Protein AF-A0A956D0N5-F1 (afdb_monomer)

Sequence (584 aa):
RGCWGKCNYCSIVAFYRDGRDHGGGRLFRMRTPENVAAEIALLQHRAGTPCIFCFHDDNFTLPNPTRTLERMRDIRAALDEYGVGKVAFVGKARPDTITPELAHGLAELGVIRLYVGVENGSQSGGDNLRRGTQQDHVRTALRACREAGIFNCYNLLIFEPKATLEDVMANVEFIRDHADHPVNFCRAEPYHGTPLHLEMSRAQDLGGSYLGWNYRIEDDQAELLFRISAAAFRERNFAPRGVANRYMGIGYAANVLRRFYGGKRADELSERARRLTRAISLDSAEFLDRAIDIAQGAASDRERIERRTARLALEVAAADRVWHEELDALYDDMNAYANEPHELVATTPTRKLLKLAQHVAIGGAIAAIGAGCECGMVVDPVPDSGGMDAGMVVDPAPIDAGVDSGMVVDPPPPDAGMMDAGTDAGMVVDPAPIDAGMDAGFDAGRDAGMVVDPPPSPPDASAALMLEEAEDDAAFTEDGALKRRLRLADQWRDSAPQNTLRTDDLPLTDPPSPRLVARREEERVLVRIDGVRDAFSTRWESDGAVEGDGPEVAWTPASDVDHIRVAVRTRGGVAVVTLRASAV

Solvent-accessible surface area (backbone atoms only — not comparable to full-atom values): 34236 Å² total; per-residue (Å²): 76,48,48,92,68,68,42,28,50,38,48,67,46,32,50,38,46,52,40,31,76,74,76,43,69,73,46,58,50,81,79,57,42,57,62,52,24,50,51,53,35,54,52,36,64,70,66,68,49,81,43,75,48,77,48,84,32,69,38,66,57,43,94,47,42,68,61,33,49,53,46,51,51,46,25,47,54,41,23,54,62,29,34,48,69,74,48,35,32,33,33,24,30,56,21,69,38,42,41,55,70,46,27,40,54,39,32,73,70,23,35,36,35,38,41,40,68,54,41,37,64,24,69,67,54,26,56,76,41,41,47,67,72,33,64,82,24,37,69,54,21,55,49,19,24,53,77,40,64,26,35,49,39,36,48,27,40,52,48,31,60,80,27,37,53,66,42,39,52,39,30,41,52,42,39,57,79,45,13,75,31,32,59,48,74,45,62,57,58,49,39,71,81,9,60,40,26,58,52,41,62,73,74,45,88,63,42,76,45,88,90,40,59,39,80,75,37,69,32,68,50,28,36,47,29,48,55,39,44,55,66,32,38,40,53,42,62,66,35,91,81,11,57,42,50,50,50,54,42,42,46,48,54,27,36,50,37,41,70,77,73,32,64,71,66,24,53,53,49,34,52,49,35,40,52,52,28,28,50,52,30,40,53,51,35,53,54,47,52,54,41,47,51,50,40,69,68,50,62,98,50,61,69,62,48,54,55,51,35,54,50,49,22,54,51,45,54,57,52,47,54,56,50,48,55,56,49,48,56,48,50,53,52,52,50,53,61,69,70,46,95,72,92,76,84,79,64,60,76,26,74,62,40,54,52,49,51,50,51,54,48,47,68,40,28,84,74,53,80,79,88,77,95,74,92,76,90,85,86,89,82,90,85,82,89,85,89,85,89,86,89,83,91,85,86,88,88,79,90,85,73,88,77,89,82,73,86,74,85,76,82,80,75,89,84,76,79,92,69,100,66,82,96,75,68,81,83,87,69,84,76,70,78,92,75,75,82,90,83,78,88,82,81,91,86,73,92,79,71,90,82,76,78,78,80,83,75,79,79,75,84,77,76,70,83,90,72,88,77,79,92,72,99,64,72,51,48,100,84,69,47,72,62,89,46,74,42,80,78,56,82,55,78,77,85,83,80,90,88,71,94,77,69,97,86,66,84,76,71,49,48,53,64,64,41,82,50,74,45,82,55,93,84,33,33,40,40,31,64,38,75,61,88,66,78,65,51,61,48,77,50,58,50,49,52,74,50,80,64,71,62,42,34,40,34,30,62,78,49,57,74,24,38,40,36,35,41,40,35,43,96,34,32,67,29,53,40,43,44,39,45,26,70,104

pLDDT: mean 74.51, std 27.2, range [19.81, 98.75]

Radius of gyration: 29.06 Å; Cα contacts (8 Å, |Δi|>4): 817; chains: 1; bounding box: 81×68×86 Å

Mean predicted aligned error: 17.35 Å

Foldseek 3Di:
DADPAQFQLDPRPLVLVVCVVVVHDDRDDDDALLVVLLVVLVVCVVVQFAEEDEDPPPALADLALVVRLVSLVSNQVNNVQQQNDFYAYEEEHQLNNAALVSLLSNVVSHHQEYEYEQQFQDPVSCVVRVVPCSNVRNVRRLVSNVVNNHAYAYEYQCAEQAHELVRNLSRLVVLLVNLLHQYAYDHRFRAPSGSSVVVDVVVHVWADDNQFTDDARPYPLSSQLNVLCCLQCVQQRFPPLHLSNLLNQQLVLLSVCCRFFNDPLSVVLNVLSSVLSSVVSNVVSVLSVQSSCLSVVDDVDPVSSVVSSVVSSVVSVVVRVVSSVSSVVSVVSSVVSVPPDGDGDGTDTDPVSVVVVVVVVVVCVVVPPDDDDDDDDDDDDDDDDDDDDDDDDDDDDDDPDDDPPDDDPDDDDPDPDDDDDDPDGRDDDPDDRPPPDDPDDDDDDDDDPDDDDDDDDDDDPPPPDDDDDDDDPDQADPVRDGPWDKDFDDKDWDDDDPDDPDDPPDQLDDAFDWDWDWDDDPQKIKTFTDRGPADKAKDKDWQADWDDGDGIIIGHHPDQFIKMKMWIDDSSGIIIIMIGIHTD

Structure (mmCIF, N/CA/C/O backbone):
data_AF-A0A956D0N5-F1
#
_entry.id   AF-A0A956D0N5-F1
#
loop_
_atom_site.group_PDB
_atom_site.id
_atom_site.type_symbol
_atom_site.label_atom_id
_atom_site.label_alt_id
_atom_site.label_comp_id
_atom_site.label_asym_id
_atom_site.label_entity_id
_atom_site.label_seq_id
_atom_site.pdbx_PDB_ins_code
_atom_site.Cartn_x
_atom_site.Cartn_y
_atom_site.Cartn_z
_atom_site.occupancy
_atom_site.B_iso_or_equiv
_atom_site.auth_seq_id
_atom_site.auth_comp_id
_atom_site.auth_asym_id
_atom_site.auth_atom_id
_atom_site.pdbx_PDB_model_num
ATOM 1 N N . ARG A 1 1 ? -17.799 0.619 -0.492 1.00 86.50 1 ARG A N 1
ATOM 2 C CA . ARG A 1 1 ? -17.590 -0.271 -1.667 1.00 86.50 1 ARG A CA 1
ATOM 3 C C . ARG A 1 1 ? -17.560 0.553 -2.944 1.00 86.50 1 ARG A C 1
ATOM 5 O O . ARG A 1 1 ? -18.490 1.331 -3.175 1.00 86.50 1 ARG A O 1
ATOM 12 N N . GLY A 1 2 ? -16.549 0.343 -3.779 1.00 88.06 2 GLY A N 1
ATOM 13 C CA . GLY A 1 2 ? -16.330 1.088 -5.007 1.00 88.06 2 GLY A CA 1
ATOM 14 C C . GLY A 1 2 ? -15.353 2.247 -4.846 1.00 88.06 2 GLY A C 1
ATOM 15 O O . GLY A 1 2 ? -15.012 2.651 -3.734 1.00 88.06 2 GLY A O 1
ATOM 16 N N . CYS A 1 3 ? -14.954 2.833 -5.973 1.00 88.12 3 CYS A N 1
ATOM 17 C CA . CYS A 1 3 ? -14.045 3.974 -6.037 1.00 88.12 3 CYS A CA 1
ATOM 18 C C . CYS A 1 3 ? -14.560 5.001 -7.057 1.00 88.12 3 CYS A C 1
ATOM 20 O O . CYS A 1 3 ? -15.038 4.641 -8.131 1.00 88.12 3 CYS A O 1
ATOM 22 N N . TRP A 1 4 ? -14.448 6.293 -6.735 1.00 88.94 4 TRP A N 1
ATOM 23 C CA . TRP A 1 4 ? -14.776 7.398 -7.655 1.00 88.94 4 TRP A CA 1
ATOM 24 C C . TRP A 1 4 ? -13.587 7.832 -8.529 1.00 88.94 4 TRP A C 1
ATOM 26 O O . TRP A 1 4 ? -13.701 8.764 -9.328 1.00 88.94 4 TRP A O 1
ATOM 36 N N . GLY A 1 5 ? -12.433 7.188 -8.344 1.00 87.94 5 GLY A N 1
ATOM 37 C CA . GLY A 1 5 ? -11.205 7.457 -9.077 1.00 87.94 5 GLY A CA 1
ATOM 38 C C . GLY A 1 5 ? -11.274 7.047 -10.549 1.00 87.94 5 GLY A C 1
ATOM 39 O O . GLY A 1 5 ? -12.245 6.463 -11.031 1.00 87.94 5 GLY A O 1
ATOM 40 N N . LYS A 1 6 ? -10.210 7.383 -11.281 1.00 90.19 6 LYS A N 1
ATOM 41 C CA . LYS A 1 6 ? -10.082 7.124 -12.725 1.00 90.19 6 LYS A CA 1
ATOM 42 C C . LYS A 1 6 ? -8.692 6.613 -13.124 1.00 90.19 6 LYS A C 1
ATOM 44 O O . LYS A 1 6 ? -8.345 6.705 -14.300 1.00 90.19 6 LYS A O 1
ATOM 49 N N . CYS A 1 7 ? -7.922 6.096 -12.161 1.00 91.25 7 CYS A N 1
ATOM 50 C CA . CYS A 1 7 ? -6.597 5.524 -12.399 1.00 91.25 7 CYS A CA 1
ATOM 51 C C . CYS A 1 7 ? -6.678 4.482 -13.526 1.00 91.25 7 CYS A C 1
ATOM 53 O O . CYS A 1 7 ? -7.571 3.632 -13.512 1.00 91.25 7 CYS A O 1
ATOM 55 N N . ASN A 1 8 ? -5.788 4.566 -14.515 1.00 93.56 8 ASN A N 1
ATOM 56 C CA . ASN A 1 8 ? -5.869 3.732 -15.722 1.00 93.56 8 ASN A CA 1
ATOM 57 C C . ASN A 1 8 ? -5.437 2.278 -15.505 1.00 93.56 8 ASN A C 1
ATOM 59 O O . ASN A 1 8 ? -5.832 1.437 -16.300 1.00 93.56 8 ASN A O 1
ATOM 63 N N . TYR A 1 9 ? -4.671 1.994 -14.455 1.00 90.94 9 TYR A N 1
ATOM 64 C CA . TYR A 1 9 ? -4.179 0.659 -14.097 1.00 90.94 9 TYR A CA 1
ATOM 65 C C . TYR A 1 9 ? -5.109 -0.093 -13.128 1.00 90.94 9 TYR A C 1
ATOM 67 O O . TYR A 1 9 ? -4.931 -1.274 -12.860 1.00 90.94 9 TYR A O 1
ATOM 75 N N . CYS A 1 10 ? -6.102 0.591 -12.552 1.00 91.06 10 CYS A N 1
ATOM 76 C CA . CYS A 1 10 ? -6.849 0.077 -11.409 1.00 91.06 10 CYS A CA 1
ATOM 77 C C . CYS A 1 10 ? -7.986 -0.868 -11.835 1.00 91.06 10 CYS A C 1
ATOM 79 O O . CYS A 1 10 ? -9.009 -0.423 -12.368 1.00 91.06 10 CYS A O 1
ATOM 81 N N . SER A 1 11 ? -7.836 -2.160 -11.531 1.00 90.31 11 SER A N 1
ATOM 82 C CA . SER A 1 11 ? -8.839 -3.203 -11.799 1.00 90.31 11 SER A CA 1
ATOM 83 C C . SER A 1 11 ? -10.168 -2.950 -11.082 1.00 90.31 11 SER A C 1
ATOM 85 O O . SER A 1 11 ? -11.224 -3.196 -11.653 1.00 90.31 11 SER A O 1
ATOM 87 N N . ILE A 1 12 ? -10.145 -2.359 -9.884 1.00 89.38 12 ILE A N 1
ATOM 88 C CA . ILE A 1 12 ? -11.347 -1.969 -9.127 1.00 89.38 12 ILE A CA 1
ATOM 89 C C . ILE A 1 12 ? -12.222 -1.018 -9.951 1.00 89.38 12 ILE A C 1
ATOM 91 O O . ILE A 1 12 ? -13.421 -1.239 -10.124 1.00 89.38 12 ILE A O 1
ATOM 95 N N . VAL A 1 13 ? -11.633 0.063 -10.472 1.00 86.62 13 VAL A N 1
ATOM 96 C CA . VAL A 1 13 ? -12.380 1.063 -11.251 1.00 86.62 13 VAL A CA 1
ATOM 97 C C . VAL A 1 13 ? -12.887 0.453 -12.554 1.00 86.62 13 VAL A C 1
ATOM 99 O O . VAL A 1 13 ? -14.003 0.771 -12.967 1.00 86.62 13 VAL A O 1
ATOM 102 N N . ALA A 1 14 ? -12.092 -0.415 -13.187 1.00 89.69 14 ALA A N 1
ATOM 103 C CA . ALA A 1 14 ? -12.502 -1.141 -14.384 1.00 89.69 14 ALA A CA 1
ATOM 104 C C . ALA A 1 14 ? -13.702 -2.055 -14.097 1.00 89.69 14 ALA A C 1
ATOM 106 O O . ALA A 1 14 ? -14.716 -1.930 -14.772 1.00 89.69 14 ALA A O 1
ATOM 107 N N . PHE A 1 15 ? -13.641 -2.863 -13.037 1.00 89.69 15 PHE A N 1
ATOM 108 C CA . PHE A 1 15 ? -14.709 -3.771 -12.622 1.00 89.69 15 PHE A CA 1
ATOM 109 C C . PHE A 1 15 ? -16.026 -3.042 -12.342 1.00 89.69 15 PHE A C 1
ATOM 111 O O . PHE A 1 15 ? -17.068 -3.391 -12.891 1.00 89.69 15 PHE A O 1
ATOM 118 N N . TYR A 1 16 ? -16.004 -1.987 -11.520 1.00 88.56 16 TYR A N 1
ATOM 119 C CA . TYR A 1 16 ? -17.233 -1.251 -11.212 1.00 88.56 16 TYR A CA 1
ATOM 120 C C . TYR A 1 16 ? -17.788 -0.501 -12.427 1.00 88.56 16 TYR A C 1
ATOM 122 O O . TYR A 1 16 ? -19.005 -0.348 -12.543 1.00 88.56 16 TYR A O 1
ATOM 130 N N . ARG A 1 17 ? -16.917 -0.023 -13.326 1.00 86.62 17 ARG A N 1
ATOM 131 C CA . ARG A 1 17 ? -17.337 0.605 -14.583 1.00 86.62 17 ARG A CA 1
ATOM 132 C C . ARG A 1 17 ? -18.003 -0.408 -15.502 1.00 86.62 17 ARG A C 1
ATOM 134 O O . ARG A 1 17 ? -19.111 -0.138 -15.941 1.00 86.62 17 ARG A O 1
ATOM 141 N N . ASP A 1 18 ? -17.360 -1.546 -15.722 1.00 88.44 18 ASP A N 1
ATOM 142 C CA . ASP A 1 18 ? -17.887 -2.632 -16.541 1.00 88.44 18 ASP A CA 1
ATOM 143 C C . ASP A 1 18 ? -19.240 -3.119 -16.011 1.00 88.44 18 ASP A C 1
ATOM 145 O O . ASP A 1 18 ? -20.225 -3.155 -16.747 1.00 88.44 18 ASP A O 1
ATOM 149 N N . GLY A 1 19 ? -19.333 -3.345 -14.697 1.00 88.12 19 GLY A N 1
ATOM 150 C CA . GLY A 1 19 ? -20.587 -3.703 -14.047 1.00 88.12 19 GLY A CA 1
ATOM 151 C C . GLY A 1 19 ? -21.687 -2.670 -14.294 1.00 88.12 19 GLY A C 1
ATOM 152 O O . GLY A 1 19 ? -22.793 -3.042 -14.666 1.00 88.12 19 GLY A O 1
ATOM 153 N N . ARG A 1 20 ? -21.401 -1.370 -14.138 1.00 86.81 20 ARG A N 1
ATOM 154 C CA . ARG A 1 20 ? -22.370 -0.294 -14.421 1.00 86.81 20 ARG A CA 1
ATOM 155 C C . ARG A 1 20 ? -22.792 -0.274 -15.891 1.00 86.81 20 ARG A C 1
ATOM 157 O O . ARG A 1 20 ? -23.972 -0.083 -16.179 1.00 86.81 20 ARG A O 1
ATOM 164 N N . ASP A 1 21 ? -21.843 -0.440 -16.803 1.00 88.19 21 ASP A N 1
ATOM 165 C CA . ASP A 1 21 ? -22.098 -0.390 -18.241 1.00 88.19 21 ASP A CA 1
ATOM 166 C C . ASP A 1 21 ? -22.964 -1.592 -18.700 1.00 88.19 21 ASP A C 1
ATOM 168 O O . ASP A 1 21 ? -23.695 -1.478 -19.681 1.00 88.19 21 ASP A O 1
ATOM 172 N N . HIS A 1 22 ? -23.011 -2.674 -17.909 1.00 89.81 22 HIS A N 1
ATOM 173 C CA . HIS A 1 22 ? -23.903 -3.833 -18.072 1.00 89.81 22 HIS A CA 1
ATOM 174 C C . HIS A 1 22 ? -25.124 -3.830 -17.126 1.00 89.81 22 HIS A C 1
ATOM 176 O O . HIS A 1 22 ? -25.651 -4.880 -16.759 1.00 89.81 22 HIS A O 1
ATOM 182 N N . GLY A 1 23 ? -25.602 -2.650 -16.718 1.00 87.50 23 GLY A N 1
ATOM 183 C CA . GLY A 1 23 ? -26.831 -2.502 -15.922 1.00 87.50 23 GLY A CA 1
ATOM 184 C C . GLY A 1 23 ? -26.643 -2.615 -14.405 1.00 87.50 23 GLY A C 1
ATOM 185 O O . GLY A 1 23 ? -27.618 -2.602 -13.653 1.00 87.50 23 GLY A O 1
ATOM 186 N N . GLY A 1 24 ? -25.401 -2.692 -13.934 1.00 82.56 24 GLY A N 1
ATOM 187 C CA . GLY A 1 24 ? -25.047 -2.620 -12.522 1.00 82.56 24 GLY A CA 1
ATOM 188 C C . GLY A 1 24 ? -25.285 -1.238 -11.901 1.00 82.56 24 GLY A C 1
ATOM 189 O O . GLY A 1 24 ? -25.517 -0.231 -12.570 1.00 82.56 24 GLY A O 1
ATOM 190 N N . GLY A 1 25 ? -25.237 -1.193 -10.568 1.00 83.19 25 GLY A N 1
ATOM 191 C CA . GLY A 1 25 ? -25.537 0.008 -9.787 1.00 83.19 25 GLY A CA 1
ATOM 192 C C . GLY A 1 25 ? -24.450 1.095 -9.801 1.00 83.19 25 GLY A C 1
ATOM 193 O O . GLY A 1 25 ? -23.571 1.170 -10.656 1.00 83.19 25 GLY A O 1
ATOM 194 N N . ARG A 1 26 ? -24.505 1.981 -8.797 1.00 82.88 26 ARG A N 1
ATOM 195 C CA . ARG A 1 26 ? -23.539 3.083 -8.636 1.00 82.88 26 ARG A CA 1
ATOM 196 C C . ARG A 1 26 ? -22.108 2.560 -8.452 1.00 82.88 26 ARG A C 1
ATOM 198 O O . ARG A 1 26 ? -21.891 1.627 -7.683 1.00 82.88 26 ARG A O 1
ATOM 205 N N . LEU A 1 27 ? -21.140 3.276 -9.035 1.00 84.25 27 LEU A N 1
ATOM 206 C CA . LEU A 1 27 ? -19.696 3.017 -8.881 1.00 84.25 27 LEU A CA 1
ATOM 207 C C . LEU A 1 27 ? -19.198 3.123 -7.438 1.00 84.25 27 LEU A C 1
ATOM 209 O O . LEU A 1 27 ? -18.144 2.595 -7.117 1.00 84.25 27 LEU A O 1
ATOM 213 N N . PHE A 1 28 ? -19.924 3.849 -6.589 1.00 86.38 28 PHE A N 1
ATOM 214 C CA . PHE A 1 28 ? -19.593 4.048 -5.188 1.00 86.38 28 PHE A CA 1
ATOM 215 C C . PHE A 1 28 ? -20.858 3.921 -4.342 1.00 86.38 28 PHE A C 1
ATOM 217 O O . PHE A 1 28 ? -21.867 4.587 -4.604 1.00 86.38 28 PHE A O 1
ATOM 224 N N . ARG A 1 29 ? -20.814 3.039 -3.342 1.00 87.06 29 ARG A N 1
ATOM 225 C CA . ARG A 1 29 ? -21.943 2.694 -2.472 1.00 87.06 29 ARG A CA 1
ATOM 226 C C . ARG A 1 29 ? -21.499 2.704 -1.018 1.00 87.06 29 ARG A C 1
ATOM 228 O O . ARG A 1 29 ? -20.459 2.139 -0.667 1.00 87.06 29 ARG A O 1
ATOM 235 N N . MET A 1 30 ? -22.326 3.320 -0.181 1.00 89.12 30 MET A N 1
ATOM 236 C CA . MET A 1 30 ? -22.069 3.502 1.242 1.00 89.12 30 MET A CA 1
ATOM 237 C C . MET A 1 30 ? -23.202 2.908 2.068 1.00 89.12 30 MET A C 1
ATOM 239 O O . MET A 1 30 ? -24.373 3.066 1.730 1.00 89.12 30 MET A O 1
ATOM 243 N N . ARG A 1 31 ? -22.835 2.287 3.186 1.00 92.19 31 ARG A N 1
ATOM 244 C CA . ARG A 1 31 ? -23.756 1.940 4.275 1.00 92.19 31 ARG A CA 1
ATOM 245 C C . ARG A 1 31 ? -23.915 3.137 5.211 1.00 92.19 31 ARG A C 1
ATOM 247 O O . ARG A 1 31 ? -23.037 4.004 5.242 1.00 92.19 31 ARG A O 1
ATOM 254 N N . THR A 1 32 ? -24.992 3.213 5.984 1.00 94.31 32 THR A N 1
ATOM 255 C CA . THR A 1 32 ? -25.133 4.298 6.972 1.00 94.31 32 THR A CA 1
ATO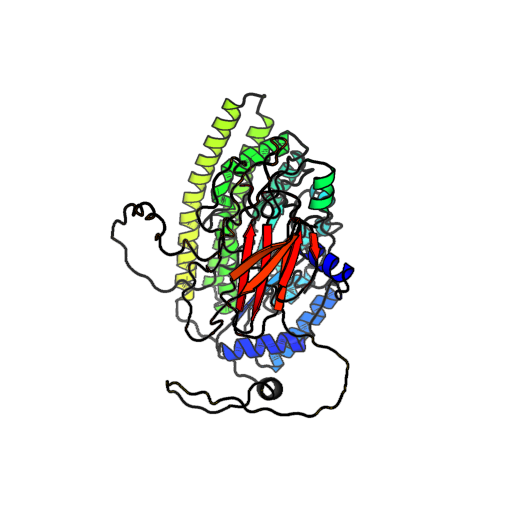M 256 C C . THR A 1 32 ? -24.125 4.124 8.122 1.00 94.31 32 THR A C 1
ATOM 258 O O . THR A 1 32 ? -23.688 2.993 8.366 1.00 94.31 32 THR A O 1
ATOM 261 N N . PRO A 1 33 ? -23.708 5.208 8.805 1.00 95.62 33 PRO A N 1
ATOM 262 C CA . PRO A 1 33 ? -22.839 5.132 9.984 1.00 95.62 33 PRO A CA 1
ATOM 263 C C . PRO A 1 33 ? -23.344 4.144 11.042 1.00 95.62 33 PRO A C 1
ATOM 265 O O . PRO A 1 33 ? -22.586 3.305 11.523 1.00 95.62 33 PRO A O 1
ATOM 268 N N . GLU A 1 34 ? -24.644 4.175 11.335 1.00 93.94 34 GLU A N 1
ATOM 269 C CA . GLU A 1 34 ? -25.285 3.353 12.365 1.00 93.94 34 GLU A CA 1
ATOM 270 C C . GLU A 1 34 ? -25.239 1.873 12.001 1.00 93.94 34 GLU A C 1
ATOM 272 O O . GLU A 1 34 ? -25.046 1.025 12.870 1.00 93.94 34 GLU A O 1
ATOM 277 N N . ASN A 1 35 ? -25.403 1.558 10.713 1.00 94.75 35 ASN A N 1
ATOM 278 C CA . ASN A 1 35 ? -25.364 0.188 10.227 1.00 94.75 35 ASN A CA 1
ATOM 279 C C . ASN A 1 35 ? -23.945 -0.400 10.274 1.00 94.75 35 ASN A C 1
ATOM 281 O O . ASN A 1 35 ? -23.798 -1.577 10.588 1.00 94.75 35 ASN A O 1
ATOM 285 N N . VAL A 1 36 ? -22.911 0.410 10.016 1.00 95.19 36 VAL A N 1
ATOM 286 C CA . VAL A 1 36 ? -21.504 -0.001 10.181 1.00 95.19 36 VAL A CA 1
ATOM 287 C C . VAL A 1 36 ? -21.155 -0.160 11.664 1.00 95.19 36 VAL A C 1
ATOM 289 O O . VAL A 1 36 ? -20.602 -1.183 12.059 1.00 95.19 36 VAL A O 1
ATOM 292 N N . ALA A 1 37 ? -21.526 0.811 12.503 1.00 96.00 37 ALA A N 1
ATOM 293 C CA . ALA A 1 37 ? -21.273 0.767 13.942 1.00 96.00 37 ALA A CA 1
ATOM 294 C C . ALA A 1 37 ? -21.977 -0.414 14.630 1.00 96.00 37 ALA A C 1
ATOM 296 O O . ALA A 1 37 ? -21.406 -1.032 15.524 1.00 96.00 37 ALA A O 1
ATOM 297 N N . ALA A 1 38 ? -23.193 -0.756 14.196 1.00 93.69 38 ALA A N 1
ATOM 298 C CA . ALA A 1 38 ? -23.922 -1.917 14.694 1.00 93.69 38 ALA A CA 1
ATOM 299 C C . ALA A 1 38 ? -23.179 -3.230 14.423 1.00 93.69 38 ALA A C 1
ATOM 301 O O . ALA A 1 38 ? -23.069 -4.062 15.318 1.00 93.69 38 ALA A O 1
ATOM 302 N N . GLU A 1 39 ? -22.652 -3.415 13.212 1.00 94.56 39 GLU A N 1
ATOM 303 C CA . GLU A 1 39 ? -21.891 -4.616 12.861 1.00 94.56 39 GLU A CA 1
ATOM 304 C C . GLU A 1 39 ? -20.593 -4.717 13.662 1.00 94.56 39 GLU A C 1
ATOM 306 O O . GLU A 1 39 ? -20.330 -5.754 14.266 1.00 94.56 39 GLU A O 1
ATOM 311 N N . ILE A 1 40 ? -19.839 -3.617 13.755 1.00 94.12 40 ILE A N 1
ATOM 312 C CA . ILE A 1 40 ? -18.638 -3.530 14.597 1.00 94.12 40 ILE A CA 1
ATOM 313 C C . ILE A 1 40 ? -18.969 -3.914 16.042 1.00 94.12 40 ILE A C 1
ATOM 315 O O . ILE A 1 40 ? -18.253 -4.705 16.651 1.00 94.12 40 ILE A O 1
ATOM 319 N N . ALA A 1 41 ? -20.062 -3.379 16.590 1.00 93.44 41 ALA A N 1
ATOM 320 C CA . ALA A 1 41 ? -20.469 -3.656 17.958 1.00 93.44 41 ALA A CA 1
ATOM 321 C C . ALA A 1 41 ? -20.842 -5.126 18.169 1.00 93.44 41 ALA A C 1
ATOM 323 O O . ALA A 1 41 ? -20.389 -5.736 19.135 1.00 93.44 41 ALA A O 1
ATOM 324 N N . LEU A 1 42 ? -21.634 -5.711 17.268 1.00 91.00 42 LEU A N 1
ATOM 325 C CA . LEU A 1 42 ? -22.000 -7.126 17.342 1.00 91.00 42 LEU A CA 1
ATOM 326 C C . LEU A 1 42 ? -20.761 -8.026 17.300 1.00 91.00 42 LEU A C 1
ATOM 328 O O . LEU A 1 42 ? -20.663 -8.955 18.098 1.00 91.00 42 LEU A O 1
ATOM 332 N N . LEU A 1 43 ? -19.809 -7.731 16.413 1.00 90.81 43 LEU A N 1
ATOM 333 C CA . LEU A 1 43 ? -18.566 -8.489 16.283 1.00 90.81 43 LEU A CA 1
ATOM 334 C C . LEU A 1 43 ? -17.674 -8.343 17.521 1.00 90.81 43 LEU A C 1
ATOM 336 O O . LEU A 1 43 ? -17.220 -9.347 18.062 1.00 90.81 43 LEU A O 1
ATOM 340 N N . GLN A 1 44 ? -17.475 -7.118 18.013 1.00 89.75 44 GLN A N 1
ATOM 341 C CA . GLN A 1 44 ? -16.613 -6.865 19.168 1.00 89.75 44 GLN A CA 1
ATOM 342 C C . GLN A 1 44 ? -17.174 -7.483 20.455 1.00 89.75 44 GLN A C 1
ATOM 344 O O . GLN A 1 44 ? -16.437 -8.136 21.192 1.00 89.75 44 GLN A O 1
ATOM 349 N N . HIS A 1 45 ? -18.479 -7.346 20.712 1.00 88.38 45 HIS A N 1
ATOM 350 C CA . HIS A 1 45 ? -19.101 -7.954 21.895 1.00 88.38 45 HIS A CA 1
ATOM 351 C C . HIS A 1 45 ? -19.188 -9.479 21.791 1.00 88.38 45 HIS A C 1
ATOM 353 O O . HIS A 1 45 ? -19.117 -10.151 22.815 1.00 88.38 45 HIS A O 1
ATOM 359 N N . ARG A 1 46 ? -19.300 -10.039 20.576 1.00 87.38 46 ARG A N 1
ATOM 360 C CA . ARG A 1 46 ? -19.218 -11.492 20.356 1.00 87.38 46 ARG A CA 1
ATOM 361 C C . ARG A 1 46 ? -17.811 -12.031 20.610 1.00 87.38 46 ARG A C 1
ATOM 363 O O . ARG A 1 46 ? -17.688 -13.112 21.173 1.00 87.38 46 ARG A O 1
ATOM 370 N N . ALA A 1 47 ? -16.777 -11.300 20.197 1.00 86.19 47 ALA A N 1
ATOM 371 C CA . ALA A 1 47 ? -15.389 -11.676 20.450 1.00 86.19 47 ALA A CA 1
ATOM 372 C C . ALA A 1 47 ? -15.025 -11.568 21.940 1.00 86.19 47 ALA A C 1
ATOM 374 O O . ALA A 1 47 ? -14.201 -12.332 22.432 1.00 86.19 47 ALA A O 1
ATOM 375 N N . GLY A 1 48 ? -15.630 -10.619 22.664 1.00 83.19 48 GLY A N 1
ATOM 376 C CA . GLY A 1 48 ? -15.369 -10.396 24.090 1.00 83.19 48 GLY A CA 1
ATOM 377 C C . GLY A 1 48 ? -13.987 -9.799 24.387 1.00 83.19 48 GLY A C 1
ATOM 378 O O . GLY A 1 48 ? -13.627 -9.627 25.549 1.00 83.19 48 GLY A O 1
ATOM 379 N N . THR A 1 49 ? -13.222 -9.457 23.351 1.00 83.19 49 THR A N 1
ATOM 380 C CA . THR A 1 49 ? -11.851 -8.944 23.425 1.00 83.19 49 THR A CA 1
ATOM 381 C C . THR A 1 49 ? -11.694 -7.694 22.548 1.00 83.19 49 THR A C 1
ATOM 383 O O . THR A 1 49 ? -12.563 -7.390 21.717 1.00 83.19 49 THR A O 1
ATOM 386 N N . PRO A 1 50 ? -10.624 -6.898 22.732 1.00 83.62 50 PRO A N 1
ATOM 387 C CA . PRO A 1 50 ? -10.322 -5.808 21.814 1.00 83.62 50 PRO A CA 1
ATOM 388 C C . PRO A 1 50 ? -10.147 -6.327 20.384 1.00 83.62 50 PRO A C 1
ATOM 390 O O . PRO A 1 50 ? -9.525 -7.360 20.164 1.00 83.62 50 PRO A O 1
ATOM 393 N N . CYS A 1 51 ? -10.696 -5.598 19.415 1.00 90.62 51 CYS A N 1
ATOM 394 C CA . CYS A 1 51 ? -10.740 -6.027 18.019 1.00 90.62 51 CYS A CA 1
ATOM 395 C C . CYS A 1 51 ? -10.091 -4.999 17.091 1.00 90.62 51 CYS A C 1
ATOM 397 O O . CYS A 1 51 ? -10.206 -3.782 17.292 1.00 90.62 51 CYS A O 1
ATOM 399 N N . ILE A 1 52 ? -9.467 -5.511 16.034 1.00 93.75 52 ILE A N 1
ATOM 400 C CA . ILE A 1 52 ? -9.003 -4.740 14.884 1.00 93.75 52 ILE A CA 1
ATOM 401 C C . ILE A 1 52 ? -9.975 -5.008 13.737 1.00 93.75 52 ILE A C 1
ATOM 403 O O . ILE A 1 52 ? -10.258 -6.158 13.416 1.00 93.75 52 ILE A O 1
ATOM 407 N N . PHE A 1 53 ? -10.485 -3.949 13.119 1.00 94.69 53 PHE A N 1
ATOM 408 C CA . PHE A 1 53 ? -11.363 -4.037 11.958 1.00 94.69 53 PHE A CA 1
ATOM 409 C C . PHE A 1 53 ? -10.609 -3.586 10.707 1.00 94.69 53 PHE A C 1
ATOM 411 O O . PHE A 1 53 ? -10.269 -2.407 10.554 1.00 94.69 53 PHE A O 1
ATOM 418 N N . CYS A 1 54 ? -10.359 -4.537 9.808 1.00 93.25 54 CYS A N 1
ATOM 419 C CA . CYS A 1 54 ? -9.712 -4.308 8.521 1.00 93.25 54 CYS A CA 1
ATOM 420 C C . CYS A 1 54 ? -10.761 -3.962 7.460 1.00 93.25 54 CYS A C 1
ATOM 422 O O . CYS A 1 54 ? -11.509 -4.819 6.993 1.00 93.25 54 CYS A O 1
ATOM 424 N N . PHE A 1 55 ? -10.827 -2.690 7.074 1.00 90.50 55 PHE A N 1
ATOM 425 C CA . PHE A 1 55 ? -11.718 -2.225 6.020 1.00 90.50 55 PHE A CA 1
ATOM 426 C C . PHE A 1 55 ? -11.097 -2.485 4.649 1.00 90.50 55 PHE A C 1
ATOM 428 O O . PHE A 1 55 ? -10.093 -1.878 4.275 1.00 90.50 55 PHE A O 1
ATOM 435 N N . HIS A 1 56 ? -11.757 -3.346 3.877 1.00 88.00 56 HIS A N 1
ATOM 436 C CA . HIS A 1 56 ? -11.419 -3.636 2.482 1.00 88.00 56 HIS A CA 1
ATOM 437 C C . HIS A 1 56 ? -12.079 -2.668 1.490 1.00 88.00 56 HIS A C 1
ATOM 439 O O . HIS A 1 56 ? -12.091 -2.919 0.287 1.00 88.00 56 HIS A O 1
ATOM 445 N N . ASP A 1 57 ? -12.658 -1.564 1.968 1.00 90.38 57 ASP A N 1
ATOM 446 C CA . ASP A 1 57 ? -13.142 -0.510 1.087 1.00 90.38 57 ASP A CA 1
ATOM 447 C C . ASP A 1 57 ? -11.995 0.044 0.234 1.00 90.38 57 ASP A C 1
ATOM 449 O O . ASP A 1 57 ? -10.923 0.374 0.742 1.00 90.38 57 ASP A O 1
ATOM 453 N N . ASP A 1 58 ? -12.261 0.220 -1.063 1.00 89.69 58 ASP A N 1
ATOM 454 C CA . ASP A 1 58 ? -11.301 0.802 -2.011 1.00 89.69 58 ASP A CA 1
ATOM 455 C C . ASP A 1 58 ? -10.842 2.200 -1.563 1.00 89.69 58 ASP A C 1
ATOM 457 O O . ASP A 1 58 ? -9.741 2.641 -1.882 1.00 89.69 58 ASP A O 1
ATOM 461 N N . ASN A 1 59 ? -11.711 2.895 -0.820 1.00 89.38 59 ASN A N 1
ATOM 462 C CA . ASN A 1 59 ? -11.404 4.094 -0.054 1.00 89.38 59 ASN A CA 1
ATOM 463 C C . ASN A 1 59 ? -12.186 4.083 1.261 1.00 89.38 59 ASN A C 1
ATOM 465 O O . ASN A 1 59 ? -13.417 4.079 1.257 1.00 89.38 59 ASN A O 1
ATOM 469 N N . PHE A 1 60 ? -11.464 4.140 2.374 1.00 91.75 60 PHE A N 1
ATOM 470 C CA . PHE A 1 60 ? -12.008 4.347 3.713 1.00 91.75 60 PHE A CA 1
ATOM 471 C C . PHE A 1 60 ? -12.580 5.763 3.881 1.00 91.75 60 PHE A C 1
ATOM 473 O O . PHE A 1 60 ? -13.555 5.982 4.601 1.00 91.75 60 PHE A O 1
ATOM 480 N N . THR A 1 61 ? -11.974 6.734 3.199 1.00 93.56 61 THR A N 1
ATOM 481 C CA . THR A 1 61 ? -12.395 8.135 3.173 1.00 93.56 61 THR A CA 1
ATOM 482 C C . THR A 1 61 ? -13.407 8.397 2.055 1.00 93.56 61 THR A C 1
ATOM 484 O O . THR A 1 61 ? -13.582 7.601 1.133 1.00 93.56 61 THR A O 1
ATOM 487 N N . LEU A 1 62 ? -14.103 9.530 2.136 1.00 93.19 62 LEU A N 1
ATOM 488 C CA . LEU A 1 62 ? -15.023 10.017 1.108 1.00 93.19 62 LEU A CA 1
ATOM 489 C C . LEU A 1 62 ? -14.344 11.087 0.238 1.00 93.19 62 LEU A C 1
ATOM 491 O O . LEU A 1 62 ? -13.391 11.718 0.698 1.00 93.19 62 LEU A O 1
ATOM 495 N N . PRO A 1 63 ? -14.872 11.387 -0.970 1.00 90.50 63 PRO A N 1
ATOM 496 C CA . PRO A 1 63 ? -14.313 12.438 -1.828 1.00 90.50 63 PRO A CA 1
ATOM 497 C C . PRO A 1 63 ? -14.219 13.806 -1.144 1.00 90.50 63 PRO A C 1
ATOM 499 O O . PRO A 1 63 ? -13.376 14.622 -1.492 1.00 90.50 63 PRO A O 1
ATOM 502 N N . ASN A 1 64 ? -15.117 14.069 -0.192 1.00 93.06 64 ASN A N 1
ATOM 503 C CA . ASN A 1 64 ? -15.119 15.282 0.608 1.00 93.06 64 ASN A CA 1
ATOM 504 C C . ASN A 1 64 ? -14.587 14.959 2.024 1.00 93.06 64 ASN A C 1
ATOM 506 O O . ASN A 1 64 ? -15.250 14.216 2.762 1.00 93.06 64 ASN A O 1
ATOM 510 N N . PRO A 1 65 ? -13.434 15.523 2.434 1.00 93.44 65 PRO A N 1
ATOM 511 C CA . PRO A 1 65 ? -12.851 15.284 3.757 1.00 93.44 65 PRO A CA 1
ATOM 512 C C . PRO A 1 65 ? -13.781 15.664 4.918 1.00 93.44 65 PRO A C 1
ATOM 514 O O . PRO A 1 65 ? -13.892 14.913 5.883 1.00 93.44 65 PRO A O 1
ATOM 517 N N . THR A 1 66 ? -14.532 16.765 4.806 1.00 94.19 66 THR A N 1
ATOM 518 C CA . THR A 1 66 ? -15.508 17.198 5.822 1.00 94.19 66 THR A CA 1
ATOM 519 C C . THR A 1 66 ? -16.628 16.175 5.999 1.00 94.19 66 THR A C 1
ATOM 521 O O . THR A 1 66 ? -16.988 15.834 7.121 1.00 94.19 66 THR A O 1
ATOM 524 N N . ARG A 1 67 ? -17.140 15.610 4.898 1.00 95.12 67 ARG A N 1
ATOM 525 C CA . ARG A 1 67 ? -18.135 14.523 4.955 1.00 95.12 67 ARG A CA 1
ATOM 526 C C . ARG A 1 67 ? -17.563 13.254 5.585 1.00 95.12 67 ARG A C 1
ATOM 528 O O . ARG A 1 67 ? -18.301 12.515 6.229 1.00 95.12 67 ARG A O 1
ATOM 535 N N . THR A 1 68 ? -16.265 13.000 5.409 1.00 95.25 68 THR A N 1
ATOM 536 C CA . THR A 1 68 ? -15.583 11.900 6.103 1.00 95.25 68 THR A CA 1
ATOM 537 C C . THR A 1 68 ? -15.557 12.158 7.606 1.00 95.25 68 THR A C 1
ATOM 539 O O . THR A 1 68 ? -15.975 11.290 8.361 1.00 95.25 68 THR A O 1
ATOM 542 N N . LEU A 1 69 ? -15.149 13.353 8.045 1.00 94.00 69 LEU A N 1
ATOM 543 C CA . LEU A 1 69 ? -15.131 13.726 9.464 1.00 94.00 69 LEU A CA 1
ATOM 544 C C . LEU A 1 69 ? -16.503 13.577 10.128 1.00 94.00 69 LEU A C 1
ATOM 546 O O . LEU A 1 69 ? -16.601 12.970 11.191 1.00 94.00 69 LEU A O 1
ATOM 550 N N . GLU A 1 70 ? -17.563 14.083 9.496 1.00 95.38 70 GLU A N 1
ATOM 551 C CA . GLU A 1 70 ? -18.935 13.927 9.994 1.00 95.38 70 GLU A CA 1
ATOM 552 C C . GLU A 1 70 ? -19.313 12.451 10.142 1.00 95.38 70 GLU A C 1
ATOM 554 O O . GLU A 1 70 ? -19.710 12.016 11.218 1.00 95.38 70 GLU A O 1
ATOM 559 N N . ARG A 1 71 ? -19.069 11.651 9.098 1.00 94.75 71 ARG A N 1
ATOM 560 C CA . ARG A 1 71 ? -19.326 10.210 9.125 1.00 94.75 71 ARG A CA 1
ATOM 561 C C . ARG A 1 71 ? -18.569 9.505 10.253 1.00 94.75 71 ARG A C 1
ATOM 563 O O . ARG A 1 71 ? -19.128 8.615 10.885 1.00 94.75 71 ARG A O 1
ATOM 570 N N . MET A 1 72 ? -17.311 9.865 10.495 1.00 93.31 72 MET A N 1
ATOM 571 C CA . MET A 1 72 ? -16.508 9.249 11.556 1.00 93.31 72 MET A CA 1
ATOM 572 C C . MET A 1 72 ? -17.006 9.640 12.949 1.00 93.31 72 MET A C 1
ATOM 574 O O . MET A 1 72 ? -17.028 8.790 13.840 1.00 93.31 72 MET A O 1
ATOM 578 N N . ARG A 1 73 ? -17.479 10.880 13.128 1.00 94.38 73 ARG A N 1
ATOM 579 C CA . ARG A 1 73 ? -18.149 11.312 14.364 1.00 94.38 73 ARG A CA 1
ATOM 580 C C . ARG A 1 73 ? -19.432 10.522 14.610 1.00 94.38 73 ARG A C 1
ATOM 582 O O . ARG A 1 73 ? -19.624 10.041 15.723 1.00 94.38 73 ARG A O 1
ATOM 589 N N . ASP A 1 74 ? -20.247 10.319 13.579 1.00 96.38 74 ASP A N 1
ATOM 590 C CA . ASP A 1 74 ? -21.487 9.539 13.683 1.00 96.38 74 ASP A CA 1
ATOM 591 C C . ASP A 1 74 ? -21.205 8.065 14.015 1.00 96.38 74 ASP A C 1
ATOM 593 O O . ASP A 1 74 ? -21.868 7.479 14.872 1.00 96.38 74 ASP A O 1
ATOM 597 N N . ILE A 1 75 ? -20.176 7.466 13.396 1.00 95.94 75 ILE A N 1
ATOM 598 C CA . ILE A 1 75 ? -19.731 6.102 13.725 1.00 95.94 75 ILE A CA 1
ATOM 599 C C . ILE A 1 75 ? -19.285 6.031 15.188 1.00 95.94 75 ILE A C 1
ATOM 601 O O . ILE A 1 75 ? -19.739 5.144 15.907 1.00 95.94 75 ILE A O 1
ATOM 605 N N . ARG A 1 76 ? -18.433 6.954 15.656 1.00 94.81 76 ARG A N 1
ATOM 606 C CA . ARG A 1 76 ? -17.970 6.965 17.053 1.00 94.81 76 ARG A CA 1
ATOM 607 C C . ARG A 1 76 ? -19.136 7.101 18.029 1.00 94.81 76 ARG A C 1
ATOM 609 O O . ARG A 1 76 ? -19.236 6.291 18.946 1.00 94.81 76 ARG A O 1
ATOM 616 N N . ALA A 1 77 ? -20.041 8.049 17.794 1.00 95.62 77 ALA A N 1
ATOM 617 C CA . ALA A 1 77 ? -21.214 8.246 18.639 1.00 95.62 77 ALA A CA 1
ATOM 618 C C . ALA A 1 77 ? -22.081 6.977 18.714 1.00 95.62 77 ALA A C 1
ATOM 620 O O . ALA A 1 77 ? -22.458 6.546 19.802 1.00 95.62 77 ALA A O 1
ATOM 621 N N . ALA A 1 78 ? -22.336 6.316 17.581 1.00 95.94 78 ALA A N 1
ATOM 622 C CA . ALA A 1 78 ? -23.086 5.062 17.561 1.00 95.94 78 ALA A CA 1
ATOM 623 C C . ALA A 1 78 ? -22.348 3.920 18.289 1.00 95.94 78 ALA A C 1
ATOM 625 O O . ALA A 1 78 ? -22.971 3.149 19.018 1.00 95.94 78 ALA A O 1
ATOM 626 N N . LEU A 1 79 ? -21.023 3.817 18.145 1.00 95.31 79 LEU A N 1
ATOM 627 C CA . LEU A 1 79 ? -20.206 2.843 18.879 1.00 95.31 79 LEU A CA 1
ATOM 628 C C . LEU A 1 79 ? -20.270 3.068 20.398 1.00 95.31 79 LEU A C 1
ATOM 630 O O . LEU A 1 79 ? -20.394 2.097 21.148 1.00 95.31 79 LEU A O 1
ATOM 634 N N . ASP A 1 80 ? -20.249 4.326 20.851 1.00 93.56 80 ASP A N 1
ATOM 635 C CA . ASP A 1 80 ? -20.419 4.685 22.267 1.00 93.56 80 ASP A CA 1
ATOM 636 C C . ASP A 1 80 ? -21.784 4.234 22.795 1.00 93.56 80 ASP A C 1
ATOM 638 O O . ASP A 1 80 ? -21.877 3.600 23.848 1.00 93.56 80 ASP A O 1
ATOM 642 N N . GLU A 1 81 ? -22.851 4.468 22.031 1.00 95.38 81 GLU A N 1
ATOM 643 C CA . GLU A 1 81 ? -24.202 4.027 22.388 1.00 95.38 81 GLU A CA 1
ATOM 644 C C . GLU A 1 81 ? -24.356 2.502 22.451 1.00 95.38 81 GLU A C 1
ATOM 646 O O . GLU A 1 81 ? -25.230 1.999 23.166 1.00 95.38 81 GLU A O 1
ATOM 651 N N . TYR A 1 82 ? -23.532 1.751 21.718 1.00 94.38 82 TYR A N 1
ATOM 652 C CA . TYR A 1 82 ? -23.485 0.288 21.769 1.00 94.38 82 TYR A CA 1
ATOM 653 C C . TYR A 1 82 ? -22.527 -0.256 22.838 1.00 94.38 82 TYR A C 1
ATOM 655 O O . TYR A 1 82 ? -22.465 -1.471 23.038 1.00 94.38 82 TYR A O 1
ATOM 663 N N . GLY A 1 83 ? -21.825 0.616 23.569 1.00 91.81 83 GLY A N 1
ATOM 664 C CA . GLY A 1 83 ? -20.879 0.219 24.611 1.00 91.81 83 GLY A CA 1
ATOM 665 C C . GLY A 1 83 ? -19.609 -0.408 24.046 1.00 91.81 83 GLY A C 1
ATOM 666 O O . GLY A 1 83 ? -19.006 -1.257 24.699 1.00 91.81 83 GLY A O 1
ATOM 667 N N . VAL A 1 84 ? -19.228 -0.043 22.819 1.00 91.25 84 VAL A N 1
ATOM 668 C CA . VAL A 1 84 ? -17.986 -0.509 22.200 1.00 91.25 84 VAL A CA 1
ATOM 669 C C . VAL A 1 84 ? -16.825 0.302 22.751 1.00 91.25 84 VAL A C 1
ATOM 671 O O . VAL A 1 84 ? -16.752 1.522 22.575 1.00 91.25 84 VAL A O 1
ATOM 674 N N . GLY A 1 85 ? -15.904 -0.398 23.405 1.00 85.69 85 GLY A N 1
ATOM 675 C CA . GLY A 1 85 ? -14.694 0.186 23.966 1.00 85.69 85 GLY A CA 1
ATOM 676 C C . GLY A 1 85 ? -13.607 0.414 22.919 1.00 85.69 85 GLY A C 1
ATOM 677 O O . GLY A 1 85 ? -13.827 0.975 21.841 1.00 85.69 85 GLY A O 1
ATOM 678 N N . LYS A 1 86 ? -12.387 0.009 23.269 1.00 87.00 86 LYS A N 1
ATOM 679 C CA . LYS A 1 86 ? -11.201 0.247 22.451 1.00 87.00 86 LYS A CA 1
ATOM 680 C C . LYS A 1 86 ? -11.172 -0.719 21.266 1.00 87.00 86 LYS A C 1
ATOM 682 O O . LYS A 1 86 ? -11.001 -1.920 21.439 1.00 87.00 86 LYS A O 1
ATOM 687 N N . VAL A 1 87 ? -11.304 -0.164 20.068 1.00 92.62 87 VAL A N 1
ATOM 688 C CA . VAL A 1 87 ? -11.129 -0.863 18.788 1.00 92.62 87 VAL A CA 1
ATOM 689 C C . VAL A 1 87 ? -10.068 -0.154 17.954 1.00 92.62 87 VAL A C 1
ATOM 691 O O . VAL A 1 87 ? -9.730 1.008 18.228 1.00 92.62 87 VAL A O 1
ATOM 694 N N . ALA A 1 88 ? -9.533 -0.850 16.958 1.00 95.38 88 ALA A N 1
ATOM 695 C CA . ALA A 1 88 ? -8.639 -0.270 15.968 1.00 95.38 88 ALA A CA 1
ATOM 696 C C . ALA A 1 88 ? -9.184 -0.455 14.555 1.00 95.38 88 ALA A C 1
ATOM 698 O O . ALA A 1 88 ? -9.897 -1.418 14.276 1.00 95.38 88 ALA A O 1
ATOM 699 N N . PHE A 1 89 ? -8.810 0.459 13.667 1.00 96.25 89 PHE A N 1
ATOM 700 C CA . PHE A 1 89 ? -9.214 0.439 12.270 1.00 96.25 89 PHE A CA 1
ATOM 701 C C . PHE A 1 89 ? -7.997 0.470 11.352 1.00 96.25 89 PHE A C 1
ATOM 703 O O . PHE A 1 89 ? -7.030 1.200 11.591 1.00 96.25 89 PHE A O 1
ATOM 710 N N . VAL A 1 90 ? -8.075 -0.315 10.283 1.00 95.19 90 VAL A N 1
ATOM 711 C CA . VAL A 1 90 ? -7.116 -0.318 9.177 1.00 95.19 90 VAL A CA 1
ATOM 712 C C . VAL A 1 90 ? -7.894 -0.095 7.891 1.00 95.19 90 VAL A C 1
ATOM 714 O O . VAL A 1 90 ? -8.964 -0.673 7.721 1.00 95.19 90 VAL A O 1
ATOM 717 N N . GLY A 1 91 ? -7.379 0.731 6.984 1.00 92.44 91 GLY A N 1
ATOM 718 C CA . GLY A 1 91 ? -8.051 0.987 5.712 1.00 92.44 91 GLY A CA 1
ATOM 719 C C . GLY A 1 91 ? -7.123 1.508 4.625 1.00 92.44 91 GLY A C 1
ATOM 720 O O . GLY A 1 91 ? -5.919 1.657 4.826 1.00 92.44 91 GLY A O 1
ATOM 721 N N . LYS A 1 92 ? -7.698 1.793 3.457 1.00 92.69 92 LYS A N 1
ATOM 722 C CA . LYS A 1 92 ? -7.010 2.406 2.314 1.00 92.69 92 LYS A CA 1
ATOM 723 C C . LYS A 1 92 ? -7.540 3.820 2.098 1.00 92.69 92 LYS A C 1
ATOM 725 O O . LYS A 1 92 ? -8.719 4.071 2.333 1.00 92.69 92 LYS A O 1
ATOM 730 N N . ALA A 1 93 ? -6.708 4.756 1.663 1.00 92.06 93 ALA A N 1
ATOM 731 C CA . ALA A 1 93 ? -7.148 6.122 1.401 1.00 92.06 93 ALA A CA 1
ATOM 732 C C . ALA A 1 93 ? -6.390 6.741 0.230 1.00 92.06 93 ALA A C 1
ATOM 734 O O . ALA A 1 93 ? -5.190 6.526 0.041 1.00 92.06 93 ALA A O 1
ATOM 735 N N . ARG A 1 94 ? -7.087 7.576 -0.539 1.00 92.62 94 ARG A N 1
ATOM 736 C CA . ARG A 1 94 ? -6.424 8.431 -1.520 1.00 92.62 94 ARG A CA 1
ATOM 737 C C . ARG A 1 94 ? -5.788 9.646 -0.845 1.00 92.62 94 ARG A C 1
ATOM 739 O O . ARG A 1 94 ? -6.400 10.232 0.056 1.00 92.62 94 ARG A O 1
ATOM 746 N N . PRO A 1 95 ? -4.609 10.082 -1.315 1.00 93.88 95 PRO A N 1
ATOM 747 C CA . PRO A 1 95 ? -3.887 11.199 -0.713 1.00 93.88 95 PRO A CA 1
ATOM 748 C C . PRO A 1 95 ? -4.651 12.527 -0.810 1.00 93.88 95 PRO A C 1
ATOM 750 O O . PRO A 1 95 ? -4.595 13.321 0.121 1.00 93.88 95 PRO A O 1
ATOM 753 N N . ASP A 1 96 ? -5.429 12.744 -1.877 1.00 93.12 96 ASP A N 1
ATOM 754 C CA . ASP A 1 96 ? -6.245 13.955 -2.081 1.00 93.12 96 ASP A CA 1
ATOM 755 C C . ASP A 1 96 ? -7.371 14.130 -1.049 1.00 93.12 96 ASP A C 1
ATOM 757 O O . ASP A 1 96 ? -7.913 15.223 -0.901 1.00 93.12 96 ASP A O 1
ATOM 761 N N . THR A 1 97 ? -7.706 13.078 -0.301 1.00 94.38 97 THR A N 1
ATOM 762 C CA . THR A 1 97 ? -8.721 13.145 0.758 1.00 94.38 97 THR A CA 1
ATOM 763 C C . THR A 1 97 ? -8.145 13.420 2.145 1.00 94.38 97 THR A C 1
ATOM 765 O O . THR A 1 97 ? -8.898 13.785 3.045 1.00 94.38 97 THR A O 1
ATOM 768 N N . ILE A 1 98 ? -6.836 13.252 2.348 1.00 96.38 98 ILE A N 1
ATOM 769 C CA . ILE A 1 98 ? -6.224 13.283 3.681 1.00 96.38 98 ILE A CA 1
ATOM 770 C C . ILE A 1 98 ? -5.715 14.692 3.995 1.00 96.38 98 ILE A C 1
ATOM 772 O O . ILE A 1 98 ? -4.664 15.122 3.520 1.00 96.38 98 ILE A O 1
ATOM 776 N N . THR A 1 99 ? -6.446 15.400 4.853 1.00 96.38 99 THR A N 1
ATOM 777 C CA . THR A 1 99 ? -6.013 16.670 5.456 1.00 96.38 99 THR A CA 1
ATOM 778 C C . THR A 1 99 ? -5.462 16.441 6.871 1.00 96.38 99 THR A C 1
ATOM 780 O O . THR A 1 99 ? -5.786 15.421 7.481 1.00 96.38 99 THR A O 1
ATOM 783 N N . PRO A 1 100 ? -4.676 17.378 7.443 1.00 97.25 100 PRO A N 1
ATOM 784 C CA . PRO A 1 100 ? -4.244 17.293 8.843 1.00 97.25 100 PRO A CA 1
ATOM 785 C C . PRO A 1 100 ? -5.406 17.126 9.834 1.00 97.25 100 PRO A C 1
ATOM 787 O O . PRO A 1 100 ? -5.342 16.284 10.725 1.00 97.25 100 PRO A O 1
ATOM 790 N N . GLU A 1 101 ? -6.500 17.869 9.636 1.00 96.81 101 GLU A N 1
ATOM 791 C CA . GLU A 1 101 ? -7.707 17.752 10.464 1.00 96.81 101 GLU A CA 1
ATOM 792 C C . GLU A 1 101 ? -8.354 16.366 10.334 1.00 96.81 101 GLU A C 1
ATOM 794 O O . GLU A 1 101 ? -8.710 15.752 11.341 1.00 96.81 101 GLU A O 1
ATOM 799 N N . LEU A 1 102 ? -8.464 15.837 9.107 1.00 97.12 102 LEU A N 1
ATOM 800 C CA . LEU A 1 102 ? -9.013 14.502 8.894 1.00 97.12 102 LEU A CA 1
ATOM 801 C C . LEU A 1 102 ? -8.126 13.422 9.520 1.00 97.12 102 LEU A C 1
ATOM 803 O O . LEU A 1 102 ? -8.650 12.530 10.179 1.00 97.12 102 LEU A O 1
ATOM 807 N N . ALA A 1 103 ? -6.805 13.501 9.350 1.00 98.00 103 ALA A N 1
ATOM 808 C CA . ALA A 1 103 ? -5.875 12.542 9.940 1.00 98.00 103 ALA A CA 1
ATOM 809 C C . ALA A 1 103 ? -6.003 12.501 11.471 1.00 98.00 103 ALA A C 1
ATOM 811 O O . ALA A 1 103 ? -6.045 11.418 12.051 1.00 98.00 103 ALA A O 1
ATOM 812 N N . HIS A 1 104 ? -6.156 13.659 12.119 1.00 96.81 104 HIS A N 1
ATOM 813 C CA . HIS A 1 104 ? -6.400 13.718 13.558 1.00 96.81 104 HIS A CA 1
ATOM 814 C C . HIS A 1 104 ? -7.720 13.036 13.952 1.00 96.81 104 HIS A C 1
ATOM 816 O O . HIS A 1 104 ? -7.718 12.154 14.808 1.00 96.81 104 HIS A O 1
ATOM 822 N N . GLY A 1 105 ? -8.829 13.358 13.275 1.00 95.88 105 GLY A N 1
ATOM 823 C CA . GLY A 1 105 ? -10.125 12.726 13.554 1.00 95.88 105 GLY A CA 1
ATOM 824 C C . GLY A 1 105 ? -10.143 11.211 13.290 1.00 95.88 105 GLY A C 1
ATOM 825 O O . GLY A 1 105 ? -10.810 10.457 13.997 1.00 95.88 105 GLY A O 1
ATOM 826 N N . LEU A 1 106 ? -9.376 10.738 12.302 1.00 96.75 106 LEU A N 1
ATOM 827 C CA . LEU A 1 106 ? -9.183 9.308 12.042 1.00 96.75 106 LEU A CA 1
ATOM 828 C C . LEU A 1 106 ? -8.420 8.626 13.188 1.00 96.75 106 LEU A C 1
ATOM 830 O O . LEU A 1 106 ? -8.819 7.546 13.630 1.00 96.75 106 LEU A O 1
ATOM 834 N N . ALA A 1 107 ? -7.368 9.260 13.708 1.00 95.81 107 ALA A N 1
ATOM 835 C CA . ALA A 1 107 ? -6.626 8.747 14.856 1.00 95.81 107 ALA A CA 1
ATOM 836 C C . ALA A 1 107 ? -7.504 8.681 16.121 1.00 95.81 107 ALA A C 1
ATOM 838 O O . ALA A 1 107 ? -7.480 7.672 16.827 1.00 95.81 107 ALA A O 1
ATOM 839 N N . GLU A 1 108 ? -8.342 9.696 16.370 1.00 93.56 108 GLU A N 1
ATOM 840 C CA . GLU A 1 108 ? -9.307 9.706 17.483 1.00 93.56 108 GLU A CA 1
ATOM 841 C C . GLU A 1 108 ? -10.320 8.555 17.398 1.00 93.56 108 GLU A C 1
ATOM 843 O O . GLU A 1 108 ? -10.628 7.916 18.409 1.00 93.56 108 GLU A O 1
ATOM 848 N N . LEU A 1 109 ? -10.799 8.232 16.190 1.00 94.06 109 LEU A N 1
ATOM 849 C CA . LEU A 1 109 ? -11.672 7.077 15.964 1.00 94.06 109 LEU A CA 1
ATOM 850 C C . LEU A 1 109 ? -10.966 5.745 16.286 1.00 94.06 109 LEU A C 1
ATOM 852 O O . LEU A 1 109 ? -11.619 4.771 16.660 1.00 94.06 109 LEU A O 1
ATOM 856 N N . GLY A 1 110 ? -9.636 5.704 16.190 1.00 94.69 110 GLY A N 1
ATOM 857 C CA . GLY A 1 110 ? -8.816 4.513 16.403 1.00 94.69 110 GLY A CA 1
ATOM 858 C C . GLY A 1 110 ? -8.222 3.940 15.120 1.00 94.69 110 GLY A C 1
ATOM 859 O O . GLY A 1 110 ? -7.855 2.768 15.101 1.00 94.69 110 GLY A O 1
ATOM 860 N N . VAL A 1 111 ? -8.135 4.721 14.041 1.00 96.62 111 VAL A N 1
ATOM 861 C CA . VAL A 1 111 ? -7.406 4.307 12.836 1.00 96.62 111 VAL A CA 1
ATOM 862 C C . VAL A 1 111 ? -5.921 4.264 13.167 1.00 96.62 111 VAL A C 1
ATOM 864 O O . VAL A 1 111 ? -5.332 5.275 13.533 1.00 96.62 111 VAL A O 1
ATOM 867 N N . ILE A 1 112 ? -5.324 3.080 13.052 1.00 95.62 112 ILE A N 1
ATOM 868 C CA . ILE A 1 112 ? -3.907 2.858 13.371 1.00 95.62 112 ILE A CA 1
ATOM 869 C C . ILE A 1 112 ? -3.040 2.732 12.119 1.00 95.62 112 ILE A C 1
ATOM 871 O O . ILE A 1 112 ? -1.828 2.931 12.192 1.00 95.62 112 ILE A O 1
ATOM 875 N N . ARG A 1 113 ? -3.651 2.406 10.972 1.00 94.56 113 ARG A N 1
ATOM 876 C CA . ARG A 1 113 ? -2.955 2.235 9.695 1.00 94.56 113 ARG A CA 1
ATOM 877 C C . ARG A 1 113 ? -3.808 2.681 8.517 1.00 94.56 113 ARG A C 1
ATOM 879 O O . ARG A 1 113 ? -4.981 2.311 8.426 1.00 94.56 113 ARG A O 1
ATOM 886 N N . LEU A 1 114 ? -3.178 3.384 7.578 1.00 93.56 114 LEU A N 1
ATOM 887 C CA . LEU A 1 114 ? -3.727 3.658 6.256 1.00 93.56 114 LEU A CA 1
ATOM 888 C C . LEU A 1 114 ? -2.746 3.247 5.156 1.00 93.56 114 LEU A C 1
ATOM 890 O O . LEU A 1 114 ? -1.580 3.634 5.160 1.00 93.56 114 LEU A O 1
ATOM 894 N N . TYR A 1 115 ? -3.242 2.507 4.168 1.00 91.00 115 TYR A N 1
ATOM 895 C CA . TYR A 1 115 ? -2.561 2.371 2.883 1.00 91.00 115 TYR A CA 1
ATOM 896 C C . TYR A 1 115 ? -2.874 3.610 2.051 1.00 91.00 115 TYR A C 1
ATOM 898 O O . TYR A 1 115 ? -4.008 3.791 1.597 1.00 91.00 115 TYR A O 1
ATOM 906 N N . VAL A 1 116 ? -1.886 4.487 1.887 1.00 91.31 116 VAL A N 1
ATOM 907 C CA . VAL A 1 116 ? -2.036 5.693 1.072 1.00 91.31 116 VAL A CA 1
ATOM 908 C C . VAL A 1 116 ? -1.596 5.364 -0.345 1.00 91.31 116 VAL A C 1
ATOM 910 O O . VAL A 1 116 ? -0.454 4.964 -0.556 1.00 91.31 116 VAL A O 1
ATOM 913 N N . GLY A 1 117 ? -2.484 5.545 -1.323 1.00 91.00 117 GLY A N 1
ATOM 914 C CA . GLY A 1 117 ? -2.120 5.370 -2.730 1.00 91.00 117 GLY A CA 1
ATOM 915 C C . GLY A 1 117 ? -1.112 6.442 -3.145 1.00 91.00 117 GLY A C 1
ATOM 916 O O . GLY A 1 117 ? -1.519 7.558 -3.461 1.00 91.00 117 GLY A O 1
ATOM 917 N N . VAL A 1 118 ? 0.189 6.149 -3.102 1.00 93.50 118 VAL A N 1
ATOM 918 C CA . VAL A 1 118 ? 1.258 7.063 -3.549 1.00 93.50 118 VAL A CA 1
ATOM 919 C C . VAL A 1 118 ? 1.623 6.782 -4.994 1.00 93.50 118 VAL A C 1
ATOM 921 O O . VAL A 1 118 ? 1.549 7.693 -5.807 1.00 93.50 118 VAL A O 1
ATOM 924 N N . GLU A 1 119 ? 1.917 5.524 -5.325 1.00 92.69 119 GLU A N 1
ATOM 925 C CA . GLU A 1 119 ? 2.051 4.962 -6.676 1.00 92.69 119 GLU A CA 1
ATOM 926 C C . GLU A 1 119 ? 3.191 5.516 -7.530 1.00 92.69 119 GLU A C 1
ATOM 928 O O . GLU A 1 119 ? 3.750 4.784 -8.330 1.00 92.69 119 GLU A O 1
ATOM 933 N N . ASN A 1 120 ? 3.547 6.790 -7.414 1.00 94.19 120 ASN A N 1
ATOM 934 C CA . ASN A 1 120 ? 4.657 7.387 -8.136 1.00 94.19 120 ASN A CA 1
ATOM 935 C C . ASN A 1 120 ? 5.040 8.721 -7.479 1.00 94.19 120 ASN A C 1
ATOM 937 O O . ASN A 1 120 ? 4.159 9.524 -7.186 1.00 94.19 120 ASN A O 1
ATOM 941 N N . GLY A 1 121 ? 6.331 8.953 -7.264 1.00 93.38 121 GLY A N 1
ATOM 942 C CA . GLY A 1 121 ? 6.903 10.197 -6.748 1.00 93.38 121 GLY A CA 1
ATOM 943 C C . GLY A 1 121 ? 7.243 11.235 -7.826 1.00 93.38 121 GLY A C 1
ATOM 944 O O . GLY A 1 121 ? 7.568 12.368 -7.476 1.00 93.38 121 GLY A O 1
ATOM 945 N N . SER A 1 122 ? 7.155 10.875 -9.113 1.00 94.38 122 SER A N 1
ATOM 946 C CA . SER A 1 122 ? 7.329 11.786 -10.254 1.00 94.38 122 SER A CA 1
ATOM 947 C C . SER A 1 122 ? 5.984 12.328 -10.759 1.00 94.38 122 SER A C 1
ATOM 949 O O . SER A 1 122 ? 4.954 11.644 -10.703 1.00 94.38 122 SER A O 1
ATOM 951 N N . GLN A 1 123 ? 5.987 13.562 -11.272 1.00 92.00 123 GLN A N 1
ATOM 952 C CA . GLN A 1 123 ? 4.785 14.198 -11.824 1.00 92.00 123 GLN A CA 1
ATOM 953 C C . GLN A 1 123 ? 4.302 13.479 -13.094 1.00 92.00 123 GLN A C 1
ATOM 955 O O . GLN A 1 123 ? 3.147 13.066 -13.172 1.00 92.00 123 GLN A O 1
ATOM 960 N N . SER A 1 124 ? 5.216 13.269 -14.040 1.00 95.06 124 SER A N 1
ATOM 961 C CA . SER A 1 124 ? 5.060 12.496 -15.283 1.00 95.06 124 SER A CA 1
ATOM 962 C C . SER A 1 124 ? 4.460 11.115 -15.033 1.00 95.06 124 SER A C 1
ATOM 964 O O . SER A 1 124 ? 3.432 10.784 -15.621 1.00 95.06 124 SER A O 1
ATOM 966 N N . GLY A 1 125 ? 5.022 10.332 -14.108 1.00 93.88 125 GLY A N 1
ATOM 967 C CA . GLY A 1 125 ? 4.475 9.020 -13.761 1.00 93.88 125 GLY A CA 1
ATOM 968 C C . GLY A 1 125 ? 3.062 9.105 -13.169 1.00 93.88 125 GLY A C 1
ATOM 969 O O . GLY A 1 125 ? 2.189 8.297 -13.484 1.00 93.88 125 GLY A O 1
ATOM 970 N N . GLY A 1 126 ? 2.779 10.127 -12.355 1.00 93.25 126 GLY A N 1
ATOM 971 C CA . GLY A 1 126 ? 1.423 10.408 -11.878 1.00 93.25 126 GLY A CA 1
ATOM 972 C C . GLY A 1 126 ? 0.421 10.722 -12.992 1.00 93.25 126 GLY A C 1
ATOM 973 O O . GLY A 1 126 ? -0.718 10.240 -12.946 1.00 93.25 126 GLY A O 1
ATOM 974 N N . ASP A 1 127 ? 0.845 11.487 -13.994 1.00 94.62 127 ASP A N 1
ATOM 975 C CA . ASP A 1 127 ? 0.042 11.833 -15.166 1.00 94.62 127 ASP A CA 1
ATOM 976 C C . ASP A 1 127 ? -0.196 10.602 -16.056 1.00 94.62 127 ASP A C 1
ATOM 978 O O . ASP A 1 127 ? -1.343 10.321 -16.427 1.00 94.62 127 ASP A O 1
ATOM 982 N N . ASN A 1 128 ? 0.847 9.800 -16.300 1.00 94.62 128 ASN A N 1
ATOM 983 C CA . ASN A 1 128 ? 0.786 8.541 -17.050 1.00 94.62 128 ASN A CA 1
ATOM 984 C C . ASN A 1 128 ? -0.177 7.536 -16.400 1.00 94.62 128 ASN A C 1
ATOM 986 O O . ASN A 1 128 ? -0.973 6.897 -17.091 1.00 94.62 128 ASN A O 1
ATOM 990 N N . LEU A 1 129 ? -0.192 7.465 -15.066 1.00 93.81 129 LEU A N 1
ATOM 991 C CA . LEU A 1 129 ? -1.103 6.619 -14.285 1.00 93.81 129 LEU A CA 1
ATOM 992 C C . LEU A 1 129 ? -2.509 7.235 -14.084 1.00 93.81 129 LEU A C 1
ATOM 994 O O . LEU A 1 129 ? -3.367 6.664 -13.396 1.00 93.81 129 LEU A O 1
ATOM 998 N N . ARG A 1 130 ? -2.775 8.408 -14.680 1.00 93.88 130 ARG A N 1
ATOM 999 C CA . ARG A 1 130 ? -4.029 9.182 -14.578 1.00 93.88 130 ARG A CA 1
ATOM 1000 C C . ARG A 1 130 ? -4.459 9.457 -13.141 1.00 93.88 130 ARG A C 1
ATOM 1002 O O . ARG A 1 130 ? -5.639 9.344 -12.786 1.00 93.88 130 ARG A O 1
ATOM 1009 N N . ARG A 1 131 ? -3.501 9.835 -12.296 1.00 88.44 131 ARG A N 1
ATOM 1010 C CA . ARG A 1 131 ? -3.756 10.108 -10.877 1.00 88.44 131 ARG A CA 1
ATOM 1011 C C . ARG A 1 131 ? -4.322 11.505 -10.623 1.00 88.44 131 ARG A C 1
ATOM 1013 O O . ARG A 1 131 ? -4.887 11.724 -9.550 1.00 88.44 131 ARG A O 1
ATOM 1020 N N . GLY A 1 132 ? -4.291 12.399 -11.612 1.00 84.12 132 GLY A N 1
ATOM 1021 C CA . GLY A 1 132 ? -4.821 13.758 -11.487 1.00 84.12 132 GLY A CA 1
ATOM 1022 C C . GLY A 1 132 ? -4.123 14.519 -10.358 1.00 84.12 132 GLY A C 1
ATOM 1023 O O . GLY A 1 132 ? -2.944 14.302 -10.105 1.00 84.12 132 GLY A O 1
ATOM 1024 N N . THR A 1 133 ? -4.868 15.333 -9.610 1.00 82.69 133 THR A N 1
ATOM 1025 C CA . THR A 1 133 ? -4.317 16.161 -8.519 1.00 82.69 133 THR A CA 1
ATOM 1026 C C . THR A 1 133 ? -3.847 15.364 -7.298 1.00 82.69 133 THR A C 1
ATOM 1028 O O . THR A 1 133 ? -3.323 15.945 -6.357 1.00 82.69 133 THR A O 1
ATOM 1031 N N . GLN A 1 134 ? -4.011 14.032 -7.265 1.00 86.38 134 GLN A N 1
ATOM 1032 C CA . GLN A 1 134 ? -3.559 13.209 -6.133 1.00 86.38 134 GLN A CA 1
ATOM 1033 C C . GLN A 1 134 ? -2.080 13.416 -5.806 1.00 86.38 134 GLN A C 1
ATOM 1035 O O . GLN A 1 134 ? -1.727 13.386 -4.627 1.00 86.38 134 GLN A O 1
ATOM 1040 N N . GLN A 1 135 ? -1.239 13.623 -6.823 1.00 85.75 135 GLN A N 1
ATOM 1041 C CA . GLN A 1 135 ? 0.199 13.784 -6.620 1.00 85.75 135 GLN A CA 1
ATOM 1042 C C . GLN A 1 135 ? 0.551 15.036 -5.822 1.00 85.75 135 GLN A C 1
ATOM 1044 O O . GLN A 1 135 ? 1.401 14.974 -4.933 1.00 85.75 135 GLN A O 1
ATOM 1049 N N . ASP A 1 136 ? -0.198 16.121 -6.017 1.00 89.19 136 ASP A N 1
ATOM 1050 C CA . ASP A 1 136 ? -0.018 17.376 -5.282 1.00 89.19 136 ASP A CA 1
ATOM 1051 C C . ASP A 1 136 ? -0.240 17.203 -3.768 1.00 89.19 136 ASP A C 1
ATOM 1053 O O . ASP A 1 136 ? 0.269 17.970 -2.945 1.00 89.19 136 ASP A O 1
ATOM 1057 N N . HIS A 1 137 ? -0.996 16.172 -3.375 1.00 94.00 137 HIS A N 1
ATOM 1058 C CA . HIS A 1 137 ? -1.414 15.946 -1.994 1.00 94.00 137 HIS A CA 1
ATOM 1059 C C . HIS A 1 137 ? -0.603 14.881 -1.257 1.00 94.00 137 HIS A C 1
ATOM 1061 O O . HIS A 1 137 ? -0.648 14.855 -0.026 1.00 94.00 137 HIS A O 1
ATOM 1067 N N . VAL A 1 138 ? 0.170 14.041 -1.956 1.00 94.31 138 VAL A N 1
ATOM 1068 C CA . VAL A 1 138 ? 0.905 12.907 -1.361 1.00 94.31 138 VAL A CA 1
ATOM 1069 C C . VAL A 1 138 ? 1.743 13.335 -0.155 1.00 94.31 138 VAL A C 1
ATOM 1071 O O . VAL A 1 138 ? 1.596 12.777 0.933 1.00 94.31 138 VAL A O 1
ATOM 1074 N N . ARG A 1 139 ? 2.580 14.370 -0.311 1.00 94.38 139 ARG A N 1
ATOM 1075 C CA . ARG A 1 139 ? 3.484 14.833 0.758 1.00 94.38 139 ARG A CA 1
ATOM 1076 C C . ARG A 1 139 ? 2.713 15.325 1.986 1.00 94.38 139 ARG A C 1
ATOM 1078 O O . ARG A 1 139 ? 3.110 15.059 3.118 1.00 94.38 139 ARG A O 1
ATOM 1085 N N . THR A 1 140 ? 1.598 16.022 1.768 1.00 95.25 140 THR A N 1
ATOM 1086 C CA . THR A 1 140 ? 0.734 16.505 2.854 1.00 95.25 140 THR A CA 1
ATOM 1087 C C . THR A 1 140 ? 0.014 15.352 3.545 1.00 95.25 140 THR A C 1
ATOM 1089 O O . THR A 1 140 ? -0.035 15.337 4.771 1.00 95.25 140 THR A O 1
ATOM 1092 N N . ALA A 1 141 ? -0.484 14.371 2.790 1.00 96.12 141 ALA A N 1
ATOM 1093 C CA . ALA A 1 141 ? -1.177 13.202 3.320 1.00 96.12 141 ALA A CA 1
ATOM 1094 C C . ALA A 1 141 ? -0.263 12.336 4.202 1.00 96.12 141 ALA A C 1
ATOM 1096 O O . ALA A 1 141 ? -0.642 11.982 5.320 1.00 96.12 141 ALA A O 1
ATOM 1097 N N . LEU A 1 142 ? 0.955 12.038 3.729 1.00 95.69 142 LEU A N 1
ATOM 1098 C CA . LEU A 1 142 ? 1.943 11.265 4.488 1.00 95.69 142 LEU A CA 1
ATOM 1099 C C . LEU A 1 142 ? 2.339 11.983 5.784 1.00 95.69 142 LEU A C 1
ATOM 1101 O O . LEU A 1 142 ? 2.277 11.384 6.860 1.00 95.69 142 LEU A O 1
ATOM 1105 N N . ARG A 1 143 ? 2.637 13.290 5.706 1.00 95.62 143 ARG A N 1
ATOM 1106 C CA . ARG A 1 143 ? 2.946 14.111 6.887 1.00 95.62 143 ARG A CA 1
ATOM 1107 C C . ARG A 1 143 ? 1.784 14.151 7.881 1.00 95.62 143 ARG A C 1
ATOM 1109 O O . ARG A 1 143 ? 2.008 13.933 9.066 1.00 95.62 143 ARG A O 1
ATOM 1116 N N . ALA A 1 144 ? 0.561 14.389 7.410 1.00 97.19 144 ALA A N 1
ATOM 1117 C CA . ALA A 1 144 ? -0.630 14.465 8.255 1.00 97.19 144 ALA A CA 1
ATOM 1118 C C . ALA A 1 144 ? -0.865 13.162 9.035 1.00 97.19 144 ALA A C 1
ATOM 1120 O O . ALA A 1 144 ? -1.109 13.195 10.238 1.00 97.19 144 ALA A O 1
ATOM 1121 N N . CYS A 1 145 ? -0.741 12.011 8.371 1.00 96.25 145 CYS A N 1
ATOM 1122 C CA . CYS A 1 145 ? -0.862 10.714 9.035 1.00 96.25 145 CYS A CA 1
ATOM 1123 C C . CYS A 1 145 ? 0.253 10.500 10.062 1.00 96.25 145 CYS A C 1
ATOM 1125 O O . CYS A 1 145 ? -0.029 10.111 11.193 1.00 96.25 145 CYS A O 1
ATOM 1127 N N . ARG A 1 146 ? 1.505 10.814 9.699 1.00 93.06 146 ARG A N 1
ATOM 1128 C CA . ARG A 1 146 ? 2.662 10.715 10.599 1.00 93.06 146 ARG A CA 1
ATOM 1129 C C . ARG A 1 146 ? 2.460 11.540 11.869 1.00 93.06 146 ARG A C 1
ATOM 1131 O O . ARG A 1 146 ? 2.662 11.025 12.964 1.00 93.06 146 ARG A O 1
ATOM 1138 N N . GLU A 1 147 ? 2.045 12.796 11.729 1.00 95.44 147 GLU A N 1
ATOM 1139 C CA . GLU A 1 147 ? 1.776 13.702 12.854 1.00 95.44 147 GLU A CA 1
ATOM 1140 C C . GLU A 1 147 ? 0.602 13.224 13.720 1.00 95.44 147 GLU A C 1
ATOM 1142 O O . GLU A 1 147 ? 0.649 13.358 14.941 1.00 95.44 147 GLU A O 1
ATOM 1147 N N . ALA A 1 148 ? -0.414 12.606 13.114 1.00 96.19 148 ALA A N 1
ATOM 1148 C CA . ALA A 1 148 ? -1.540 12.005 13.827 1.00 96.19 148 ALA A CA 1
ATOM 1149 C C . ALA A 1 148 ? -1.212 10.644 14.478 1.00 96.19 148 ALA A C 1
ATOM 1151 O O . ALA A 1 148 ? -2.042 10.097 15.202 1.00 96.19 148 ALA A O 1
ATOM 1152 N N . GLY A 1 149 ? -0.022 10.081 14.237 1.00 93.81 149 GLY A N 1
ATOM 1153 C CA . GLY A 1 149 ? 0.358 8.755 14.725 1.00 93.81 149 GLY A CA 1
ATOM 1154 C C . GLY A 1 149 ? -0.283 7.593 13.958 1.00 93.81 149 GLY A C 1
ATOM 1155 O O . GLY A 1 149 ? -0.317 6.481 14.477 1.00 93.81 149 GLY A O 1
ATOM 1156 N N . ILE A 1 150 ? -0.773 7.833 12.740 1.00 95.62 150 ILE A N 1
ATOM 1157 C CA . ILE A 1 150 ? -1.286 6.803 11.832 1.00 95.62 150 ILE A CA 1
ATOM 1158 C C . ILE A 1 150 ? -0.116 6.241 11.029 1.00 95.62 150 ILE A C 1
ATOM 1160 O O . ILE A 1 150 ? 0.616 6.978 10.363 1.00 95.62 150 ILE A O 1
ATOM 1164 N N . PHE A 1 151 ? 0.059 4.923 11.075 1.00 93.31 151 PHE A N 1
ATOM 1165 C CA . PHE A 1 151 ? 1.080 4.261 10.280 1.00 93.31 151 PHE A CA 1
ATOM 1166 C C . PHE A 1 151 ? 0.688 4.204 8.806 1.00 93.31 151 PHE A C 1
ATOM 1168 O O . PHE A 1 151 ? -0.394 3.733 8.455 1.00 93.31 151 PHE A O 1
ATOM 1175 N N . ASN A 1 152 ? 1.616 4.615 7.948 1.00 90.31 152 ASN A N 1
ATOM 1176 C CA . ASN A 1 152 ? 1.459 4.527 6.507 1.00 90.31 152 ASN A CA 1
ATOM 1177 C C . ASN A 1 152 ? 2.553 3.660 5.909 1.00 90.31 152 ASN A C 1
ATOM 1179 O O . ASN A 1 152 ? 3.724 3.795 6.264 1.00 90.31 152 ASN A O 1
ATOM 1183 N N . CYS A 1 153 ? 2.152 2.873 4.925 1.00 85.12 153 CYS A N 1
ATOM 1184 C CA . CYS A 1 153 ? 3.024 2.262 3.937 1.00 85.12 153 CYS A CA 1
ATOM 1185 C C . CYS A 1 153 ? 2.442 2.534 2.548 1.00 85.12 153 CYS A C 1
ATOM 1187 O O . CYS A 1 153 ? 1.235 2.778 2.412 1.00 85.12 153 CYS A O 1
ATOM 1189 N N . TYR A 1 154 ? 3.281 2.472 1.524 1.00 87.25 154 TYR A N 1
ATOM 1190 C CA . TYR A 1 154 ? 2.850 2.680 0.148 1.00 87.25 154 TYR A CA 1
ATOM 1191 C C . TYR A 1 154 ? 3.678 1.856 -0.834 1.00 87.25 154 TYR A C 1
ATOM 1193 O O . TYR A 1 154 ? 4.792 1.440 -0.533 1.00 87.25 154 TYR A O 1
ATOM 1201 N N . ASN A 1 155 ? 3.126 1.660 -2.028 1.00 88.81 155 ASN A N 1
ATOM 1202 C CA . ASN A 1 155 ? 3.843 1.078 -3.154 1.00 88.81 155 ASN A CA 1
ATOM 1203 C C . ASN A 1 155 ? 4.128 2.154 -4.204 1.00 88.81 155 ASN A C 1
ATOM 1205 O O . ASN A 1 155 ? 3.406 3.153 -4.294 1.00 88.81 155 ASN A O 1
ATOM 1209 N N . LEU A 1 156 ? 5.191 1.946 -4.978 1.00 94.38 156 LEU A N 1
ATOM 1210 C CA . LEU A 1 156 ? 5.547 2.767 -6.127 1.00 94.38 156 LEU A CA 1
ATOM 1211 C C . LEU A 1 156 ? 5.576 1.918 -7.406 1.00 94.38 156 LEU A C 1
ATOM 1213 O O . LEU A 1 156 ? 6.392 1.013 -7.563 1.00 94.38 156 LEU A O 1
ATOM 1217 N N . LEU A 1 157 ? 4.710 2.260 -8.350 1.00 94.94 157 LEU A N 1
ATOM 1218 C CA . LEU A 1 157 ? 4.687 1.775 -9.725 1.00 94.94 157 LEU A CA 1
ATOM 1219 C C . LEU A 1 157 ? 5.706 2.581 -10.551 1.00 94.94 157 LEU A C 1
ATOM 1221 O O . LEU A 1 157 ? 5.341 3.392 -11.405 1.00 94.94 157 LEU A O 1
ATOM 1225 N N . ILE A 1 158 ? 6.994 2.418 -10.234 1.00 95.75 158 ILE A N 1
ATOM 1226 C CA . ILE A 1 158 ? 8.089 3.193 -10.850 1.00 95.75 158 ILE A CA 1
ATOM 1227 C C . ILE A 1 158 ? 8.413 2.728 -12.271 1.00 95.75 158 ILE A C 1
ATOM 1229 O O . ILE A 1 158 ? 8.989 3.483 -13.043 1.00 95.75 158 ILE A O 1
ATOM 1233 N N . PHE A 1 159 ? 8.023 1.498 -12.611 1.00 95.31 159 PHE A N 1
ATOM 1234 C CA . PHE A 1 159 ? 8.185 0.908 -13.936 1.00 95.31 159 PHE A CA 1
ATOM 1235 C C . PHE A 1 159 ? 6.826 0.843 -14.646 1.00 95.31 159 PHE A C 1
ATOM 1237 O O . PHE A 1 159 ? 6.256 -0.221 -14.862 1.00 95.31 159 PHE A O 1
ATOM 1244 N N . GLU A 1 160 ? 6.235 1.989 -14.957 1.00 95.31 160 GLU A N 1
ATOM 1245 C CA . GLU A 1 160 ? 5.053 2.060 -15.829 1.00 95.31 160 GLU A CA 1
ATOM 1246 C C . GLU A 1 160 ? 5.475 2.148 -17.313 1.00 95.31 160 GLU A C 1
ATOM 1248 O O . GLU A 1 160 ? 6.651 2.396 -17.580 1.00 95.31 160 GLU A O 1
ATOM 1253 N N . PRO A 1 161 ? 4.595 1.875 -18.297 1.00 94.88 161 PRO A N 1
ATOM 1254 C CA . PRO A 1 161 ? 5.003 1.730 -19.701 1.00 94.88 161 PRO A CA 1
ATOM 1255 C C . PRO A 1 161 ? 5.784 2.909 -20.281 1.00 94.88 161 PRO A C 1
ATOM 1257 O O . PRO A 1 161 ? 6.642 2.701 -21.133 1.00 94.88 161 PRO A O 1
ATOM 1260 N N . LYS A 1 162 ? 5.510 4.126 -19.810 1.00 96.44 162 LYS A N 1
ATOM 1261 C CA . LYS A 1 162 ? 6.142 5.367 -20.269 1.00 96.44 162 LYS A CA 1
ATOM 1262 C C . LYS A 1 162 ? 7.203 5.893 -19.305 1.00 96.44 162 LYS A C 1
ATOM 1264 O O . LYS A 1 162 ? 7.648 7.028 -19.474 1.00 96.44 162 LYS A O 1
ATOM 1269 N N . ALA A 1 163 ? 7.596 5.094 -18.314 1.00 97.12 163 ALA A N 1
ATOM 1270 C CA . ALA A 1 163 ? 8.562 5.514 -17.316 1.00 97.12 163 ALA A CA 1
ATOM 1271 C C . ALA A 1 163 ? 9.906 5.793 -17.985 1.00 97.12 163 ALA A C 1
ATOM 1273 O O . ALA A 1 163 ? 10.406 4.976 -18.757 1.00 97.12 163 ALA A O 1
ATOM 1274 N N . THR A 1 164 ? 10.497 6.934 -17.656 1.00 98.06 164 THR A N 1
ATOM 1275 C CA . THR A 1 164 ? 11.863 7.287 -18.039 1.00 98.06 164 THR A CA 1
ATOM 1276 C C . THR A 1 164 ? 12.825 7.023 -16.888 1.00 98.06 164 THR A C 1
ATOM 1278 O O . THR A 1 164 ? 12.429 6.911 -15.723 1.00 98.06 164 THR A O 1
ATOM 1281 N N . LEU A 1 165 ? 14.123 6.971 -17.185 1.00 97.12 165 LEU A N 1
ATOM 1282 C CA . LEU A 1 165 ? 15.135 6.887 -16.135 1.00 97.12 165 LEU A CA 1
ATOM 1283 C C . LEU A 1 165 ? 15.043 8.052 -15.127 1.00 97.12 165 LEU A C 1
ATOM 1285 O O . LEU A 1 165 ? 15.219 7.838 -13.928 1.00 97.12 165 LEU A O 1
ATOM 1289 N N . GLU A 1 166 ? 14.736 9.266 -15.594 1.00 97.94 166 GLU A N 1
ATOM 1290 C CA . GLU A 1 166 ? 14.572 10.450 -14.738 1.00 97.94 166 GLU A CA 1
ATOM 1291 C C . GLU A 1 166 ? 13.382 10.293 -13.778 1.00 97.94 166 GLU A C 1
ATOM 1293 O O . GLU A 1 166 ? 13.493 10.629 -12.596 1.00 97.94 166 GLU A O 1
ATOM 1298 N N . ASP A 1 167 ? 12.285 9.684 -14.238 1.00 97.94 167 ASP A N 1
ATOM 1299 C CA . ASP A 1 167 ? 11.137 9.365 -13.384 1.00 97.94 167 ASP A CA 1
ATOM 1300 C C . ASP A 1 167 ? 11.529 8.395 -12.272 1.00 97.94 167 ASP A C 1
ATOM 1302 O O . ASP A 1 167 ? 11.159 8.589 -11.109 1.00 97.94 167 ASP A O 1
ATOM 1306 N N . VAL A 1 168 ? 12.307 7.360 -12.602 1.00 98.12 168 VAL A N 1
ATOM 1307 C CA . VAL A 1 168 ? 12.787 6.399 -11.605 1.00 98.12 168 VAL A CA 1
ATOM 1308 C C . VAL A 1 168 ? 13.707 7.090 -10.598 1.00 98.12 168 VAL A C 1
ATOM 1310 O O . VAL A 1 168 ? 13.505 6.926 -9.397 1.00 98.12 168 VAL A O 1
ATOM 1313 N N . MET A 1 169 ? 14.641 7.937 -11.043 1.00 98.44 169 MET A N 1
ATOM 1314 C CA . MET A 1 169 ? 15.506 8.725 -10.151 1.00 98.44 169 MET A CA 1
ATOM 1315 C C . MET A 1 169 ? 14.700 9.625 -9.201 1.00 98.44 169 MET A C 1
ATOM 1317 O O . MET A 1 169 ? 14.983 9.666 -8.002 1.00 98.44 169 MET A O 1
ATOM 1321 N N . ALA A 1 170 ? 13.656 10.295 -9.699 1.00 98.12 170 ALA A N 1
ATOM 1322 C CA . ALA A 1 170 ? 12.759 11.102 -8.872 1.00 98.12 170 ALA A CA 1
ATOM 1323 C C . ALA A 1 170 ? 12.005 10.256 -7.830 1.00 98.12 170 ALA A C 1
ATOM 1325 O O . ALA A 1 170 ? 11.794 10.700 -6.700 1.00 98.12 170 ALA A O 1
ATOM 1326 N N . ASN A 1 171 ? 11.633 9.020 -8.174 1.00 98.12 171 ASN A N 1
ATOM 1327 C CA . ASN A 1 171 ? 11.042 8.080 -7.224 1.00 98.12 171 ASN A CA 1
ATOM 1328 C C . ASN A 1 171 ? 12.043 7.620 -6.156 1.00 98.12 171 ASN A C 1
ATOM 1330 O O . ASN A 1 171 ? 11.663 7.511 -4.993 1.00 98.12 171 ASN A O 1
ATOM 1334 N N . VAL A 1 172 ? 13.311 7.385 -6.507 1.00 98.56 172 VAL A N 1
ATOM 1335 C CA . VAL A 1 172 ? 14.343 7.050 -5.511 1.00 98.56 172 VAL A CA 1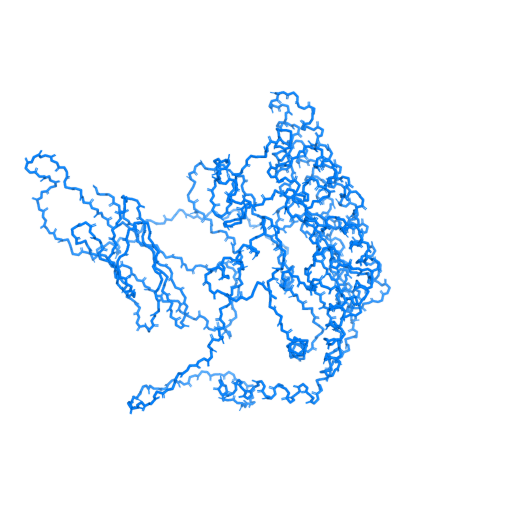
ATOM 1336 C C . VAL A 1 172 ? 14.541 8.211 -4.531 1.00 98.56 172 VAL A C 1
ATOM 1338 O O . VAL A 1 172 ? 14.587 7.991 -3.321 1.00 98.56 172 VAL A O 1
ATOM 1341 N N . GLU A 1 173 ? 14.568 9.454 -5.017 1.00 98.38 173 GLU A N 1
ATOM 1342 C CA . GLU A 1 173 ? 14.627 10.625 -4.134 1.00 98.38 173 GLU A CA 1
ATOM 1343 C C . GLU A 1 173 ? 13.379 10.747 -3.253 1.00 98.38 173 GLU A C 1
ATOM 1345 O O . GLU A 1 173 ? 13.476 11.020 -2.056 1.00 98.38 173 GLU A O 1
ATOM 1350 N N . PHE A 1 174 ? 12.202 10.442 -3.801 1.00 97.44 174 PHE A N 1
ATOM 1351 C CA . PHE A 1 174 ? 10.973 10.374 -3.019 1.00 97.44 174 PHE A CA 1
ATOM 1352 C C . PHE A 1 174 ? 11.063 9.339 -1.881 1.00 97.44 174 PHE A C 1
ATOM 1354 O O . PHE A 1 174 ? 10.623 9.623 -0.766 1.00 97.44 174 PHE A O 1
ATOM 1361 N N . ILE A 1 175 ? 11.673 8.170 -2.113 1.00 97.62 175 ILE A N 1
ATOM 1362 C CA . ILE A 1 175 ? 11.915 7.175 -1.054 1.00 97.62 175 ILE A CA 1
ATOM 1363 C C . ILE A 1 175 ? 12.799 7.764 0.053 1.00 97.62 175 ILE A C 1
ATOM 1365 O O . ILE A 1 175 ? 12.510 7.558 1.233 1.00 97.62 175 ILE A O 1
ATOM 1369 N N . ARG A 1 176 ? 13.849 8.525 -0.290 1.00 97.75 176 ARG A N 1
ATOM 1370 C CA . ARG A 1 176 ? 14.723 9.169 0.710 1.00 97.75 176 ARG A CA 1
ATOM 1371 C C . ARG A 1 176 ? 13.979 10.210 1.538 1.00 97.75 176 ARG A C 1
ATOM 1373 O O . ARG A 1 176 ? 14.093 10.199 2.766 1.00 97.75 176 ARG A O 1
ATOM 1380 N N . ASP A 1 177 ? 13.195 11.058 0.877 1.00 96.62 177 ASP A N 1
ATOM 1381 C CA . ASP A 1 177 ? 12.376 12.101 1.504 1.00 96.62 177 ASP A CA 1
ATOM 1382 C C . ASP A 1 177 ? 11.352 11.529 2.496 1.00 96.62 177 ASP A C 1
ATOM 1384 O O . ASP A 1 177 ? 11.029 12.161 3.504 1.00 96.62 177 ASP A O 1
ATOM 1388 N N . HIS A 1 178 ? 10.831 10.333 2.206 1.00 95.38 178 HIS A N 1
ATOM 1389 C CA . HIS A 1 178 ? 9.759 9.676 2.960 1.00 95.38 178 HIS A CA 1
ATOM 1390 C C . HIS A 1 178 ? 10.208 8.355 3.586 1.00 95.38 178 HIS A C 1
ATOM 1392 O O . HIS A 1 178 ? 9.388 7.461 3.792 1.00 95.38 178 HIS A O 1
ATOM 1398 N N . ALA A 1 179 ? 11.494 8.241 3.929 1.00 95.38 179 ALA A N 1
ATOM 1399 C CA . ALA A 1 179 ? 12.092 7.004 4.431 1.00 95.38 179 ALA A CA 1
ATOM 1400 C C . ALA A 1 179 ? 11.454 6.496 5.738 1.00 95.38 179 ALA A C 1
ATOM 1402 O O . ALA A 1 179 ? 11.519 5.306 6.024 1.00 95.38 179 ALA A O 1
ATOM 1403 N N . ASP A 1 180 ? 10.797 7.370 6.508 1.00 90.81 180 ASP A N 1
ATOM 1404 C CA . ASP A 1 180 ? 10.026 7.018 7.713 1.00 90.81 180 ASP A CA 1
ATOM 1405 C C . ASP A 1 180 ? 8.810 6.107 7.423 1.00 90.81 180 ASP A C 1
ATOM 1407 O O . ASP A 1 180 ? 8.171 5.610 8.354 1.00 90.81 180 ASP A O 1
ATOM 1411 N N . HIS A 1 181 ? 8.473 5.895 6.151 1.00 91.50 181 HIS A N 1
ATOM 1412 C CA . HIS A 1 181 ? 7.368 5.063 5.695 1.00 91.50 181 HIS A CA 1
ATOM 1413 C C . HIS A 1 181 ? 7.895 3.856 4.913 1.00 91.50 181 HIS A C 1
ATOM 1415 O O . HIS A 1 181 ? 8.700 4.040 3.998 1.00 91.50 181 HIS A O 1
ATOM 1421 N N . PRO A 1 182 ? 7.426 2.630 5.208 1.00 90.69 182 PRO A N 1
ATOM 1422 C CA . PRO A 1 182 ? 7.785 1.475 4.406 1.00 90.69 182 PRO A CA 1
ATOM 1423 C C . PRO A 1 182 ? 7.251 1.597 2.982 1.00 90.69 182 PRO A C 1
ATOM 1425 O O . PRO A 1 182 ? 6.089 1.957 2.760 1.00 90.69 182 PRO A O 1
ATOM 1428 N N . VAL A 1 183 ? 8.115 1.246 2.041 1.00 89.56 183 VAL A N 1
ATOM 1429 C CA . VAL A 1 183 ? 7.894 1.269 0.602 1.00 89.56 183 VAL A CA 1
ATOM 1430 C C . VAL A 1 183 ? 8.221 -0.081 -0.042 1.00 89.56 183 VAL A C 1
ATOM 1432 O O . VAL A 1 183 ? 9.176 -0.762 0.331 1.00 89.56 183 VAL A O 1
ATOM 1435 N N . ASN A 1 184 ? 7.446 -0.465 -1.046 1.00 91.94 184 ASN A N 1
ATOM 1436 C CA . ASN A 1 184 ? 7.880 -1.425 -2.058 1.00 91.94 184 ASN A CA 1
ATOM 1437 C C . ASN A 1 184 ? 7.742 -0.766 -3.431 1.00 91.94 184 ASN A C 1
ATOM 1439 O O . ASN A 1 184 ? 7.024 0.226 -3.587 1.00 91.94 184 ASN A O 1
ATOM 1443 N N . PHE A 1 185 ? 8.433 -1.297 -4.428 1.00 93.31 185 PHE A N 1
ATOM 1444 C CA . PHE A 1 185 ? 8.326 -0.818 -5.795 1.00 93.31 185 PHE A CA 1
ATOM 1445 C C . PHE A 1 185 ? 8.135 -1.983 -6.755 1.00 93.31 185 PHE A C 1
ATOM 1447 O O . PHE A 1 185 ? 8.639 -3.088 -6.542 1.00 93.31 185 PHE A O 1
ATOM 1454 N N . CYS A 1 186 ? 7.405 -1.726 -7.830 1.00 88.94 186 CYS A N 1
ATOM 1455 C CA . CYS A 1 186 ? 7.124 -2.724 -8.843 1.00 88.94 186 CYS A CA 1
ATOM 1456 C C . CYS A 1 186 ? 6.816 -2.081 -10.198 1.00 88.94 186 CYS A C 1
ATOM 1458 O O . CYS A 1 186 ? 6.881 -0.861 -10.393 1.00 88.94 186 CYS A O 1
ATOM 1460 N N . ARG A 1 187 ? 6.518 -2.957 -11.154 1.00 89.38 187 ARG A N 1
ATOM 1461 C CA . ARG A 1 187 ? 5.996 -2.611 -12.469 1.00 89.38 187 ARG A CA 1
ATOM 1462 C C . ARG A 1 187 ? 4.489 -2.391 -12.388 1.00 89.38 187 ARG A C 1
ATOM 1464 O O . ARG A 1 187 ? 3.813 -3.071 -11.621 1.00 89.38 187 ARG A O 1
ATOM 1471 N N . ALA A 1 188 ? 3.963 -1.452 -13.172 1.00 90.38 188 ALA A N 1
ATOM 1472 C CA . ALA A 1 188 ? 2.516 -1.319 -13.306 1.00 90.38 188 ALA A CA 1
ATOM 1473 C C . ALA A 1 188 ? 1.956 -2.567 -14.006 1.00 90.38 188 ALA A C 1
ATOM 1475 O O . ALA A 1 188 ? 2.487 -2.988 -15.024 1.00 90.38 188 ALA A O 1
ATOM 1476 N N . GLU A 1 189 ? 0.887 -3.169 -13.491 1.00 87.50 189 GLU A N 1
ATOM 1477 C CA . GLU A 1 189 ? 0.272 -4.336 -14.132 1.00 87.50 189 GLU A CA 1
ATOM 1478 C C . GLU A 1 189 ? -0.946 -3.910 -14.967 1.00 87.50 189 GLU A C 1
ATOM 1480 O O . GLU A 1 189 ? -1.868 -3.274 -14.441 1.00 87.50 189 GLU A O 1
ATOM 1485 N N . PRO A 1 190 ? -1.001 -4.243 -16.270 1.00 89.19 190 PRO A N 1
ATOM 1486 C CA . PRO A 1 190 ? -2.147 -3.924 -17.101 1.00 89.19 190 PRO A CA 1
ATOM 1487 C C . PRO A 1 190 ? -3.226 -4.994 -16.912 1.00 89.19 190 PRO A C 1
ATOM 1489 O O . PRO A 1 190 ? -3.410 -5.862 -17.760 1.00 89.19 190 PRO A O 1
ATOM 1492 N N . TYR A 1 191 ? -3.959 -4.946 -15.796 1.00 88.50 191 TYR A N 1
ATOM 1493 C CA . TYR A 1 191 ? -5.049 -5.896 -15.553 1.00 88.50 191 TYR A CA 1
ATOM 1494 C C . TYR A 1 191 ? -6.089 -5.875 -16.673 1.00 88.50 191 TYR A C 1
ATOM 1496 O O . TYR A 1 191 ? -6.390 -4.820 -17.243 1.00 88.50 191 TYR A O 1
ATOM 1504 N N . HIS A 1 192 ? -6.685 -7.035 -16.946 1.00 87.75 192 HIS A N 1
ATOM 1505 C CA . HIS A 1 192 ? -7.665 -7.181 -18.014 1.00 87.75 192 HIS A CA 1
ATOM 1506 C C . HIS A 1 192 ? -8.807 -6.152 -17.904 1.00 87.75 192 HIS A C 1
ATOM 1508 O O . HIS A 1 192 ? -9.294 -5.836 -16.819 1.00 87.75 192 HIS A O 1
ATOM 1514 N N . GLY A 1 193 ? -9.208 -5.590 -19.045 1.00 88.81 193 GLY A N 1
ATOM 1515 C CA . GLY A 1 193 ? -10.262 -4.572 -19.137 1.00 88.81 193 GLY A CA 1
ATOM 1516 C C . GLY A 1 193 ? -9.890 -3.174 -18.617 1.00 88.81 193 GLY A C 1
ATOM 1517 O O . GLY A 1 193 ? -10.649 -2.225 -18.825 1.00 88.81 193 GLY A O 1
ATOM 1518 N N . THR A 1 194 ? -8.727 -2.990 -17.983 1.00 92.81 194 THR A N 1
ATOM 1519 C CA . THR A 1 194 ? -8.285 -1.651 -17.567 1.00 92.81 194 THR A CA 1
ATOM 1520 C C . THR A 1 194 ? -7.938 -0.773 -18.773 1.00 92.81 194 THR A C 1
ATOM 1522 O O . THR A 1 194 ? -7.513 -1.286 -19.811 1.00 92.81 194 THR A O 1
ATOM 1525 N N . PRO A 1 195 ? -8.073 0.565 -18.676 1.00 94.06 195 PRO A N 1
ATOM 1526 C CA . PRO A 1 195 ? -7.615 1.449 -19.743 1.00 94.06 195 PRO A CA 1
ATOM 1527 C C . PRO A 1 195 ? -6.140 1.238 -20.107 1.00 94.06 195 PRO A C 1
ATOM 1529 O O . PRO A 1 195 ? -5.821 1.267 -21.289 1.00 94.06 195 PRO A O 1
ATOM 1532 N N . LEU A 1 196 ? -5.272 0.963 -19.124 1.00 93.25 196 LEU A N 1
ATOM 1533 C CA . LEU A 1 196 ? -3.870 0.621 -19.365 1.00 93.25 196 LEU A CA 1
ATOM 1534 C C . LEU A 1 196 ? -3.751 -0.615 -20.272 1.00 93.25 196 LEU A C 1
ATOM 1536 O O . LEU A 1 196 ? -3.137 -0.538 -21.330 1.00 93.25 196 LEU A O 1
ATOM 1540 N N . HIS A 1 197 ? -4.424 -1.714 -19.923 1.00 93.00 197 HIS A N 1
ATOM 1541 C CA . HIS A 1 197 ? -4.458 -2.933 -20.737 1.00 93.00 197 HIS A CA 1
ATOM 1542 C C . HIS A 1 197 ? -4.974 -2.703 -22.158 1.00 93.00 197 HIS A C 1
ATOM 1544 O O . HIS A 1 197 ? -4.353 -3.150 -23.120 1.00 93.00 197 HIS A O 1
ATOM 1550 N N . LEU A 1 198 ? -6.091 -1.991 -22.310 1.00 92.44 198 LEU A N 1
ATOM 1551 C CA . LEU A 1 198 ? -6.702 -1.756 -23.621 1.00 92.44 198 LEU A CA 1
ATOM 1552 C C . LEU A 1 198 ? -5.848 -0.851 -24.514 1.00 92.44 198 LEU A C 1
ATOM 1554 O O . LEU A 1 198 ? -5.814 -1.041 -25.728 1.00 92.44 198 LEU A O 1
ATOM 1558 N N . GLU A 1 199 ? -5.188 0.150 -23.933 1.00 93.25 199 GLU A N 1
ATOM 1559 C CA . GLU A 1 199 ? -4.273 1.035 -24.656 1.00 93.25 199 GLU A CA 1
ATOM 1560 C C . GLU A 1 199 ? -3.027 0.268 -25.101 1.00 93.25 199 GLU A C 1
ATOM 1562 O O . GLU A 1 199 ? -2.645 0.347 -26.268 1.00 93.25 199 GLU A O 1
ATOM 1567 N N . MET A 1 200 ? -2.452 -0.540 -24.212 1.00 90.38 200 MET A N 1
ATOM 1568 C CA . MET A 1 200 ? -1.254 -1.316 -24.515 1.00 90.38 200 MET A CA 1
ATOM 1569 C C . MET A 1 200 ? -1.508 -2.438 -25.518 1.00 90.38 200 MET A C 1
ATOM 1571 O O . MET A 1 200 ? -0.736 -2.563 -26.456 1.00 90.38 200 MET A O 1
ATOM 1575 N N . SER A 1 201 ? -2.627 -3.160 -25.415 1.00 90.62 201 SER A N 1
ATOM 1576 C CA . SER A 1 201 ? -3.006 -4.205 -26.387 1.00 90.62 201 SER A CA 1
ATOM 1577 C C . SER A 1 201 ? -3.161 -3.669 -27.817 1.00 90.62 201 SER A C 1
ATOM 1579 O O . SER A 1 201 ? -3.124 -4.428 -28.778 1.00 90.62 201 SER A O 1
ATOM 1581 N N . ARG A 1 202 ? -3.396 -2.358 -27.974 1.00 91.88 202 ARG A N 1
ATOM 1582 C CA . ARG A 1 202 ? -3.467 -1.690 -29.284 1.00 91.88 202 ARG A CA 1
ATOM 1583 C C . ARG A 1 202 ? -2.114 -1.168 -29.752 1.00 91.88 202 ARG A C 1
ATOM 1585 O O . ARG A 1 202 ? -1.899 -1.060 -30.955 1.00 91.88 202 ARG A O 1
ATOM 1592 N N . ALA A 1 203 ? -1.262 -0.756 -28.817 1.00 88.94 203 ALA A N 1
ATOM 1593 C CA . ALA A 1 203 ? 0.005 -0.090 -29.102 1.00 88.94 203 ALA A CA 1
ATOM 1594 C C . ALA A 1 203 ? 1.188 -1.062 -29.212 1.00 88.94 203 ALA A C 1
ATOM 1596 O O . ALA A 1 203 ? 2.179 -0.741 -29.864 1.00 88.94 203 ALA A O 1
ATOM 1597 N N . GLN A 1 204 ? 1.101 -2.220 -28.562 1.00 87.44 204 GLN A N 1
ATOM 1598 C CA . GLN A 1 204 ? 2.165 -3.207 -28.440 1.00 87.44 204 GLN A CA 1
ATOM 1599 C C . GLN A 1 204 ? 1.589 -4.623 -28.537 1.00 87.44 204 GLN A C 1
ATOM 1601 O O . GLN A 1 204 ? 0.424 -4.859 -28.218 1.00 87.44 204 GLN A O 1
ATOM 1606 N N . ASP A 1 205 ? 2.435 -5.566 -28.939 1.00 80.06 205 ASP A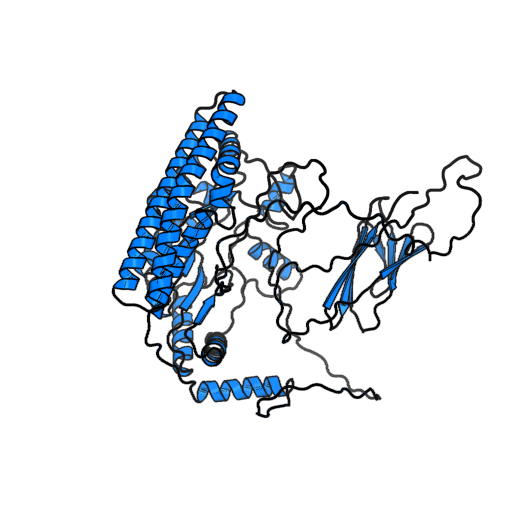 N 1
ATOM 1607 C CA . ASP A 1 205 ? 2.147 -6.991 -28.807 1.00 80.06 205 ASP A CA 1
ATOM 1608 C C . ASP A 1 205 ? 2.442 -7.413 -27.360 1.00 80.06 205 ASP A C 1
ATOM 1610 O O . ASP A 1 205 ? 3.602 -7.562 -26.965 1.00 80.06 205 ASP A O 1
ATOM 1614 N N . LEU A 1 206 ? 1.396 -7.474 -26.529 1.00 84.94 206 LEU A N 1
ATOM 1615 C CA . LEU A 1 206 ? 1.527 -7.861 -25.125 1.00 84.94 206 LEU A CA 1
ATOM 1616 C C . LEU A 1 206 ? 1.868 -9.350 -25.024 1.00 84.94 206 LEU A C 1
ATOM 1618 O O . LEU A 1 206 ? 1.135 -10.199 -25.524 1.00 84.94 206 LEU A O 1
ATOM 1622 N N . GLY A 1 207 ? 2.941 -9.676 -24.305 1.00 79.31 207 GLY A N 1
ATOM 1623 C CA . GLY A 1 207 ? 3.238 -11.059 -23.934 1.00 79.31 207 GLY A CA 1
ATOM 1624 C C . GLY A 1 207 ? 2.416 -11.511 -22.724 1.00 79.31 207 GLY A C 1
ATOM 1625 O O . GLY A 1 207 ? 1.898 -10.685 -21.976 1.00 79.31 207 GLY A O 1
ATOM 1626 N N . GLY A 1 208 ? 2.351 -12.816 -22.461 1.00 81.62 208 GLY A N 1
ATOM 1627 C CA . GLY A 1 208 ? 1.669 -13.359 -21.277 1.00 81.62 208 GLY A CA 1
ATOM 1628 C C . GLY A 1 208 ? 0.154 -13.513 -21.451 1.00 81.62 208 GLY A C 1
ATOM 1629 O O . GLY A 1 208 ? -0.326 -13.776 -22.551 1.00 81.62 208 GLY A O 1
ATOM 1630 N N . SER A 1 209 ? -0.597 -13.423 -20.350 1.00 79.56 209 SER A N 1
ATOM 1631 C CA . SER A 1 209 ? -2.057 -13.612 -20.339 1.00 79.56 209 SER A CA 1
ATOM 1632 C C . SER A 1 209 ? -2.730 -12.765 -19.256 1.00 79.56 209 SER A C 1
ATOM 1634 O O . SER A 1 209 ? -2.074 -12.006 -18.546 1.00 79.56 209 SER A O 1
ATOM 1636 N N . TYR A 1 210 ? -4.043 -12.929 -19.065 1.00 76.25 210 TYR A N 1
ATOM 1637 C CA . TYR A 1 210 ? -4.786 -12.264 -17.987 1.00 76.25 210 TYR A CA 1
ATOM 1638 C C . TYR A 1 210 ? -4.262 -12.580 -16.572 1.00 76.25 210 TYR A C 1
ATOM 1640 O O . TYR A 1 210 ? -4.601 -11.853 -15.641 1.00 76.25 210 TYR A O 1
ATOM 1648 N N . LEU A 1 211 ? -3.436 -13.624 -16.412 1.00 73.50 211 LEU A N 1
ATOM 1649 C CA . LEU A 1 211 ? -2.740 -13.956 -15.162 1.00 73.50 211 LEU A CA 1
ATOM 1650 C C . LEU A 1 211 ? -1.452 -13.146 -14.941 1.00 73.50 211 LEU A C 1
ATOM 1652 O O . LEU A 1 211 ? -0.900 -13.162 -13.847 1.00 73.50 211 LEU A O 1
ATOM 1656 N N . GLY A 1 212 ? -0.957 -12.458 -15.968 1.00 73.69 212 GLY A N 1
ATOM 1657 C CA . GLY A 1 212 ? 0.297 -11.718 -15.916 1.00 73.69 212 GLY A CA 1
ATOM 1658 C C . GLY A 1 212 ? 0.727 -11.267 -17.304 1.00 73.69 212 GLY A C 1
ATOM 1659 O O . GLY A 1 212 ? 1.502 -11.947 -17.977 1.00 73.69 212 GLY A O 1
ATOM 1660 N N . TRP A 1 213 ? 0.221 -10.117 -17.740 1.00 80.06 213 TRP A N 1
ATOM 1661 C CA . TRP A 1 213 ? 0.647 -9.503 -18.992 1.00 80.06 213 TRP A CA 1
ATOM 1662 C C . TRP A 1 213 ? 2.068 -8.951 -18.863 1.00 80.06 213 TRP A C 1
ATOM 1664 O O . TRP A 1 213 ? 2.446 -8.353 -17.851 1.00 80.06 213 TRP A O 1
ATOM 1674 N N . ASN A 1 214 ? 2.846 -9.118 -19.923 1.00 82.81 214 ASN A N 1
ATOM 1675 C CA . ASN A 1 214 ? 4.203 -8.628 -20.047 1.00 82.81 214 ASN A CA 1
ATOM 1676 C C . ASN A 1 214 ? 4.275 -7.558 -21.134 1.00 82.81 214 ASN A C 1
ATOM 1678 O O . ASN A 1 214 ? 3.667 -7.680 -22.197 1.00 82.81 214 ASN A O 1
ATOM 1682 N N . TYR A 1 215 ? 5.056 -6.522 -20.864 1.00 85.94 215 TYR A N 1
ATOM 1683 C CA . TYR A 1 215 ? 5.304 -5.441 -21.797 1.00 85.94 215 TYR A CA 1
ATOM 1684 C C . TYR A 1 215 ? 6.711 -4.903 -21.629 1.00 85.94 215 TYR A C 1
ATOM 1686 O O . TYR A 1 215 ? 7.360 -5.102 -20.598 1.00 85.94 215 TYR A O 1
ATOM 1694 N N . ARG A 1 216 ? 7.145 -4.188 -22.661 1.00 91.94 216 ARG A N 1
ATOM 1695 C CA . ARG A 1 216 ? 8.400 -3.456 -22.671 1.00 91.94 216 ARG A CA 1
ATOM 1696 C C . ARG A 1 216 ? 8.135 -1.992 -22.333 1.00 91.94 216 ARG A C 1
ATOM 1698 O O . ARG A 1 216 ? 7.268 -1.372 -22.952 1.00 91.94 216 ARG A O 1
ATOM 1705 N N . ILE A 1 217 ? 8.887 -1.453 -21.380 1.00 93.56 217 ILE A N 1
ATOM 1706 C CA . ILE A 1 217 ? 8.911 -0.020 -21.072 1.00 93.56 217 ILE A CA 1
ATOM 1707 C C . ILE A 1 217 ? 9.486 0.723 -22.287 1.00 93.56 217 ILE A C 1
ATOM 1709 O O . ILE A 1 217 ? 10.383 0.216 -22.964 1.00 93.56 217 ILE A O 1
ATOM 1713 N N . GLU A 1 218 ? 8.928 1.883 -22.630 1.00 94.50 218 GLU A N 1
ATOM 1714 C CA . GLU A 1 218 ? 9.285 2.619 -23.849 1.00 94.50 218 GLU A CA 1
ATOM 1715 C C . GLU A 1 218 ? 10.749 3.093 -23.828 1.00 94.50 218 GLU A C 1
ATOM 1717 O O . GLU A 1 218 ? 11.465 2.887 -24.811 1.00 94.50 218 GLU A O 1
ATOM 1722 N N . ASP A 1 219 ? 11.207 3.657 -22.706 1.00 95.69 219 ASP A N 1
ATOM 1723 C CA . ASP A 1 219 ? 12.584 4.125 -22.524 1.00 95.69 219 ASP A CA 1
ATOM 1724 C C . ASP A 1 219 ? 13.570 2.961 -22.319 1.00 95.69 219 ASP A C 1
ATOM 1726 O O . ASP A 1 219 ? 13.420 2.141 -21.411 1.00 95.69 219 ASP A O 1
ATOM 1730 N N . ASP A 1 220 ? 14.613 2.903 -23.152 1.00 94.44 220 ASP A N 1
ATOM 1731 C CA . ASP A 1 220 ? 15.597 1.812 -23.156 1.00 94.44 220 ASP A CA 1
ATOM 1732 C C . ASP A 1 220 ? 16.358 1.695 -21.828 1.00 94.44 220 ASP A C 1
ATOM 1734 O O . ASP A 1 220 ? 16.671 0.585 -21.384 1.00 94.44 220 ASP A O 1
ATOM 1738 N N . GLN A 1 221 ? 16.667 2.826 -21.184 1.00 94.88 221 GLN A N 1
ATOM 1739 C CA . GLN A 1 221 ? 17.394 2.824 -19.917 1.00 94.88 221 GLN A CA 1
ATOM 1740 C C . GLN A 1 221 ? 16.493 2.399 -18.758 1.00 94.88 221 GLN A C 1
ATOM 1742 O O . GLN A 1 221 ? 16.933 1.623 -17.909 1.00 94.88 221 GLN A O 1
ATOM 1747 N N . ALA A 1 222 ? 15.239 2.852 -18.733 1.00 96.56 222 ALA A N 1
ATOM 1748 C CA . ALA A 1 222 ? 14.244 2.418 -17.760 1.00 96.56 222 ALA A CA 1
ATOM 1749 C C . ALA A 1 222 ? 13.890 0.931 -17.918 1.00 96.56 222 ALA A C 1
ATOM 1751 O O . ALA A 1 222 ? 13.788 0.229 -16.914 1.00 96.56 222 ALA A O 1
ATOM 1752 N N . GLU A 1 223 ? 13.775 0.419 -19.150 1.00 95.38 223 GLU A N 1
ATOM 1753 C CA . GLU A 1 223 ? 13.594 -1.016 -19.419 1.00 95.38 223 GLU A CA 1
ATOM 1754 C C . GLU A 1 223 ? 14.787 -1.824 -18.898 1.00 95.38 223 GLU A C 1
ATOM 1756 O O . GLU A 1 223 ? 14.606 -2.807 -18.178 1.00 95.38 223 GLU A O 1
ATOM 1761 N N . LEU A 1 224 ? 16.020 -1.403 -19.202 1.00 94.69 224 LEU A N 1
ATOM 1762 C CA . LEU A 1 224 ? 17.213 -2.072 -18.686 1.00 94.69 224 LEU A CA 1
ATOM 1763 C C . LEU A 1 224 ? 17.253 -2.041 -17.151 1.00 94.69 224 LEU A C 1
ATOM 1765 O O . LEU A 1 224 ? 17.525 -3.063 -16.517 1.00 94.69 224 LEU A O 1
ATOM 1769 N N . LEU A 1 225 ? 16.946 -0.892 -16.548 1.00 97.00 225 LEU A N 1
ATOM 1770 C CA . LEU A 1 225 ? 16.859 -0.740 -15.100 1.00 97.00 225 LEU A CA 1
ATOM 1771 C C . LEU A 1 225 ? 15.787 -1.651 -14.496 1.00 97.00 225 LEU A C 1
ATOM 1773 O O . LEU A 1 225 ? 16.047 -2.278 -13.472 1.00 97.00 225 LEU A O 1
ATOM 1777 N N . PHE A 1 226 ? 14.624 -1.796 -15.134 1.00 96.19 226 PHE A N 1
ATOM 1778 C CA . PHE A 1 226 ? 13.601 -2.749 -14.708 1.00 96.19 226 PHE A CA 1
ATOM 1779 C C . PHE A 1 226 ? 14.155 -4.174 -14.665 1.00 96.19 226 PHE A C 1
ATOM 1781 O O . PHE A 1 226 ? 13.979 -4.851 -13.656 1.00 96.19 226 PHE A O 1
ATOM 1788 N N . ARG A 1 227 ? 14.884 -4.622 -15.696 1.00 93.50 227 ARG A N 1
ATOM 1789 C CA . ARG A 1 227 ? 15.491 -5.968 -15.720 1.00 93.50 227 ARG A CA 1
ATOM 1790 C C . ARG A 1 227 ? 16.531 -6.162 -14.623 1.00 93.50 227 ARG A C 1
ATOM 1792 O O . ARG A 1 227 ? 16.541 -7.201 -13.963 1.00 93.50 227 ARG A O 1
ATOM 1799 N N . ILE A 1 228 ? 17.382 -5.160 -14.406 1.00 94.50 228 ILE A N 1
ATOM 1800 C CA . ILE A 1 228 ? 18.382 -5.172 -13.330 1.00 94.50 228 ILE A CA 1
ATOM 1801 C C . ILE A 1 228 ? 17.681 -5.276 -11.974 1.00 94.50 228 ILE A C 1
ATOM 1803 O O . ILE A 1 228 ? 18.022 -6.142 -11.170 1.00 94.50 228 ILE A O 1
ATOM 1807 N N . SER A 1 229 ? 16.680 -4.429 -11.734 1.00 96.25 229 SER A N 1
ATOM 1808 C CA . SER A 1 229 ? 15.950 -4.374 -10.471 1.00 96.25 229 SER A CA 1
ATOM 1809 C C . SER A 1 229 ? 15.116 -5.630 -10.224 1.00 96.25 229 SER A C 1
ATOM 1811 O O . SER A 1 229 ? 15.141 -6.169 -9.122 1.00 96.25 229 SER A O 1
ATOM 1813 N N . ALA A 1 230 ? 14.434 -6.152 -11.245 1.00 90.06 230 ALA A N 1
ATOM 1814 C CA . ALA A 1 230 ? 13.667 -7.391 -11.158 1.00 90.06 230 ALA A CA 1
ATOM 1815 C C . ALA A 1 230 ? 14.553 -8.580 -10.765 1.00 90.06 230 ALA A C 1
ATOM 1817 O O . ALA A 1 230 ? 14.128 -9.416 -9.975 1.00 90.06 230 ALA A O 1
ATOM 1818 N N . ALA A 1 231 ? 15.794 -8.635 -11.258 1.00 89.94 231 ALA A N 1
ATOM 1819 C CA . ALA A 1 231 ? 16.752 -9.664 -10.867 1.00 89.94 231 ALA A CA 1
ATOM 1820 C C . ALA A 1 231 ? 17.345 -9.422 -9.467 1.00 89.94 231 ALA A C 1
ATOM 1822 O O . ALA A 1 231 ? 17.432 -10.352 -8.668 1.00 89.94 231 ALA A O 1
ATOM 1823 N N . ALA A 1 232 ? 17.753 -8.188 -9.158 1.00 95.12 232 ALA A N 1
ATOM 1824 C CA . ALA A 1 232 ? 18.490 -7.880 -7.932 1.00 95.12 232 ALA A CA 1
ATOM 1825 C C . ALA A 1 232 ? 17.618 -7.791 -6.671 1.00 95.12 232 ALA A C 1
ATOM 1827 O O . ALA A 1 232 ? 18.106 -8.075 -5.581 1.00 95.12 232 ALA A O 1
ATOM 1828 N N . PHE A 1 233 ? 16.343 -7.421 -6.808 1.00 95.56 233 PHE A N 1
ATOM 1829 C CA . PHE A 1 233 ? 15.434 -7.179 -5.682 1.00 95.56 233 PHE A CA 1
ATOM 1830 C C . PHE A 1 233 ? 14.340 -8.240 -5.543 1.00 95.56 233 PHE A C 1
ATOM 1832 O O . PHE A 1 233 ? 13.476 -8.096 -4.680 1.00 95.56 233 PHE A O 1
ATOM 1839 N N . ARG A 1 234 ? 14.351 -9.303 -6.364 1.00 88.00 234 ARG A N 1
ATOM 1840 C CA . ARG A 1 234 ? 13.280 -10.314 -6.399 1.00 88.00 234 ARG A CA 1
ATOM 1841 C C . ARG A 1 234 ? 12.915 -10.831 -5.010 1.00 88.00 234 ARG A C 1
ATOM 1843 O O . ARG A 1 234 ? 11.759 -10.741 -4.605 1.00 88.00 234 ARG A O 1
ATOM 1850 N N . GLU A 1 235 ? 13.907 -11.338 -4.284 1.00 88.00 235 GLU A N 1
ATOM 1851 C CA . GLU A 1 235 ? 13.701 -11.908 -2.950 1.00 88.00 235 GLU A CA 1
ATOM 1852 C C . GLU A 1 235 ? 13.296 -10.832 -1.938 1.00 88.00 235 GLU A C 1
ATOM 1854 O O . GLU A 1 235 ? 12.322 -11.004 -1.206 1.00 88.00 235 GLU A O 1
ATOM 1859 N N . ARG A 1 236 ? 13.973 -9.677 -1.955 1.00 93.62 236 ARG A N 1
ATOM 1860 C CA . ARG A 1 236 ? 13.672 -8.548 -1.067 1.00 93.62 236 ARG A CA 1
ATOM 1861 C C . ARG A 1 236 ? 12.216 -8.099 -1.167 1.00 93.62 236 ARG A C 1
ATOM 1863 O O . ARG A 1 236 ? 11.572 -7.882 -0.137 1.00 93.62 236 ARG A O 1
ATOM 1870 N N . ASN A 1 237 ? 11.727 -7.948 -2.399 1.00 88.19 237 ASN A N 1
ATOM 1871 C CA . ASN A 1 237 ? 10.446 -7.319 -2.706 1.00 88.19 237 ASN A CA 1
ATOM 1872 C C . ASN A 1 237 ? 9.276 -8.307 -2.736 1.00 88.19 237 ASN A C 1
ATOM 1874 O O . ASN A 1 237 ? 8.162 -7.900 -2.407 1.00 88.19 237 ASN A O 1
ATOM 1878 N N . PHE A 1 238 ? 9.504 -9.562 -3.144 1.00 82.75 238 PHE A N 1
ATOM 1879 C CA . PHE A 1 238 ? 8.421 -10.488 -3.504 1.00 82.75 238 PHE A CA 1
ATOM 1880 C C . PHE A 1 238 ? 8.481 -11.857 -2.819 1.00 82.75 238 PHE A C 1
ATOM 1882 O O . PHE A 1 238 ? 7.515 -12.613 -2.922 1.00 82.75 238 PHE A O 1
ATOM 1889 N N . ALA A 1 239 ? 9.553 -12.203 -2.097 1.00 82.88 239 ALA A N 1
ATOM 1890 C CA . ALA A 1 239 ? 9.516 -13.414 -1.283 1.00 82.88 239 ALA A CA 1
ATOM 1891 C C . ALA A 1 239 ? 8.488 -13.250 -0.146 1.00 82.88 239 ALA A C 1
ATOM 1893 O O . ALA A 1 239 ? 8.399 -12.166 0.441 1.00 82.88 239 ALA A O 1
ATOM 1894 N N . PRO A 1 240 ? 7.770 -14.314 0.265 1.00 81.06 240 PRO A N 1
ATOM 1895 C CA . PRO A 1 240 ? 6.811 -14.234 1.370 1.00 81.06 240 PRO A CA 1
ATOM 1896 C C . PRO A 1 240 ? 7.413 -13.661 2.661 1.00 81.06 240 PRO A C 1
ATOM 1898 O O . PRO A 1 240 ? 6.754 -12.908 3.376 1.00 81.06 240 PRO A O 1
ATOM 1901 N N . ARG A 1 241 ? 8.690 -13.970 2.933 1.00 84.38 241 ARG A N 1
ATOM 1902 C CA . ARG A 1 241 ? 9.460 -13.433 4.069 1.00 84.38 241 ARG A CA 1
ATOM 1903 C C . ARG A 1 241 ? 10.457 -12.340 3.674 1.00 84.38 241 ARG A C 1
ATOM 1905 O O . ARG A 1 241 ? 11.297 -11.998 4.499 1.00 84.38 241 ARG A O 1
ATOM 1912 N N . GLY A 1 242 ? 10.369 -11.791 2.463 1.00 88.25 242 GLY A N 1
ATOM 1913 C CA . GLY A 1 242 ? 11.244 -10.722 1.983 1.00 88.25 242 GLY A CA 1
ATOM 1914 C C . GLY A 1 242 ? 11.197 -9.493 2.890 1.00 88.25 242 GLY A C 1
ATOM 1915 O O . GLY A 1 242 ? 10.179 -9.209 3.534 1.00 88.25 242 GLY A O 1
ATOM 1916 N N . VAL A 1 243 ? 12.309 -8.758 2.966 1.00 93.38 243 VAL A N 1
ATOM 1917 C CA . VAL A 1 243 ? 12.441 -7.586 3.848 1.00 93.38 243 VAL A CA 1
ATOM 1918 C C . VAL A 1 243 ? 11.326 -6.570 3.590 1.00 93.38 243 VAL A C 1
ATOM 1920 O O . VAL A 1 243 ? 10.765 -6.043 4.553 1.00 93.38 243 VAL A O 1
ATOM 1923 N N . ALA A 1 244 ? 10.940 -6.357 2.323 1.00 89.06 244 ALA A N 1
ATOM 1924 C CA . ALA A 1 244 ? 9.903 -5.397 1.955 1.00 89.06 244 ALA A CA 1
ATOM 1925 C C . ALA A 1 244 ? 8.520 -5.752 2.528 1.00 89.06 244 ALA A C 1
ATOM 1927 O O . ALA A 1 244 ? 7.799 -4.871 2.991 1.00 89.06 244 ALA A O 1
ATOM 1928 N N . ASN A 1 245 ? 8.157 -7.038 2.568 1.00 84.31 245 ASN A N 1
ATOM 1929 C CA . ASN A 1 245 ? 6.893 -7.470 3.168 1.00 84.31 245 ASN A CA 1
ATOM 1930 C C . ASN A 1 245 ? 6.943 -7.341 4.701 1.00 84.31 245 ASN A C 1
ATOM 1932 O O . ASN A 1 245 ? 6.049 -6.787 5.342 1.00 84.31 245 ASN A O 1
ATOM 1936 N N . ARG A 1 246 ? 8.048 -7.789 5.305 1.00 88.69 246 ARG A N 1
ATOM 1937 C CA . ARG A 1 246 ? 8.202 -7.822 6.765 1.00 88.69 246 ARG A CA 1
ATOM 1938 C C . ARG A 1 246 ? 8.192 -6.430 7.391 1.00 88.69 246 ARG A C 1
ATOM 1940 O O . ARG A 1 246 ? 7.481 -6.201 8.367 1.00 88.69 246 ARG A O 1
ATOM 1947 N N . TYR A 1 247 ? 8.925 -5.468 6.836 1.00 89.88 247 TYR A N 1
ATOM 1948 C CA . TYR A 1 247 ? 8.973 -4.128 7.431 1.00 89.88 247 TYR A CA 1
ATOM 1949 C C . TYR A 1 247 ? 7.718 -3.274 7.143 1.00 89.88 247 TYR A C 1
ATOM 1951 O O . TYR A 1 247 ? 7.419 -2.335 7.880 1.00 89.88 247 TYR A O 1
ATOM 1959 N N . MET A 1 248 ? 6.887 -3.646 6.160 1.00 86.62 248 MET A N 1
ATOM 1960 C CA . MET A 1 248 ? 5.516 -3.121 6.073 1.00 86.62 248 MET A CA 1
ATOM 1961 C C . MET A 1 248 ? 4.636 -3.594 7.239 1.00 86.62 248 MET A C 1
ATOM 1963 O O . MET A 1 248 ? 3.621 -2.961 7.545 1.00 86.62 248 MET A O 1
ATOM 1967 N N . GLY A 1 249 ? 4.998 -4.697 7.896 1.00 87.44 249 GLY A N 1
ATOM 1968 C CA . GLY A 1 249 ? 4.316 -5.232 9.071 1.00 87.44 249 GLY A CA 1
ATOM 1969 C C . GLY A 1 249 ? 4.733 -4.574 10.391 1.00 87.44 249 GLY A C 1
ATOM 1970 O O . GLY A 1 249 ? 3.875 -4.360 11.248 1.00 87.44 249 GLY A O 1
ATOM 1971 N N . ILE A 1 250 ? 6.009 -4.202 10.570 1.00 89.31 250 ILE A N 1
ATOM 1972 C CA . ILE A 1 250 ? 6.520 -3.765 11.890 1.00 89.31 250 ILE A CA 1
ATOM 1973 C C . ILE A 1 250 ? 5.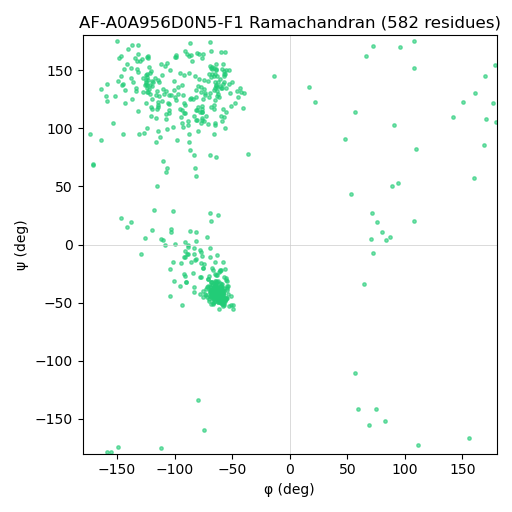848 -2.497 12.418 1.00 89.31 250 ILE A C 1
ATOM 1975 O O . ILE A 1 250 ? 5.561 -2.393 13.609 1.00 89.31 250 ILE A O 1
ATOM 1979 N N . GLY A 1 251 ? 5.565 -1.524 11.549 1.00 87.06 251 GLY A N 1
ATOM 1980 C CA . GLY A 1 251 ? 4.913 -0.288 11.975 1.00 87.06 251 GLY A CA 1
ATOM 1981 C C . GLY A 1 251 ? 3.447 -0.505 12.348 1.00 87.06 251 GLY A C 1
ATOM 1982 O O . GLY A 1 251 ? 2.938 0.158 13.250 1.00 87.06 251 GLY A O 1
ATOM 1983 N N . TYR A 1 252 ? 2.788 -1.481 11.723 1.00 90.19 252 TYR A N 1
ATOM 1984 C CA . TYR A 1 252 ? 1.456 -1.918 12.125 1.00 90.19 252 TYR A CA 1
ATOM 1985 C C . TYR A 1 252 ? 1.487 -2.611 13.485 1.00 90.19 252 TYR A C 1
ATOM 1987 O O . TYR A 1 252 ? 0.780 -2.157 14.382 1.00 90.19 252 TYR A O 1
ATOM 1995 N N . ALA A 1 253 ? 2.364 -3.600 13.681 1.00 92.31 253 ALA A N 1
ATOM 1996 C CA . ALA A 1 253 ? 2.524 -4.287 14.964 1.00 92.31 253 ALA A CA 1
ATOM 1997 C C . ALA A 1 253 ? 2.821 -3.296 16.104 1.00 92.31 253 ALA A C 1
ATOM 1999 O O . ALA A 1 253 ? 2.146 -3.293 17.133 1.00 92.31 253 ALA A O 1
ATOM 2000 N N . ALA A 1 254 ? 3.737 -2.349 15.883 1.00 93.12 254 ALA A N 1
ATOM 2001 C CA . ALA A 1 254 ? 4.024 -1.285 16.840 1.00 93.12 254 ALA A CA 1
ATOM 2002 C C . ALA A 1 254 ? 2.789 -0.439 17.200 1.00 93.12 254 ALA A C 1
ATOM 2004 O O . ALA A 1 254 ? 2.610 -0.060 18.358 1.00 93.12 254 ALA A O 1
ATOM 2005 N N . ASN A 1 255 ? 1.934 -0.115 16.225 1.00 92.81 255 ASN A N 1
ATOM 2006 C CA . ASN A 1 255 ? 0.727 0.665 16.489 1.00 92.81 255 ASN A CA 1
ATOM 2007 C C . ASN A 1 255 ? -0.391 -0.159 17.128 1.00 92.81 255 ASN A C 1
ATOM 2009 O O . ASN A 1 255 ? -1.148 0.400 17.918 1.00 92.81 255 ASN A O 1
ATOM 2013 N N . VAL A 1 256 ? -0.460 -1.469 16.881 1.00 93.69 256 VAL A N 1
ATOM 2014 C CA . VAL A 1 256 ? -1.309 -2.388 17.655 1.00 93.69 256 VAL A CA 1
ATOM 2015 C C . VAL A 1 256 ? -0.889 -2.358 19.124 1.00 93.69 256 VAL A C 1
ATOM 2017 O O . VAL A 1 256 ? -1.731 -2.121 19.991 1.00 93.69 256 VAL A O 1
ATOM 2020 N N . LEU A 1 257 ? 0.414 -2.470 19.409 1.00 93.62 257 LEU A N 1
ATOM 2021 C CA . LEU A 1 257 ? 0.940 -2.384 20.773 1.00 93.62 257 LEU A CA 1
ATOM 2022 C C . LEU A 1 257 ? 0.591 -1.051 21.440 1.00 93.62 257 LEU A C 1
ATOM 2024 O O . LEU A 1 257 ? -0.004 -1.027 22.516 1.00 93.62 257 LEU A O 1
ATOM 2028 N N . ARG A 1 258 ? 0.864 0.079 20.778 1.00 92.94 258 ARG A N 1
ATOM 2029 C CA . ARG A 1 258 ? 0.496 1.405 21.306 1.00 92.94 258 ARG A CA 1
ATOM 2030 C C . ARG A 1 258 ? -1.008 1.554 21.509 1.00 92.94 258 ARG A C 1
ATOM 2032 O O . ARG A 1 258 ? -1.442 2.170 22.484 1.00 92.94 258 ARG A O 1
ATOM 2039 N N . ARG A 1 259 ? -1.814 0.997 20.600 1.00 92.31 259 ARG A N 1
ATOM 2040 C CA . ARG A 1 259 ? -3.268 1.109 20.657 1.00 92.31 259 ARG A CA 1
ATOM 2041 C C . ARG A 1 259 ? -3.861 0.244 21.746 1.00 92.31 259 ARG A C 1
ATOM 2043 O O . ARG A 1 259 ? -4.743 0.757 22.408 1.00 92.31 259 ARG A O 1
ATOM 2050 N N . PHE A 1 260 ? -3.454 -0.996 21.970 1.00 90.88 260 PHE A N 1
ATOM 2051 C CA . PHE A 1 260 ? -4.149 -1.867 22.932 1.00 90.88 260 PHE A CA 1
ATOM 2052 C C . PHE A 1 260 ? -3.457 -1.973 24.284 1.00 90.88 260 PHE A C 1
ATOM 2054 O O . PHE A 1 260 ? -4.150 -2.015 25.295 1.00 90.88 260 PHE A O 1
ATOM 2061 N N . TYR A 1 261 ? -2.133 -1.885 24.304 1.00 90.50 261 TYR A N 1
ATOM 2062 C CA . TYR A 1 261 ? -1.316 -2.107 25.492 1.00 90.50 261 TYR A CA 1
ATOM 2063 C C . TYR A 1 261 ? -0.806 -0.776 26.067 1.00 90.50 261 TYR A C 1
ATOM 2065 O O . TYR A 1 261 ? -0.965 -0.490 27.251 1.00 90.50 261 TYR A O 1
ATOM 2073 N N . GLY A 1 262 ? -0.323 0.118 25.198 1.00 88.00 262 GLY A N 1
ATOM 2074 C CA . GLY A 1 262 ? 0.099 1.472 25.564 1.00 88.00 262 GLY A CA 1
ATOM 2075 C C . GLY A 1 262 ? 1.373 1.514 26.417 1.00 88.00 262 GLY A C 1
ATOM 2076 O O . GLY A 1 262 ? 2.217 0.634 26.355 1.00 88.00 262 GLY A O 1
ATOM 2077 N N . GLY A 1 263 ? 1.553 2.575 27.202 1.00 90.88 263 GLY A N 1
ATOM 2078 C CA . GLY A 1 263 ? 2.700 2.703 28.104 1.00 90.88 263 GLY A CA 1
ATOM 2079 C C . GLY A 1 263 ? 4.048 2.979 27.420 1.00 90.88 263 GLY A C 1
ATOM 2080 O O . GLY A 1 263 ? 4.207 2.927 26.201 1.00 90.88 263 GLY A O 1
ATOM 2081 N N . LYS A 1 264 ? 5.053 3.278 28.253 1.00 94.81 264 LYS A N 1
ATOM 2082 C CA . LYS A 1 264 ? 6.385 3.709 27.800 1.00 94.81 264 LYS A CA 1
ATOM 2083 C C . LYS A 1 264 ? 7.064 2.669 26.899 1.00 94.81 264 LYS A C 1
ATOM 2085 O O . LYS A 1 264 ? 7.738 3.035 25.941 1.00 94.81 264 LYS A O 1
ATOM 2090 N N . ARG A 1 265 ? 6.866 1.378 27.188 1.00 95.31 265 ARG A N 1
ATOM 2091 C CA . ARG A 1 265 ? 7.472 0.284 26.422 1.00 95.31 265 ARG A CA 1
ATOM 2092 C C . ARG A 1 265 ? 6.939 0.213 24.988 1.00 95.31 265 ARG A C 1
ATOM 2094 O O . ARG A 1 265 ? 7.738 0.078 24.065 1.00 95.31 265 ARG A O 1
ATOM 2101 N N . ALA A 1 266 ? 5.632 0.385 24.779 1.00 94.69 266 ALA A N 1
ATOM 2102 C CA . ALA A 1 266 ? 5.059 0.426 23.433 1.00 94.69 266 ALA A CA 1
ATOM 2103 C C . ALA A 1 266 ? 5.575 1.626 22.617 1.00 94.69 266 ALA A C 1
ATOM 2105 O O . ALA A 1 266 ? 5.833 1.495 21.418 1.00 94.69 266 ALA A O 1
ATOM 2106 N N . ASP A 1 267 ? 5.778 2.784 23.256 1.00 95.31 267 ASP A N 1
ATOM 2107 C CA . ASP A 1 267 ? 6.361 3.958 22.594 1.00 95.31 267 ASP A CA 1
ATOM 2108 C C . ASP A 1 267 ? 7.835 3.728 22.203 1.00 95.31 267 ASP A C 1
ATOM 2110 O O . ASP A 1 267 ? 8.241 4.080 21.091 1.00 95.31 267 ASP A O 1
ATOM 2114 N N . GLU A 1 268 ? 8.628 3.073 23.060 1.00 97.12 268 GLU A N 1
ATOM 2115 C CA . GLU A 1 268 ? 10.014 2.677 22.758 1.00 97.12 268 GLU A CA 1
ATOM 2116 C C . GLU A 1 268 ? 10.098 1.689 21.581 1.00 97.12 268 GLU A C 1
ATOM 2118 O O . GLU A 1 268 ? 10.932 1.860 20.685 1.00 97.12 268 GLU A O 1
ATOM 2123 N N . LEU A 1 269 ? 9.220 0.678 21.549 1.00 97.12 269 LEU A N 1
ATOM 2124 C CA . LEU A 1 269 ? 9.127 -0.292 20.450 1.00 97.12 269 LEU A CA 1
ATOM 2125 C C . LEU A 1 269 ? 8.704 0.376 19.136 1.00 97.12 269 LEU A C 1
ATOM 2127 O O . LEU A 1 269 ? 9.254 0.077 18.076 1.00 97.12 269 LEU A O 1
ATOM 2131 N N . SER A 1 270 ? 7.782 1.336 19.195 1.00 95.31 270 SER A N 1
ATOM 2132 C CA . SER A 1 270 ? 7.372 2.113 18.024 1.00 95.31 270 SER A CA 1
ATOM 2133 C C . SER A 1 270 ? 8.478 3.016 17.486 1.00 95.31 270 SER A C 1
ATOM 2135 O O . SER A 1 270 ? 8.646 3.128 16.272 1.00 95.31 270 SER A O 1
ATOM 2137 N N . GLU A 1 271 ? 9.275 3.631 18.359 1.00 96.06 271 GLU A N 1
ATOM 2138 C CA . GLU A 1 271 ? 10.462 4.377 17.940 1.00 96.06 271 GLU A CA 1
ATOM 2139 C C . GLU A 1 271 ? 11.500 3.457 17.277 1.00 96.06 271 GLU A C 1
ATOM 2141 O O . GLU A 1 271 ? 12.062 3.808 16.239 1.00 96.06 271 GLU A O 1
ATOM 2146 N N . ARG A 1 272 ? 11.722 2.250 17.814 1.00 97.12 272 ARG A N 1
ATOM 2147 C CA . ARG A 1 272 ? 12.591 1.246 17.175 1.00 97.12 272 ARG A CA 1
ATOM 2148 C C . ARG A 1 272 ? 12.083 0.833 15.796 1.00 97.12 272 ARG A C 1
ATOM 2150 O O . ARG A 1 272 ? 12.872 0.839 14.855 1.00 97.12 272 ARG A O 1
ATOM 2157 N N . ALA A 1 273 ? 10.787 0.552 15.661 1.00 96.44 273 ALA A N 1
ATOM 2158 C CA . ALA A 1 273 ? 10.172 0.214 14.377 1.00 96.44 273 ALA A CA 1
ATOM 2159 C C . ALA A 1 273 ? 10.351 1.330 13.337 1.00 96.44 273 ALA A C 1
ATOM 2161 O O . ALA A 1 273 ? 10.670 1.051 12.182 1.00 96.44 273 ALA A O 1
ATOM 2162 N N . ARG A 1 274 ? 10.213 2.597 13.751 1.00 95.06 274 ARG A N 1
ATOM 2163 C CA . ARG A 1 274 ? 10.453 3.763 12.886 1.00 95.06 274 ARG A CA 1
ATOM 2164 C C . ARG A 1 274 ? 11.911 3.878 12.453 1.00 95.06 274 ARG A C 1
ATOM 2166 O O . ARG A 1 274 ? 12.171 4.068 11.269 1.00 95.06 274 ARG A O 1
ATOM 2173 N N . ARG A 1 275 ? 12.869 3.710 13.370 1.00 97.00 275 ARG A N 1
ATOM 2174 C CA . ARG A 1 275 ? 14.300 3.727 13.016 1.00 97.00 275 ARG A CA 1
ATOM 2175 C C . ARG A 1 275 ? 14.669 2.618 12.035 1.00 97.00 275 ARG A C 1
ATOM 2177 O O . ARG A 1 275 ? 15.371 2.892 11.067 1.00 97.00 275 ARG A O 1
ATOM 2184 N N . LEU A 1 276 ? 14.178 1.401 12.269 1.00 97.69 276 LEU A N 1
ATOM 2185 C CA . LEU A 1 276 ? 14.442 0.261 11.392 1.00 97.69 276 LEU A CA 1
ATOM 2186 C C . LEU A 1 276 ? 13.799 0.461 10.015 1.00 97.69 276 LEU A C 1
ATOM 2188 O O . LEU A 1 276 ? 14.456 0.262 9.000 1.00 97.69 276 LEU A O 1
ATOM 2192 N N . THR A 1 277 ? 12.559 0.960 9.986 1.00 96.38 277 THR A N 1
ATOM 2193 C CA . THR A 1 277 ? 11.883 1.369 8.746 1.00 96.38 277 THR A CA 1
ATOM 2194 C C . THR A 1 277 ? 12.740 2.336 7.945 1.00 96.38 277 THR A C 1
ATOM 2196 O O . THR A 1 277 ? 13.046 2.086 6.783 1.00 96.38 277 THR A O 1
ATOM 2199 N N . ARG A 1 278 ? 13.190 3.407 8.602 1.00 97.50 278 ARG A N 1
ATOM 2200 C CA . ARG A 1 278 ? 14.006 4.441 7.981 1.00 97.50 278 ARG A CA 1
ATOM 2201 C C . ARG A 1 278 ? 15.318 3.898 7.416 1.00 97.50 278 ARG A C 1
ATOM 2203 O O . ARG A 1 278 ? 15.718 4.316 6.331 1.00 97.50 278 ARG A O 1
ATOM 2210 N N . ALA A 1 279 ? 15.982 3.001 8.142 1.00 98.31 279 ALA A N 1
ATOM 2211 C CA . ALA A 1 279 ? 17.228 2.384 7.701 1.00 98.31 279 ALA A CA 1
ATOM 2212 C C . ALA A 1 279 ? 17.016 1.504 6.458 1.00 98.31 279 ALA A C 1
ATOM 2214 O O . ALA A 1 279 ? 17.714 1.687 5.465 1.00 98.31 279 ALA A O 1
ATOM 2215 N N . ILE A 1 280 ? 16.002 0.633 6.476 1.00 98.31 280 ILE A N 1
ATOM 2216 C CA . ILE A 1 280 ? 15.670 -0.265 5.358 1.00 98.31 280 ILE A CA 1
ATOM 2217 C C . ILE A 1 280 ? 15.247 0.524 4.108 1.00 98.31 280 ILE A C 1
ATOM 2219 O O . ILE A 1 280 ? 15.643 0.170 2.995 1.00 98.31 280 ILE A O 1
ATOM 2223 N N . SER A 1 281 ? 14.467 1.598 4.262 1.00 97.38 281 SER A N 1
ATOM 2224 C CA . SER A 1 281 ? 14.053 2.448 3.136 1.00 97.38 281 SER A CA 1
ATOM 2225 C C . SER A 1 281 ? 15.247 3.145 2.478 1.00 97.38 281 SER A C 1
ATOM 2227 O O . SER A 1 281 ? 15.348 3.158 1.252 1.00 97.38 281 SER A O 1
ATOM 2229 N N . LEU A 1 282 ? 16.182 3.687 3.272 1.00 98.56 282 LEU A N 1
ATOM 2230 C CA . LEU A 1 282 ? 17.405 4.296 2.734 1.00 98.56 282 LEU A CA 1
ATOM 2231 C C . LEU A 1 282 ? 18.320 3.277 2.053 1.00 98.56 282 LEU A C 1
ATOM 2233 O O . LEU A 1 282 ? 18.844 3.563 0.984 1.00 98.56 282 LEU A O 1
ATOM 2237 N N . ASP A 1 283 ? 18.484 2.103 2.656 1.00 98.56 283 ASP A N 1
ATOM 2238 C CA . ASP A 1 283 ? 19.266 1.002 2.092 1.00 98.56 283 ASP A CA 1
ATOM 2239 C C . ASP A 1 283 ? 18.688 0.548 0.739 1.00 98.56 283 ASP A C 1
ATOM 2241 O O . ASP A 1 283 ? 19.415 0.390 -0.239 1.00 98.56 283 ASP A O 1
ATOM 2245 N N . SER A 1 284 ? 17.356 0.460 0.632 1.00 97.75 284 SER A N 1
ATOM 2246 C CA . SER A 1 284 ? 16.675 0.182 -0.644 1.00 97.75 284 SER A CA 1
ATOM 2247 C C . SER A 1 284 ? 16.969 1.260 -1.696 1.00 97.75 284 SER A C 1
ATOM 2249 O O . SER A 1 284 ? 17.221 0.934 -2.855 1.00 97.75 284 SER A O 1
ATOM 2251 N N . ALA A 1 285 ? 16.949 2.538 -1.300 1.00 98.62 285 ALA A N 1
ATOM 2252 C CA . ALA A 1 285 ? 17.243 3.657 -2.193 1.00 98.62 285 ALA A CA 1
ATOM 2253 C C . ALA A 1 285 ? 18.704 3.649 -2.677 1.00 98.62 285 ALA A C 1
ATOM 2255 O O . ALA A 1 285 ? 18.954 3.881 -3.856 1.00 98.62 285 ALA A O 1
ATOM 2256 N N . GLU A 1 286 ? 19.659 3.317 -1.804 1.00 98.69 286 GLU A N 1
ATOM 2257 C CA . GLU A 1 286 ? 21.074 3.183 -2.170 1.00 98.69 286 GLU A CA 1
ATOM 2258 C C . GLU A 1 286 ? 21.294 2.042 -3.175 1.00 98.69 286 GLU A C 1
ATOM 2260 O O . GLU A 1 286 ? 22.000 2.204 -4.171 1.00 98.69 286 GLU A O 1
ATOM 2265 N N . PHE A 1 287 ? 20.655 0.886 -2.979 1.00 98.75 287 PHE A N 1
ATOM 2266 C CA . PHE A 1 287 ? 20.740 -0.191 -3.966 1.00 98.75 287 PHE A CA 1
ATOM 2267 C C . PHE A 1 287 ? 20.089 0.182 -5.305 1.00 98.75 287 PHE A C 1
ATOM 2269 O O . PHE A 1 287 ? 20.584 -0.238 -6.355 1.00 98.75 287 PHE A O 1
ATOM 2276 N N . LEU A 1 288 ? 19.020 0.985 -5.294 1.00 98.56 288 LEU A N 1
ATOM 2277 C CA . LEU A 1 288 ? 18.409 1.506 -6.518 1.00 98.56 288 LEU A CA 1
ATOM 2278 C C . LEU A 1 288 ? 19.336 2.485 -7.251 1.00 98.56 288 LEU A C 1
ATOM 2280 O O . LEU A 1 288 ? 19.426 2.388 -8.473 1.00 98.56 288 LEU A O 1
ATOM 2284 N N . ASP A 1 289 ? 20.091 3.342 -6.553 1.00 98.62 289 ASP A N 1
ATOM 2285 C CA . ASP A 1 289 ? 21.127 4.177 -7.195 1.00 98.62 289 ASP A CA 1
ATOM 2286 C C . ASP A 1 289 ? 22.159 3.324 -7.922 1.00 98.62 289 ASP A C 1
ATOM 2288 O O . ASP A 1 289 ? 22.542 3.601 -9.053 1.00 98.62 289 ASP A O 1
ATOM 2292 N N . ARG A 1 290 ? 22.589 2.230 -7.294 1.00 98.38 290 ARG A N 1
ATOM 2293 C CA . ARG A 1 290 ? 23.570 1.326 -7.898 1.00 98.38 290 ARG A CA 1
ATOM 2294 C C . ARG A 1 290 ? 22.998 0.609 -9.116 1.00 98.38 290 ARG A C 1
ATOM 2296 O O . ARG A 1 290 ? 23.730 0.370 -10.076 1.00 98.38 290 ARG A O 1
ATOM 2303 N N . ALA A 1 291 ? 21.709 0.271 -9.099 1.00 98.19 291 ALA A N 1
ATOM 2304 C CA . ALA A 1 291 ? 21.012 -0.248 -10.271 1.00 98.19 291 ALA A CA 1
ATOM 2305 C C . ALA A 1 291 ? 20.952 0.807 -11.394 1.00 98.19 291 ALA A C 1
ATOM 2307 O O . ALA A 1 291 ? 21.248 0.483 -12.547 1.00 98.19 291 ALA A O 1
ATOM 2308 N N . ILE A 1 292 ? 20.669 2.070 -11.053 1.00 97.81 292 ILE A N 1
ATOM 2309 C CA . ILE A 1 292 ? 20.700 3.218 -11.975 1.00 97.81 292 ILE A CA 1
ATOM 2310 C C . ILE A 1 292 ? 22.105 3.393 -12.576 1.00 97.81 292 ILE A C 1
ATOM 2312 O O . ILE A 1 292 ? 22.234 3.476 -13.795 1.00 97.81 292 ILE A O 1
ATOM 2316 N N . ASP A 1 293 ? 23.169 3.327 -11.773 1.00 96.25 293 ASP A N 1
ATOM 2317 C CA . ASP A 1 293 ? 24.564 3.404 -12.234 1.00 96.25 293 ASP A CA 1
ATOM 2318 C C . ASP A 1 293 ? 24.949 2.256 -13.184 1.00 96.25 293 ASP A C 1
ATOM 2320 O O . ASP A 1 293 ? 25.832 2.391 -14.043 1.00 96.25 293 ASP A O 1
ATOM 2324 N N . ILE A 1 294 ? 24.350 1.074 -13.008 1.00 95.31 294 ILE A N 1
ATOM 2325 C CA . ILE A 1 294 ? 24.522 -0.040 -13.946 1.00 95.31 294 ILE A CA 1
ATOM 2326 C C . ILE A 1 294 ? 23.816 0.293 -15.259 1.00 95.31 294 ILE A C 1
ATOM 2328 O O . ILE A 1 294 ? 24.454 0.178 -16.304 1.00 95.31 294 ILE A O 1
ATOM 2332 N N . ALA A 1 295 ? 22.562 0.747 -15.207 1.00 94.00 295 ALA A N 1
ATOM 2333 C CA . ALA A 1 295 ? 21.773 1.096 -16.388 1.00 94.00 295 ALA A CA 1
ATOM 2334 C C . ALA A 1 295 ? 22.372 2.273 -17.189 1.00 94.00 295 ALA A C 1
ATOM 2336 O O . ALA A 1 295 ? 22.388 2.235 -18.417 1.00 94.00 295 ALA A O 1
ATOM 2337 N N . GLN A 1 296 ? 22.924 3.290 -16.517 1.00 91.81 296 GLN A N 1
ATOM 2338 C CA . GLN A 1 296 ? 23.570 4.450 -17.149 1.00 91.81 296 GLN A CA 1
ATOM 2339 C C . GLN A 1 296 ? 24.978 4.147 -17.665 1.00 91.81 296 GLN A C 1
ATOM 2341 O O . GLN A 1 296 ? 25.364 4.595 -18.743 1.00 91.81 296 GLN A O 1
ATOM 2346 N N . GLY A 1 297 ? 25.774 3.416 -16.877 1.00 81.44 297 GLY A N 1
ATOM 2347 C CA . GLY A 1 297 ? 27.185 3.148 -17.172 1.00 81.44 297 GLY A CA 1
ATOM 2348 C C . GLY A 1 297 ? 27.418 1.979 -18.131 1.00 81.44 297 GLY A C 1
ATOM 2349 O O . GLY A 1 297 ? 28.570 1.661 -18.457 1.00 81.44 297 GLY A O 1
ATOM 2350 N N . ALA A 1 298 ? 26.352 1.300 -18.543 1.00 62.56 298 ALA A N 1
ATOM 2351 C CA . ALA A 1 298 ? 26.415 0.224 -19.505 1.00 62.56 298 ALA A CA 1
ATOM 2352 C C . ALA A 1 298 ? 26.572 0.785 -20.925 1.00 62.56 298 ALA A C 1
ATOM 2354 O O . ALA A 1 298 ? 25.621 1.229 -21.560 1.00 62.56 298 ALA A O 1
ATOM 2355 N N . ALA A 1 299 ? 27.789 0.680 -21.466 1.00 62.31 299 ALA A N 1
ATOM 2356 C CA . ALA A 1 299 ? 27.926 0.446 -22.901 1.00 62.31 299 ALA A CA 1
ATOM 2357 C C . ALA A 1 299 ? 27.145 -0.835 -23.266 1.00 62.31 299 ALA A C 1
ATOM 2359 O O . ALA A 1 299 ? 26.826 -1.628 -22.382 1.00 62.31 299 ALA A O 1
ATOM 2360 N N . SER A 1 300 ? 26.890 -1.088 -24.549 1.00 67.31 300 SER A N 1
ATOM 2361 C CA . SER A 1 300 ? 26.197 -2.280 -25.077 1.00 67.31 300 SER A CA 1
ATOM 2362 C C . SER A 1 300 ? 26.896 -3.641 -24.805 1.00 67.31 300 SER A C 1
ATOM 2364 O O . SER A 1 300 ? 26.715 -4.599 -25.552 1.00 67.31 300 SER A O 1
ATOM 2366 N N . ASP A 1 301 ? 27.716 -3.735 -23.755 1.00 85.25 301 ASP A N 1
ATOM 2367 C CA . ASP A 1 301 ? 28.403 -4.918 -23.243 1.00 85.25 301 ASP A CA 1
ATOM 2368 C C . ASP A 1 301 ? 27.508 -5.673 -22.247 1.00 85.25 301 ASP A C 1
ATOM 2370 O O . ASP A 1 301 ? 27.447 -5.379 -21.047 1.00 85.25 301 ASP A O 1
ATOM 2374 N N . ARG A 1 302 ? 26.810 -6.671 -22.786 1.00 86.94 302 ARG A N 1
ATOM 2375 C CA . ARG A 1 302 ? 25.884 -7.540 -22.060 1.00 86.94 302 ARG A CA 1
ATOM 2376 C C . ARG A 1 302 ? 26.542 -8.295 -20.901 1.00 86.94 302 ARG A C 1
ATOM 2378 O O . ARG A 1 302 ? 25.957 -8.356 -19.823 1.00 86.94 302 ARG A O 1
ATOM 2385 N N . GLU A 1 303 ? 27.745 -8.834 -21.093 1.00 89.88 303 GLU A N 1
ATOM 2386 C CA . GLU A 1 303 ? 28.432 -9.634 -20.069 1.00 89.88 303 GLU A CA 1
ATOM 2387 C C . GLU A 1 303 ? 28.734 -8.779 -18.832 1.00 89.88 303 GLU A C 1
ATOM 2389 O O . GLU A 1 303 ? 28.527 -9.190 -17.685 1.00 89.88 303 GLU A O 1
ATOM 2394 N N . ARG A 1 304 ? 29.169 -7.535 -19.059 1.00 89.38 304 ARG A N 1
ATOM 2395 C CA . ARG A 1 304 ? 29.429 -6.590 -17.974 1.00 89.38 304 ARG A CA 1
ATOM 2396 C C . ARG A 1 304 ? 28.160 -6.222 -17.206 1.00 89.38 304 ARG A C 1
ATOM 2398 O O . ARG A 1 304 ? 28.233 -6.099 -15.981 1.00 89.38 304 ARG A O 1
ATOM 2405 N N . ILE A 1 305 ? 27.029 -6.042 -17.892 1.00 90.19 305 ILE A N 1
ATOM 2406 C CA . ILE A 1 305 ? 25.728 -5.779 -17.256 1.00 90.19 305 ILE A CA 1
ATOM 2407 C C . ILE A 1 305 ? 25.340 -6.965 -16.374 1.00 90.19 305 ILE A C 1
ATOM 2409 O O . ILE A 1 305 ? 25.158 -6.785 -15.173 1.00 90.19 305 ILE A O 1
ATOM 2413 N N . GLU A 1 306 ? 25.292 -8.175 -16.936 1.00 93.12 306 GLU A N 1
ATOM 2414 C CA . GLU A 1 306 ? 24.887 -9.395 -16.224 1.00 93.12 306 GLU A CA 1
ATOM 2415 C C . GLU A 1 306 ? 25.741 -9.623 -14.970 1.00 93.12 306 GLU A C 1
ATOM 2417 O O . GLU A 1 306 ? 25.213 -9.830 -13.874 1.00 93.12 306 GLU A O 1
ATOM 2422 N N . ARG A 1 307 ? 27.067 -9.478 -15.088 1.00 94.62 307 ARG A N 1
ATOM 2423 C CA . ARG A 1 307 ? 27.984 -9.624 -13.952 1.00 94.62 307 ARG A CA 1
ATOM 2424 C C . ARG A 1 307 ? 27.749 -8.576 -12.862 1.00 94.62 307 ARG A C 1
ATOM 2426 O O . ARG A 1 307 ? 27.829 -8.905 -11.676 1.00 94.62 307 ARG A O 1
ATOM 2433 N N . ARG A 1 308 ? 27.507 -7.311 -13.228 1.00 96.06 308 ARG A N 1
ATOM 2434 C CA . ARG A 1 308 ? 27.238 -6.241 -12.250 1.00 96.06 308 ARG A CA 1
ATOM 2435 C C . ARG A 1 308 ? 25.880 -6.431 -11.576 1.00 96.06 308 ARG A C 1
ATOM 2437 O O . ARG A 1 308 ? 25.808 -6.254 -10.365 1.00 96.06 308 ARG A O 1
ATOM 2444 N N . THR A 1 309 ? 24.857 -6.851 -12.316 1.00 95.69 309 THR A N 1
ATOM 2445 C CA . THR A 1 309 ? 23.528 -7.176 -11.777 1.00 95.69 309 THR A CA 1
ATOM 2446 C C . THR A 1 309 ? 23.588 -8.346 -10.803 1.00 95.69 309 THR A C 1
ATOM 2448 O O . THR A 1 309 ? 23.077 -8.239 -9.694 1.00 95.69 309 THR A O 1
ATOM 2451 N N . ALA A 1 310 ? 24.277 -9.434 -11.159 1.00 95.94 310 ALA A N 1
ATOM 2452 C CA . ALA A 1 310 ? 24.450 -10.579 -10.266 1.00 95.94 310 ALA A CA 1
ATOM 2453 C C . ALA A 1 310 ? 25.185 -10.187 -8.975 1.00 95.94 310 ALA A C 1
ATOM 2455 O O . ALA A 1 310 ? 24.812 -10.611 -7.883 1.00 95.94 310 ALA A O 1
ATOM 2456 N N . ARG A 1 311 ? 26.207 -9.328 -9.080 1.00 98.00 311 ARG A N 1
ATOM 2457 C CA . ARG A 1 311 ? 26.898 -8.791 -7.904 1.00 98.00 311 ARG A CA 1
ATOM 2458 C C . ARG A 1 311 ? 25.975 -7.934 -7.034 1.00 98.00 311 ARG A C 1
ATOM 2460 O O . ARG A 1 311 ? 25.993 -8.112 -5.821 1.00 98.00 311 ARG A O 1
ATOM 2467 N N . LEU A 1 312 ? 25.177 -7.056 -7.643 1.00 98.25 312 LEU A N 1
ATOM 2468 C CA . LEU A 1 312 ? 24.189 -6.245 -6.930 1.00 98.25 312 LEU A CA 1
ATOM 2469 C C . LEU A 1 312 ? 23.190 -7.135 -6.180 1.00 98.25 312 LEU A C 1
ATOM 2471 O O . LEU A 1 312 ? 22.966 -6.914 -4.997 1.00 98.25 312 LEU A O 1
ATOM 2475 N N . ALA A 1 313 ? 22.663 -8.179 -6.827 1.00 96.50 313 ALA A N 1
ATOM 2476 C CA . ALA A 1 313 ? 21.743 -9.136 -6.210 1.00 96.50 313 ALA A CA 1
ATOM 2477 C C . ALA A 1 313 ? 22.350 -9.817 -4.969 1.00 96.50 313 ALA A C 1
ATOM 2479 O O . ALA A 1 313 ? 21.702 -9.921 -3.931 1.00 96.50 313 ALA A O 1
ATOM 2480 N N . LEU A 1 314 ? 23.619 -10.239 -5.048 1.00 97.81 314 LEU A N 1
ATOM 2481 C CA . LEU A 1 314 ? 24.331 -10.834 -3.910 1.00 97.81 314 LEU A CA 1
ATOM 2482 C C . LEU A 1 314 ? 24.538 -9.838 -2.763 1.00 97.81 314 LEU A C 1
ATOM 2484 O O . LEU A 1 314 ? 24.481 -10.221 -1.597 1.00 97.81 314 LEU A O 1
ATOM 2488 N N . GLU A 1 315 ? 24.790 -8.569 -3.077 1.00 98.50 315 GLU A N 1
ATOM 2489 C CA . GLU A 1 315 ? 24.961 -7.519 -2.071 1.00 98.50 315 GLU A CA 1
ATOM 2490 C C . GLU A 1 315 ? 23.627 -7.147 -1.407 1.00 98.50 315 GLU A C 1
ATOM 2492 O O . GLU A 1 315 ? 23.603 -6.984 -0.188 1.00 98.50 315 GLU A O 1
ATOM 2497 N N . VAL A 1 316 ? 22.525 -7.103 -2.167 1.00 98.06 316 VAL A N 1
ATOM 2498 C CA . VAL A 1 316 ? 21.162 -6.959 -1.626 1.00 98.06 316 VAL A CA 1
ATOM 2499 C C . VAL A 1 316 ? 20.845 -8.124 -0.689 1.00 98.06 316 VAL A C 1
ATOM 2501 O O . VAL A 1 316 ? 20.494 -7.894 0.461 1.00 98.06 316 VAL A O 1
ATOM 2504 N N . ALA A 1 317 ? 21.063 -9.370 -1.121 1.00 96.62 317 ALA A N 1
ATOM 2505 C CA . ALA A 1 317 ? 20.819 -10.550 -0.288 1.00 96.62 317 ALA A CA 1
ATOM 2506 C C . ALA A 1 317 ? 21.674 -10.563 0.996 1.00 96.62 317 ALA A C 1
ATOM 2508 O O . ALA A 1 317 ? 21.217 -10.977 2.063 1.00 96.62 317 ALA A O 1
ATOM 2509 N N . ALA A 1 318 ? 22.923 -10.091 0.916 1.00 97.94 318 ALA A N 1
ATOM 2510 C CA . ALA A 1 318 ? 23.794 -9.971 2.080 1.00 97.94 318 ALA A CA 1
ATOM 2511 C C . ALA A 1 318 ? 23.291 -8.921 3.085 1.00 97.94 318 ALA A C 1
ATOM 2513 O O . ALA A 1 318 ? 23.377 -9.166 4.291 1.00 97.94 318 ALA A O 1
ATOM 2514 N N . ALA A 1 319 ? 22.766 -7.788 2.605 1.00 98.31 319 ALA A N 1
ATOM 2515 C CA . ALA A 1 319 ? 22.132 -6.769 3.442 1.00 98.31 319 ALA A CA 1
ATOM 2516 C C . ALA A 1 319 ? 20.811 -7.274 4.043 1.00 98.31 319 ALA A C 1
ATOM 2518 O O . ALA A 1 319 ? 20.587 -7.133 5.244 1.00 98.31 319 ALA A O 1
ATOM 2519 N N . ASP A 1 320 ? 19.985 -7.954 3.246 1.00 97.94 320 ASP A N 1
ATOM 2520 C CA . ASP A 1 320 ? 18.701 -8.509 3.678 1.00 97.94 320 ASP A CA 1
ATOM 2521 C C . ASP A 1 320 ? 18.852 -9.503 4.831 1.00 97.94 320 ASP A C 1
ATOM 2523 O O . ASP A 1 320 ? 18.018 -9.523 5.734 1.00 97.94 320 ASP A O 1
ATOM 2527 N N . ARG A 1 321 ? 19.946 -10.274 4.873 1.00 97.69 321 ARG A N 1
ATOM 2528 C CA . ARG A 1 321 ? 20.260 -11.137 6.022 1.00 97.69 321 ARG A CA 1
ATOM 2529 C C . ARG A 1 321 ? 20.372 -10.347 7.330 1.00 97.69 321 ARG A C 1
ATOM 2531 O O . ARG A 1 321 ? 19.806 -10.767 8.333 1.00 97.69 321 ARG A O 1
ATOM 2538 N N . VAL A 1 322 ? 21.065 -9.206 7.315 1.00 98.25 322 VAL A N 1
ATOM 2539 C CA . VAL A 1 322 ? 21.194 -8.329 8.495 1.00 98.25 322 VAL A CA 1
ATOM 2540 C C . VAL A 1 322 ? 19.829 -7.758 8.871 1.00 98.25 322 VAL A C 1
ATOM 2542 O O . VAL A 1 322 ? 19.460 -7.737 10.043 1.00 98.25 322 VAL A O 1
ATOM 2545 N N . TRP A 1 323 ? 19.036 -7.349 7.878 1.00 98.12 323 TRP A N 1
ATOM 2546 C CA . TRP A 1 323 ? 17.689 -6.847 8.133 1.00 98.12 323 TRP A CA 1
ATOM 2547 C C . TRP A 1 323 ? 16.750 -7.911 8.685 1.00 98.12 323 TRP A C 1
ATOM 2549 O O . TRP A 1 323 ? 15.932 -7.589 9.540 1.00 98.12 323 TRP A O 1
ATOM 2559 N N . HIS A 1 324 ? 16.860 -9.167 8.255 1.00 97.62 324 HIS A N 1
ATOM 2560 C CA . HIS A 1 324 ? 16.101 -10.261 8.849 1.00 97.62 324 HIS A CA 1
ATOM 2561 C C . HIS A 1 324 ? 16.421 -10.436 10.331 1.00 97.62 324 HIS A C 1
ATOM 2563 O O . HIS A 1 324 ? 15.479 -10.478 11.114 1.00 97.62 324 HIS A O 1
ATOM 2569 N N . GLU A 1 325 ? 17.699 -10.433 10.716 1.00 98.06 325 GLU A N 1
ATOM 2570 C CA . GLU A 1 325 ? 18.117 -10.530 12.122 1.00 98.06 325 GLU A CA 1
ATOM 2571 C C . GLU A 1 325 ? 17.553 -9.372 12.972 1.00 98.06 325 GLU A C 1
ATOM 2573 O O . GLU A 1 325 ? 16.982 -9.601 14.039 1.00 98.06 325 GLU A O 1
ATOM 2578 N N . GLU A 1 326 ? 17.632 -8.130 12.481 1.00 98.38 326 GLU A N 1
ATOM 2579 C CA . GLU A 1 326 ? 17.083 -6.950 13.173 1.00 98.38 326 GLU A CA 1
ATOM 2580 C C . GLU A 1 326 ? 15.545 -6.965 13.255 1.00 98.38 326 GLU A C 1
ATOM 2582 O O . GLU A 1 326 ? 14.958 -6.574 14.270 1.00 98.38 326 GLU A O 1
ATOM 2587 N N . LEU A 1 327 ? 14.875 -7.416 12.188 1.00 96.56 327 LEU A N 1
ATOM 2588 C CA . LEU A 1 327 ? 13.421 -7.569 12.151 1.00 96.56 327 LEU A CA 1
ATOM 2589 C C . LEU A 1 327 ? 12.963 -8.666 13.114 1.00 96.56 327 LEU A C 1
ATOM 2591 O O . LEU A 1 327 ? 12.018 -8.430 13.863 1.00 96.56 327 LEU A O 1
ATOM 2595 N N . ASP A 1 328 ? 13.617 -9.831 13.112 1.00 96.94 328 ASP A N 1
ATOM 2596 C CA . ASP A 1 328 ? 13.347 -10.936 14.040 1.00 96.94 328 ASP A CA 1
ATOM 2597 C C . ASP A 1 328 ? 13.495 -10.452 15.487 1.00 96.94 328 ASP A C 1
ATOM 2599 O O . ASP A 1 328 ? 12.544 -10.536 16.259 1.00 96.94 328 ASP A O 1
ATOM 2603 N N . ALA A 1 329 ? 14.612 -9.798 15.819 1.00 98.19 329 ALA A N 1
ATOM 2604 C CA . ALA A 1 329 ? 14.846 -9.270 17.161 1.00 98.19 329 ALA A CA 1
ATOM 2605 C C . ALA A 1 329 ? 13.792 -8.239 17.609 1.00 98.19 329 ALA A C 1
ATOM 2607 O O . ALA A 1 329 ? 13.447 -8.167 18.792 1.00 98.19 329 ALA A O 1
ATOM 2608 N N . LEU A 1 330 ? 13.285 -7.406 16.693 1.00 97.69 330 LEU A N 1
ATOM 2609 C CA . LEU A 1 330 ? 12.222 -6.455 17.014 1.00 97.69 330 LEU A CA 1
ATOM 2610 C C . LEU A 1 330 ? 10.869 -7.150 17.207 1.00 97.69 330 LEU A C 1
ATOM 2612 O O . LEU A 1 330 ? 10.149 -6.797 18.140 1.00 97.69 330 LEU A O 1
ATOM 2616 N N . TYR A 1 331 ? 10.522 -8.108 16.346 1.00 96.44 331 TYR A N 1
ATOM 2617 C CA . TYR A 1 331 ? 9.290 -8.884 16.480 1.00 96.44 331 TYR A CA 1
ATOM 2618 C C . TYR A 1 331 ? 9.280 -9.706 17.768 1.00 96.44 331 TYR A C 1
ATOM 2620 O O . TYR A 1 331 ? 8.277 -9.686 18.477 1.00 96.44 331 TYR A O 1
ATOM 2628 N N . ASP A 1 332 ? 10.394 -10.346 18.118 1.00 97.19 332 ASP A N 1
ATOM 2629 C CA . ASP A 1 332 ? 10.529 -11.105 19.362 1.00 97.19 332 ASP A CA 1
ATOM 2630 C C . ASP A 1 332 ? 10.298 -10.217 20.589 1.00 97.19 332 ASP A C 1
ATOM 2632 O O . ASP A 1 332 ? 9.579 -10.601 21.510 1.00 97.19 332 ASP A O 1
ATOM 2636 N N . ASP A 1 333 ? 10.832 -8.994 20.587 1.00 97.62 333 ASP A N 1
ATOM 2637 C CA . ASP A 1 333 ? 10.624 -8.040 21.679 1.00 97.62 333 ASP A CA 1
ATOM 2638 C C . ASP A 1 333 ? 9.175 -7.519 21.738 1.00 97.62 333 ASP A C 1
ATOM 2640 O O . ASP A 1 333 ? 8.584 -7.386 22.810 1.00 97.62 333 ASP A O 1
ATOM 2644 N N . MET A 1 334 ? 8.559 -7.269 20.578 1.00 96.06 334 MET A N 1
ATOM 2645 C CA . MET A 1 334 ? 7.137 -6.920 20.497 1.00 96.06 334 MET A CA 1
ATOM 2646 C C . MET A 1 334 ? 6.241 -8.043 21.031 1.00 96.06 334 MET A C 1
ATOM 2648 O O . MET A 1 334 ? 5.307 -7.765 21.783 1.00 96.06 334 MET A O 1
ATOM 2652 N N . ASN A 1 335 ? 6.544 -9.293 20.682 1.00 95.38 335 ASN A N 1
ATOM 2653 C CA . ASN A 1 335 ? 5.816 -10.473 21.137 1.00 95.38 335 ASN A CA 1
ATOM 2654 C C . ASN A 1 335 ? 6.015 -10.708 22.637 1.00 95.38 335 ASN A C 1
ATOM 2656 O O . ASN A 1 335 ? 5.047 -10.961 23.350 1.00 95.38 335 ASN A O 1
ATOM 2660 N N . ALA A 1 336 ? 7.245 -10.565 23.140 1.00 95.44 336 ALA A N 1
ATOM 2661 C CA . ALA A 1 336 ? 7.530 -10.645 24.569 1.00 95.44 336 ALA A CA 1
ATOM 2662 C C . ALA A 1 336 ? 6.705 -9.617 25.352 1.00 95.44 336 ALA A C 1
ATOM 2664 O O . ALA A 1 336 ? 6.042 -9.981 26.320 1.00 95.44 336 ALA A O 1
ATOM 2665 N N . TYR A 1 337 ? 6.665 -8.366 24.881 1.00 94.56 337 TYR A N 1
ATOM 2666 C CA . TYR A 1 337 ? 5.852 -7.318 25.490 1.00 94.56 337 TYR A CA 1
ATOM 2667 C C . TYR A 1 337 ? 4.345 -7.615 25.417 1.00 94.56 337 TYR A C 1
ATOM 2669 O O . TYR A 1 337 ? 3.633 -7.398 26.395 1.00 94.56 337 TYR A O 1
ATOM 2677 N N . ALA A 1 338 ? 3.842 -8.135 24.294 1.00 90.88 338 ALA A N 1
ATOM 2678 C CA . ALA A 1 338 ? 2.431 -8.506 24.149 1.00 90.88 338 ALA A CA 1
ATOM 2679 C C . ALA A 1 338 ? 2.007 -9.650 25.090 1.00 90.88 338 ALA A C 1
ATOM 2681 O O . ALA A 1 338 ? 0.858 -9.676 25.531 1.00 90.88 338 ALA A O 1
ATOM 2682 N N . ASN A 1 339 ? 2.936 -10.561 25.399 1.00 91.62 339 ASN A N 1
ATOM 2683 C CA . ASN A 1 339 ? 2.729 -11.721 26.269 1.00 91.62 339 ASN A CA 1
ATOM 2684 C C . ASN A 1 339 ? 2.853 -11.406 27.770 1.00 91.62 339 ASN A C 1
ATOM 2686 O O . ASN A 1 339 ? 2.556 -12.264 28.606 1.00 91.62 339 ASN A O 1
ATOM 2690 N N . GLU A 1 340 ? 3.284 -10.197 28.141 1.00 90.50 340 GLU A N 1
ATOM 2691 C CA . GLU A 1 340 ? 3.226 -9.740 29.531 1.00 90.50 340 GLU A CA 1
ATOM 2692 C C . GLU A 1 340 ? 1.760 -9.630 30.009 1.00 90.50 340 GLU A C 1
ATOM 2694 O O . GLU A 1 340 ? 0.844 -9.473 29.203 1.00 90.50 340 GLU A O 1
ATOM 2699 N N . PRO A 1 341 ? 1.474 -9.718 31.318 1.00 85.00 341 PRO A N 1
ATOM 2700 C CA . PRO A 1 341 ? 0.118 -9.515 31.816 1.00 85.00 341 PRO A CA 1
ATOM 2701 C C . PRO A 1 341 ? -0.346 -8.067 31.602 1.00 85.00 341 PRO A C 1
ATOM 2703 O O . PRO A 1 341 ? 0.234 -7.139 32.166 1.00 85.00 341 PRO A O 1
ATOM 2706 N N . HIS A 1 342 ? -1.436 -7.880 30.853 1.00 82.75 342 HIS A N 1
ATOM 2707 C CA . HIS A 1 342 ? -2.057 -6.571 30.624 1.00 82.75 342 HIS A CA 1
ATOM 2708 C C . HIS A 1 342 ? -3.507 -6.554 31.098 1.00 82.75 342 HIS A C 1
ATOM 2710 O O . HIS A 1 342 ? -4.272 -7.485 30.844 1.00 82.75 342 HIS A O 1
ATOM 2716 N N . GLU A 1 343 ? -3.911 -5.475 31.769 1.00 76.50 343 GLU A N 1
ATOM 2717 C CA . GLU A 1 343 ? -5.311 -5.271 32.140 1.00 76.50 343 GLU A CA 1
ATOM 2718 C C . GLU A 1 343 ? -6.127 -4.871 30.907 1.00 76.50 343 GLU A C 1
ATOM 2720 O O . GLU A 1 343 ? -6.059 -3.740 30.420 1.00 76.50 343 GLU A O 1
ATOM 2725 N N . LEU A 1 344 ? -6.933 -5.804 30.403 1.00 69.00 344 LEU A N 1
ATOM 2726 C CA . LEU A 1 344 ? -7.925 -5.503 29.379 1.00 69.00 344 LEU A CA 1
ATOM 2727 C C . LEU A 1 344 ? -9.217 -5.014 30.033 1.00 69.00 344 LEU A C 1
ATOM 2729 O O . LEU A 1 344 ? -9.808 -5.681 30.882 1.00 69.00 344 LEU A O 1
ATOM 2733 N N . VAL A 1 345 ? -9.685 -3.843 29.604 1.00 69.19 345 VAL A N 1
ATOM 2734 C CA . VAL A 1 345 ? -10.969 -3.299 30.053 1.00 69.19 345 VAL A CA 1
ATOM 2735 C C . VAL A 1 345 ? -12.093 -4.044 29.339 1.00 69.19 345 VAL A C 1
ATOM 2737 O O . VAL A 1 345 ? -12.307 -3.858 28.140 1.00 69.19 345 VAL A O 1
ATOM 2740 N N . ALA A 1 346 ? -12.822 -4.873 30.084 1.00 69.56 346 ALA A N 1
ATOM 2741 C CA . ALA A 1 346 ? -14.009 -5.544 29.576 1.00 69.56 346 ALA A CA 1
ATOM 2742 C C . ALA A 1 346 ? -15.090 -4.521 29.194 1.00 69.56 346 ALA A C 1
ATOM 2744 O O . ALA A 1 346 ? -15.383 -3.580 29.936 1.00 69.56 346 ALA A O 1
ATOM 2745 N N . THR A 1 347 ? -15.712 -4.723 28.038 1.00 76.81 347 THR A N 1
ATOM 2746 C CA . THR A 1 347 ? -16.835 -3.911 27.565 1.00 76.81 347 THR A CA 1
ATOM 2747 C C . THR A 1 347 ? -18.138 -4.653 27.812 1.00 76.81 347 THR A C 1
ATOM 2749 O O . THR A 1 347 ? -18.210 -5.863 27.625 1.00 76.81 347 THR A O 1
ATOM 2752 N N . THR A 1 348 ? -19.185 -3.941 28.226 1.00 82.62 348 THR A N 1
ATOM 2753 C CA . THR A 1 348 ? -20.517 -4.535 28.418 1.00 82.62 348 THR A CA 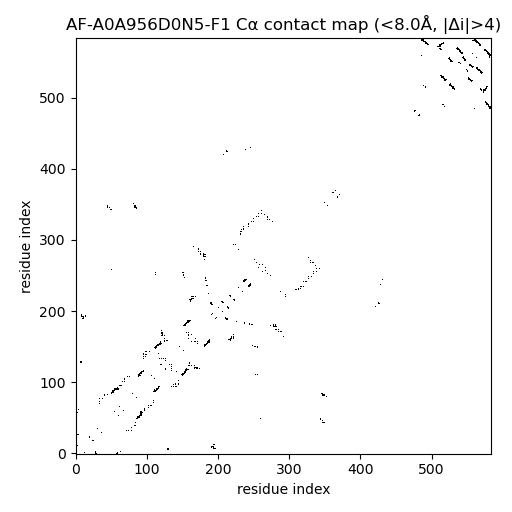1
ATOM 2754 C C . THR A 1 348 ? -21.464 -4.027 27.334 1.00 82.62 348 THR A C 1
ATOM 2756 O O . THR A 1 348 ? -21.557 -2.808 27.152 1.00 82.62 348 THR A O 1
ATOM 2759 N N . PRO A 1 349 ? -22.189 -4.911 26.624 1.00 85.81 349 PRO A N 1
ATOM 2760 C CA . PRO A 1 349 ? -23.133 -4.487 25.601 1.00 85.81 349 PRO A CA 1
ATO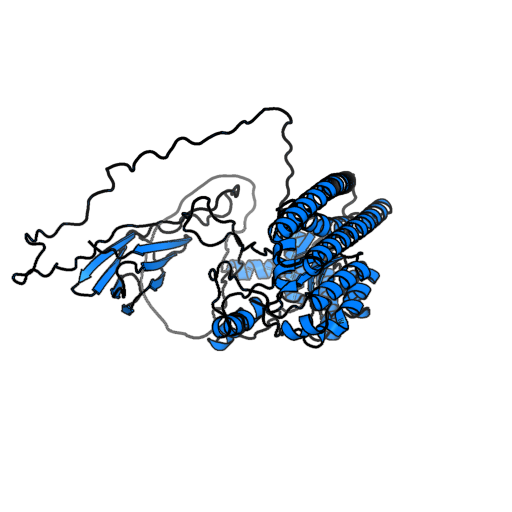M 2761 C C . PRO A 1 349 ? -24.266 -3.677 26.227 1.00 85.81 349 PRO A C 1
ATOM 2763 O O . PRO A 1 349 ? -24.820 -4.030 27.272 1.00 85.81 349 PRO A O 1
ATOM 2766 N N . THR A 1 350 ? -24.652 -2.580 25.577 1.00 91.75 350 THR A N 1
ATOM 2767 C CA . THR A 1 350 ? -25.769 -1.764 26.065 1.00 91.75 350 THR A CA 1
ATOM 2768 C C . THR A 1 350 ? -27.113 -2.424 25.762 1.00 91.75 350 THR A C 1
ATOM 2770 O O . THR A 1 350 ? -27.260 -3.229 24.840 1.00 91.75 350 THR A O 1
ATOM 2773 N N . ARG A 1 351 ? -28.167 -2.013 26.483 1.00 89.44 351 ARG A N 1
ATOM 2774 C CA . ARG A 1 351 ? -29.549 -2.439 26.181 1.00 89.44 351 ARG A CA 1
ATOM 2775 C C . ARG A 1 351 ? -29.960 -2.132 24.737 1.00 89.44 351 ARG A C 1
ATOM 2777 O O . ARG A 1 351 ? -30.787 -2.851 24.185 1.00 89.44 351 ARG A O 1
ATOM 2784 N N . LYS A 1 352 ? -29.415 -1.064 24.140 1.00 89.38 352 LYS A N 1
ATOM 2785 C CA . LYS A 1 352 ? -29.686 -0.687 22.748 1.00 89.38 352 LYS A CA 1
ATOM 2786 C C . LYS A 1 352 ? -29.142 -1.746 21.791 1.00 89.38 352 LYS A C 1
ATOM 2788 O O . LYS A 1 352 ? -29.888 -2.205 20.929 1.00 89.38 352 LYS A O 1
ATOM 2793 N N . LEU A 1 353 ? -27.899 -2.182 21.999 1.00 88.44 353 LEU A N 1
ATOM 2794 C CA . LEU A 1 353 ? -27.299 -3.248 21.202 1.00 88.44 353 LEU A CA 1
ATOM 2795 C C . LEU A 1 353 ? -28.032 -4.580 21.392 1.00 88.44 353 LEU A C 1
ATOM 2797 O O . LEU A 1 353 ? -28.334 -5.240 20.408 1.00 88.44 353 LEU A O 1
ATOM 2801 N N . LEU A 1 354 ? -28.390 -4.948 22.627 1.00 87.69 354 LEU A N 1
ATOM 2802 C CA . LEU A 1 354 ? -29.126 -6.191 22.895 1.00 87.69 354 LEU A CA 1
ATOM 2803 C C . LEU A 1 354 ? -30.487 -6.224 22.185 1.00 87.69 354 LEU A C 1
ATOM 2805 O O . LEU A 1 354 ? -30.847 -7.235 21.587 1.00 87.69 354 LEU A O 1
ATOM 2809 N N . LYS A 1 355 ? -31.224 -5.105 22.186 1.00 87.06 355 LYS A N 1
ATOM 2810 C CA . LYS A 1 355 ? -32.466 -4.986 21.408 1.00 87.06 355 LYS A CA 1
ATOM 2811 C C . LYS A 1 355 ? -32.200 -5.109 19.914 1.00 87.06 355 LYS A C 1
ATOM 2813 O O . LYS A 1 355 ? -32.944 -5.805 19.234 1.00 87.06 355 LYS A O 1
ATOM 2818 N N . LEU A 1 356 ? -31.168 -4.450 19.390 1.00 85.44 356 LEU A N 1
ATOM 2819 C CA . LEU A 1 356 ? -30.820 -4.551 17.974 1.00 85.44 356 LEU A CA 1
ATOM 2820 C C . LEU A 1 356 ? -30.467 -5.993 17.589 1.00 85.44 356 LEU A C 1
ATOM 2822 O O . LEU A 1 356 ? -31.007 -6.501 16.614 1.00 85.44 356 LEU A O 1
ATOM 2826 N N . ALA A 1 357 ? -29.642 -6.668 18.392 1.00 81.06 357 ALA A N 1
ATOM 2827 C CA . ALA A 1 357 ? -29.283 -8.069 18.214 1.00 81.06 357 ALA A CA 1
ATOM 2828 C C . ALA A 1 357 ? -30.523 -8.970 18.213 1.00 81.06 357 ALA A C 1
ATOM 2830 O O . ALA A 1 357 ? -30.622 -9.842 17.363 1.00 81.06 357 ALA A O 1
ATOM 2831 N N . GLN A 1 358 ? -31.504 -8.720 19.088 1.00 76.56 358 GLN A N 1
ATOM 2832 C CA . GLN A 1 358 ? -32.788 -9.428 19.071 1.00 76.56 358 GLN A CA 1
ATOM 2833 C C . GLN A 1 358 ? -33.570 -9.184 17.777 1.00 76.56 358 GLN A C 1
ATOM 2835 O O . GLN A 1 358 ? -34.118 -10.128 17.232 1.00 76.56 358 GLN A O 1
ATOM 2840 N N . HIS A 1 359 ? -33.612 -7.961 17.242 1.00 72.44 359 HIS A N 1
ATOM 2841 C CA . HIS A 1 359 ? -34.324 -7.684 15.985 1.00 72.44 359 HIS A CA 1
ATOM 2842 C C . HIS A 1 359 ? -33.601 -8.263 14.765 1.00 72.44 359 HIS A C 1
ATOM 2844 O O . HIS A 1 359 ? -34.258 -8.762 13.859 1.00 72.44 359 HIS A O 1
ATOM 2850 N N . VAL A 1 360 ? -32.266 -8.244 14.750 1.00 65.81 360 VAL A N 1
ATOM 2851 C CA . VAL A 1 360 ? -31.454 -8.908 13.719 1.00 65.81 360 VAL A CA 1
ATOM 2852 C C . VAL A 1 360 ? -31.601 -10.422 13.827 1.00 65.81 360 VAL A C 1
ATOM 2854 O O . VAL A 1 360 ? -31.769 -11.080 12.812 1.00 65.81 360 VAL A O 1
ATOM 2857 N N . ALA A 1 361 ? -31.625 -10.968 15.042 1.00 53.91 361 ALA A N 1
ATOM 2858 C CA . ALA A 1 361 ? -31.886 -12.377 15.289 1.00 53.91 361 ALA A CA 1
ATOM 2859 C C . ALA A 1 361 ? -33.336 -12.761 14.996 1.00 53.91 361 ALA A C 1
ATOM 2861 O O . ALA A 1 361 ? -33.536 -13.903 14.652 1.00 53.91 361 ALA A O 1
ATOM 2862 N N . ILE A 1 362 ? -34.327 -11.860 15.082 1.00 40.03 362 ILE A N 1
ATOM 2863 C CA . ILE A 1 362 ? -35.743 -12.117 14.743 1.00 40.03 362 ILE A CA 1
ATOM 2864 C C . ILE A 1 362 ? -36.004 -11.975 13.237 1.00 40.03 362 ILE A C 1
ATOM 2866 O O . ILE A 1 362 ? -36.688 -12.811 12.655 1.00 40.03 362 ILE A O 1
ATOM 2870 N N . GLY A 1 363 ? -35.418 -10.972 12.577 1.00 35.00 363 GLY A N 1
ATOM 2871 C CA . GLY A 1 363 ? -35.382 -10.889 11.112 1.00 35.00 363 GLY A CA 1
ATOM 2872 C C . GLY A 1 363 ? -34.579 -12.043 10.511 1.00 35.00 363 GLY A C 1
ATOM 2873 O O . GLY A 1 363 ? -34.963 -12.614 9.496 1.00 35.00 363 GLY A O 1
ATOM 2874 N N . GLY A 1 364 ? -33.532 -12.454 11.223 1.00 32.03 364 GLY A N 1
ATOM 2875 C CA . GLY A 1 364 ? -32.819 -13.703 11.034 1.00 32.03 364 GLY A CA 1
ATOM 2876 C C . GLY A 1 364 ? -33.575 -14.927 11.541 1.00 32.03 364 GLY A C 1
ATOM 2877 O O . GLY A 1 364 ? -33.236 -15.992 11.079 1.00 32.03 364 GLY A O 1
ATOM 2878 N N . ALA A 1 365 ? -34.609 -14.827 12.393 1.00 28.64 365 ALA A N 1
ATOM 2879 C CA . ALA A 1 365 ? -35.380 -15.964 12.928 1.00 28.64 365 ALA A CA 1
ATOM 2880 C C . ALA A 1 365 ? -36.598 -16.316 12.079 1.00 28.64 365 ALA A C 1
ATOM 2882 O O . ALA A 1 365 ? -37.120 -17.412 12.219 1.00 28.64 365 ALA A O 1
ATOM 2883 N N . ILE A 1 366 ? -36.983 -15.481 11.113 1.00 34.31 366 ILE A N 1
ATOM 2884 C CA . ILE A 1 366 ? -37.684 -15.984 9.919 1.00 34.31 366 ILE A CA 1
ATOM 2885 C C . ILE A 1 366 ? -36.712 -16.817 9.041 1.00 34.31 366 ILE A C 1
ATOM 2887 O O . ILE A 1 366 ? -37.149 -17.580 8.188 1.00 34.31 366 ILE A O 1
ATOM 2891 N N . ALA A 1 367 ? -35.405 -16.785 9.339 1.00 31.03 367 ALA A N 1
ATOM 2892 C CA . ALA A 1 367 ? -34.368 -17.678 8.810 1.00 31.03 367 ALA A CA 1
ATOM 2893 C C . ALA A 1 367 ? -33.629 -18.520 9.896 1.00 31.03 367 ALA A C 1
ATOM 2895 O O . ALA A 1 367 ? -32.594 -19.111 9.603 1.00 31.03 367 ALA A O 1
ATOM 2896 N N . ALA A 1 368 ? -34.131 -18.585 11.142 1.00 26.38 368 ALA A N 1
ATOM 2897 C CA . ALA A 1 368 ? -33.472 -19.225 12.296 1.00 26.38 368 ALA A CA 1
ATOM 2898 C C . ALA A 1 368 ? -34.423 -19.318 13.513 1.00 26.38 368 ALA A C 1
ATOM 2900 O O . ALA A 1 368 ? -34.246 -18.638 14.526 1.00 26.38 368 ALA A O 1
ATOM 2901 N N . ILE A 1 369 ? -35.468 -20.145 13.431 1.00 26.47 369 ILE A N 1
ATOM 2902 C CA . ILE A 1 369 ? -36.184 -20.586 14.636 1.00 26.47 369 ILE A CA 1
ATOM 2903 C C . ILE A 1 369 ? -35.384 -21.730 15.257 1.00 26.47 369 ILE A C 1
ATOM 2905 O O . ILE A 1 369 ? -35.280 -22.800 14.666 1.00 26.47 369 ILE A O 1
ATOM 2909 N N . GLY A 1 370 ? -34.862 -21.504 16.463 1.00 25.27 370 GLY A N 1
ATOM 2910 C CA . GLY A 1 370 ? -34.295 -22.563 17.298 1.00 25.27 370 GLY A CA 1
ATOM 2911 C C . GLY A 1 370 ? -33.345 -22.071 18.387 1.00 25.27 370 GLY A C 1
ATOM 2912 O O . GLY A 1 370 ? -32.191 -22.475 18.418 1.00 25.27 370 GLY A O 1
ATOM 2913 N N . ALA A 1 371 ? -33.802 -21.185 19.273 1.00 30.06 371 ALA A N 1
ATOM 2914 C CA . ALA A 1 371 ? -33.061 -20.834 20.484 1.00 30.06 371 ALA A CA 1
ATOM 2915 C C . ALA A 1 371 ? -33.190 -21.939 21.550 1.00 30.06 371 ALA A C 1
ATOM 2917 O O . ALA A 1 371 ? -34.305 -22.376 21.833 1.00 30.06 371 ALA A O 1
ATOM 2918 N N . GLY A 1 372 ? -32.087 -22.311 22.209 1.00 23.00 372 GLY A N 1
ATOM 2919 C CA . GLY A 1 372 ? -32.134 -23.084 23.454 1.00 23.00 372 GLY A CA 1
ATOM 2920 C C . GLY A 1 372 ? -30.777 -23.609 23.922 1.00 23.00 372 GLY A C 1
ATOM 2921 O O . GLY A 1 372 ? -30.239 -24.528 23.324 1.00 23.00 372 GLY A O 1
ATOM 2922 N N . CYS A 1 373 ? -30.249 -23.021 24.997 1.00 26.77 373 CYS A N 1
ATOM 2923 C CA . CYS A 1 373 ? -29.127 -23.513 25.803 1.00 26.77 373 CYS A CA 1
ATOM 2924 C C . CYS A 1 373 ? -29.148 -25.037 26.028 1.00 26.77 373 CYS A C 1
ATOM 2926 O O . CYS A 1 373 ? -30.143 -25.553 26.521 1.00 26.77 373 CYS A O 1
ATOM 2928 N N . GLU A 1 374 ? -28.038 -25.734 25.789 1.00 22.97 374 GLU A N 1
ATOM 2929 C CA . GLU A 1 374 ? -27.031 -26.156 26.781 1.00 22.97 374 GLU A CA 1
ATOM 2930 C C . GLU A 1 374 ? -25.940 -26.982 26.078 1.00 22.97 374 GLU A C 1
ATOM 2932 O O . GLU A 1 374 ? -26.163 -27.560 25.017 1.00 22.97 374 GLU A O 1
ATOM 2937 N N . CYS A 1 375 ? -24.736 -26.989 26.654 1.00 30.94 375 CYS A N 1
ATOM 2938 C CA . CYS A 1 375 ? -23.609 -27.820 26.240 1.00 30.94 375 CYS A CA 1
ATOM 2939 C C . CYS A 1 375 ? -24.013 -29.269 25.921 1.00 30.94 375 CYS A C 1
ATOM 2941 O O . CYS A 1 375 ? -24.634 -29.927 26.750 1.00 30.94 375 CYS A O 1
ATOM 2943 N N . GLY A 1 376 ? -23.519 -29.810 24.807 1.00 22.09 376 GLY A N 1
ATOM 2944 C CA . GLY A 1 376 ? -23.480 -31.257 24.597 1.00 22.09 376 GLY A CA 1
ATOM 2945 C C . GLY A 1 376 ? -23.587 -31.664 23.135 1.00 22.09 376 GLY A C 1
ATOM 2946 O O . GLY A 1 376 ? -24.547 -31.331 22.455 1.00 22.09 376 GLY A O 1
ATOM 2947 N N . MET A 1 377 ? -22.586 -32.405 22.673 1.00 30.45 377 MET A N 1
ATOM 2948 C CA . MET A 1 377 ? -22.569 -33.118 21.396 1.00 30.45 377 MET A CA 1
ATOM 2949 C C . MET A 1 377 ? -23.799 -34.034 21.216 1.00 30.45 377 MET A C 1
ATOM 2951 O O . MET A 1 377 ? -24.249 -34.608 22.204 1.00 30.45 377 MET A O 1
ATOM 2955 N N . VAL A 1 378 ? -24.227 -34.241 19.955 1.00 21.06 378 VAL A N 1
ATOM 2956 C CA . VAL A 1 378 ? -24.699 -35.504 19.309 1.00 21.06 378 VAL A CA 1
ATOM 2957 C C . VAL A 1 378 ? -25.891 -35.307 18.329 1.00 21.06 378 VAL A C 1
ATOM 2959 O O . VAL A 1 378 ? -27.010 -35.026 18.734 1.00 21.06 378 VAL A O 1
ATOM 2962 N N . VAL A 1 379 ? -25.561 -35.474 17.038 1.00 25.44 379 VAL A N 1
ATOM 2963 C CA . VAL A 1 379 ? -26.182 -36.111 15.835 1.00 25.44 379 VAL A CA 1
ATOM 2964 C C . VAL A 1 379 ? -27.697 -36.488 15.730 1.00 25.44 379 VAL A C 1
ATOM 2966 O O . VAL A 1 379 ? -28.209 -37.215 16.575 1.00 25.44 379 VAL A O 1
ATOM 2969 N N . ASP A 1 380 ? -28.276 -36.142 14.549 1.00 23.83 380 ASP A N 1
ATOM 2970 C CA . ASP A 1 380 ? -29.380 -36.738 13.714 1.00 23.83 380 ASP A CA 1
ATOM 2971 C C . ASP A 1 380 ? -30.860 -36.789 14.196 1.00 23.83 380 ASP A C 1
ATOM 2973 O O . ASP A 1 380 ? -31.095 -36.718 15.400 1.00 23.83 380 ASP A O 1
ATOM 2977 N N . PRO A 1 381 ? -31.899 -36.987 13.319 1.00 25.50 381 PRO A N 1
ATOM 2978 C CA . PRO A 1 381 ? -31.932 -37.168 11.847 1.00 25.50 381 PRO A CA 1
ATOM 2979 C C . PRO A 1 381 ? -32.975 -36.306 11.067 1.00 25.50 381 PRO A C 1
ATOM 2981 O O . PRO A 1 381 ? -33.879 -35.681 11.621 1.00 25.50 381 PRO A O 1
ATOM 2984 N N . VAL A 1 382 ? -32.883 -36.351 9.732 1.00 30.27 382 VAL A N 1
ATOM 2985 C CA . VAL A 1 382 ? -33.868 -35.864 8.737 1.00 30.27 382 VAL A CA 1
ATOM 2986 C C . VAL A 1 382 ? -35.161 -36.706 8.751 1.00 30.27 382 VAL A C 1
ATOM 2988 O O . VAL A 1 382 ? -35.083 -37.927 8.903 1.00 30.27 382 VAL A O 1
ATOM 2991 N N . PRO A 1 383 ? -36.338 -36.104 8.477 1.00 24.02 383 PRO A N 1
ATOM 2992 C CA . PRO A 1 383 ? -37.347 -36.816 7.699 1.00 24.02 383 PRO A CA 1
ATOM 2993 C C . PRO A 1 383 ? -37.898 -36.038 6.496 1.00 24.02 383 PRO A C 1
ATOM 2995 O O . PRO A 1 383 ? -37.812 -34.818 6.374 1.00 24.02 383 PRO A O 1
ATOM 2998 N N . ASP A 1 384 ? -38.444 -36.863 5.613 1.00 21.92 384 ASP A N 1
ATOM 2999 C CA . ASP A 1 384 ? -38.599 -36.743 4.175 1.00 21.92 384 ASP A CA 1
ATOM 3000 C C . ASP A 1 384 ? -39.857 -35.986 3.701 1.00 21.92 384 ASP A C 1
ATOM 3002 O O . ASP A 1 384 ? -40.837 -35.802 4.422 1.00 21.92 384 ASP A O 1
ATOM 3006 N N . SER A 1 385 ? -39.761 -35.606 2.430 1.00 31.00 385 SER A N 1
ATOM 3007 C CA . SER A 1 385 ? -40.741 -35.164 1.428 1.00 31.00 385 SER A CA 1
ATOM 3008 C C . SER A 1 385 ? -42.260 -35.362 1.647 1.00 31.00 385 SER A C 1
ATOM 3010 O O . SER A 1 385 ? -42.749 -36.402 2.079 1.00 31.00 385 SER A O 1
ATOM 3012 N N . GLY A 1 386 ? -43.043 -34.387 1.157 1.00 22.94 386 GLY A N 1
ATOM 3013 C CA . GLY A 1 386 ? -44.475 -34.555 0.865 1.00 22.94 386 GLY A CA 1
ATOM 3014 C C . GLY A 1 386 ? -45.136 -33.275 0.338 1.00 22.94 386 GLY A C 1
ATOM 3015 O O . GLY A 1 386 ? -45.338 -32.335 1.097 1.00 22.94 386 GLY A O 1
ATOM 3016 N N . GLY A 1 387 ? -45.430 -33.214 -0.966 1.00 22.14 387 GLY A N 1
ATOM 3017 C CA . GLY A 1 387 ? -45.920 -32.013 -1.660 1.00 22.14 387 GLY A CA 1
ATOM 3018 C C . GLY A 1 387 ? -47.438 -31.785 -1.647 1.00 22.14 387 GLY A C 1
ATOM 3019 O O . GLY A 1 387 ? -48.194 -32.644 -1.211 1.00 22.14 387 GLY A O 1
ATOM 3020 N N . MET A 1 388 ? -47.857 -30.618 -2.160 1.00 22.77 388 MET A N 1
ATOM 3021 C CA . MET A 1 388 ? -48.867 -30.403 -3.222 1.00 22.77 388 MET A CA 1
ATOM 3022 C C . MET A 1 388 ? -49.430 -28.964 -3.224 1.00 22.77 388 MET A C 1
ATOM 3024 O O . MET A 1 388 ? -49.834 -28.439 -2.192 1.00 22.77 388 MET A O 1
ATOM 3028 N N . ASP A 1 389 ? -49.426 -28.384 -4.430 1.00 21.00 389 ASP A N 1
ATOM 3029 C CA . ASP A 1 389 ? -50.301 -27.382 -5.068 1.00 21.00 389 ASP A CA 1
ATOM 3030 C C . ASP A 1 389 ? -51.171 -26.415 -4.239 1.00 21.00 389 ASP A C 1
ATOM 3032 O O . ASP A 1 389 ? -52.129 -26.808 -3.581 1.00 21.00 389 ASP A O 1
ATOM 3036 N N . ALA A 1 390 ? -50.970 -25.107 -4.455 1.00 21.72 390 ALA A N 1
ATOM 3037 C CA . ALA A 1 390 ? -51.820 -24.252 -5.310 1.00 21.72 390 ALA A CA 1
ATOM 3038 C C . ALA A 1 390 ? -51.444 -22.766 -5.117 1.00 21.72 390 ALA A C 1
ATOM 3040 O O . ALA A 1 390 ? -51.059 -22.338 -4.032 1.00 21.72 390 ALA A O 1
ATOM 3041 N N . GLY A 1 391 ? -51.520 -21.984 -6.197 1.00 21.28 391 GLY A N 1
ATOM 3042 C CA . GLY A 1 391 ? -50.842 -20.694 -6.334 1.00 21.28 391 GLY A CA 1
ATOM 3043 C C . GLY A 1 391 ? -51.603 -19.447 -5.884 1.00 21.28 391 GLY A C 1
ATOM 3044 O O . GLY A 1 391 ? -52.822 -19.443 -5.758 1.00 21.28 391 GLY A O 1
ATOM 3045 N N . MET A 1 392 ? -50.856 -18.347 -5.769 1.00 19.95 392 MET A N 1
ATOM 3046 C CA . MET A 1 392 ? -51.275 -17.021 -6.224 1.00 19.95 392 MET A CA 1
ATOM 3047 C C . MET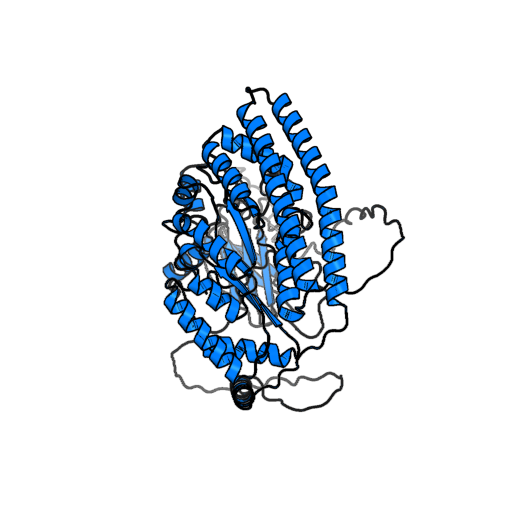 A 1 392 ? -50.059 -16.111 -6.430 1.00 19.95 392 MET A C 1
ATOM 3049 O O . MET A 1 392 ? -49.108 -16.098 -5.657 1.00 19.95 392 MET A O 1
ATOM 3053 N N . VAL A 1 393 ? -50.149 -15.369 -7.526 1.00 23.30 393 VAL A N 1
ATOM 3054 C CA . VAL A 1 393 ? -49.212 -14.397 -8.084 1.00 23.30 393 VAL A CA 1
ATOM 3055 C C . VAL A 1 393 ? -49.118 -13.148 -7.208 1.00 23.30 393 VAL A C 1
ATOM 3057 O O . VAL A 1 393 ? -50.153 -12.536 -6.958 1.00 23.30 393 VAL A O 1
ATOM 3060 N N . VAL A 1 394 ? -47.898 -12.711 -6.867 1.00 20.95 394 VAL A N 1
ATOM 3061 C CA . VAL A 1 394 ? -47.538 -11.286 -6.724 1.00 20.95 394 VAL A CA 1
ATOM 3062 C C . VAL A 1 394 ? -46.041 -11.112 -7.031 1.00 20.95 394 VAL A C 1
ATOM 3064 O O . VAL A 1 394 ? -45.210 -11.788 -6.438 1.00 20.95 394 VAL A O 1
ATOM 3067 N N . ASP A 1 395 ? -45.714 -10.191 -7.932 1.00 19.81 395 ASP A N 1
ATOM 3068 C CA . ASP A 1 395 ? -44.371 -9.656 -8.224 1.00 19.81 395 ASP A CA 1
ATOM 3069 C C . ASP A 1 395 ? -44.537 -8.111 -8.321 1.00 19.81 395 ASP A C 1
ATOM 3071 O O . ASP A 1 395 ? -45.677 -7.685 -8.568 1.00 19.81 395 ASP A O 1
ATOM 3075 N N . PRO A 1 396 ? -43.513 -7.229 -8.200 1.00 32.31 396 PRO A N 1
ATOM 3076 C CA . PRO A 1 396 ? -42.085 -7.491 -7.973 1.00 32.31 396 PRO A CA 1
ATOM 3077 C C . PRO A 1 396 ? -41.350 -6.586 -6.941 1.00 32.31 396 PRO A C 1
ATOM 3079 O O . PRO A 1 396 ? -41.837 -5.527 -6.540 1.00 32.31 396 PRO A O 1
ATOM 3082 N N . ALA A 1 397 ? -40.095 -6.995 -6.662 1.00 21.27 397 ALA A N 1
ATOM 3083 C CA . ALA A 1 397 ? -38.902 -6.271 -6.149 1.00 21.27 397 ALA A CA 1
ATOM 3084 C C . ALA A 1 397 ? -38.455 -6.545 -4.689 1.00 21.27 397 ALA A C 1
ATOM 3086 O O . ALA A 1 397 ? -39.297 -6.715 -3.811 1.00 21.27 397 ALA A O 1
ATOM 3087 N N . PRO A 1 398 ? -37.149 -6.398 -4.355 1.00 24.06 398 PRO A N 1
ATOM 3088 C CA . PRO A 1 398 ? -35.924 -6.687 -5.118 1.00 24.06 398 PRO A CA 1
ATOM 3089 C C . PRO A 1 398 ? -34.996 -7.653 -4.340 1.00 24.06 398 PRO A C 1
ATOM 3091 O O . PRO A 1 398 ? -34.733 -7.453 -3.155 1.00 24.06 398 PRO A O 1
ATOM 3094 N N . ILE A 1 399 ? -34.442 -8.678 -4.991 1.00 23.22 399 ILE A N 1
ATOM 3095 C CA . ILE A 1 399 ? -33.481 -9.579 -4.332 1.00 23.22 399 ILE A CA 1
ATOM 3096 C C . ILE A 1 399 ? -32.069 -9.005 -4.481 1.00 23.22 399 ILE A C 1
ATOM 3098 O O . ILE A 1 399 ? -31.337 -9.300 -5.422 1.00 23.22 399 ILE A O 1
ATOM 3102 N N . ASP A 1 400 ? -31.716 -8.163 -3.514 1.00 24.53 400 ASP A N 1
ATOM 3103 C CA . ASP A 1 400 ? -30.358 -8.055 -2.991 1.00 24.53 400 ASP A CA 1
ATOM 3104 C C . ASP A 1 400 ? -30.146 -9.277 -2.081 1.00 24.53 400 ASP A C 1
ATOM 3106 O O . ASP A 1 400 ? -30.715 -9.361 -0.993 1.00 24.53 400 ASP A O 1
ATOM 3110 N N . ALA A 1 401 ? -29.353 -10.247 -2.529 1.00 22.00 401 ALA A N 1
ATOM 3111 C CA . ALA A 1 401 ? -28.810 -11.286 -1.662 1.00 22.00 401 ALA A CA 1
ATOM 3112 C C . ALA A 1 401 ? -27.496 -11.814 -2.245 1.00 22.00 401 ALA A C 1
ATOM 3114 O O . ALA A 1 401 ? -27.480 -12.558 -3.220 1.00 22.00 401 ALA A O 1
ATOM 3115 N N . GLY A 1 402 ? -26.403 -11.381 -1.616 1.00 25.56 402 GLY A N 1
ATOM 3116 C CA . GLY A 1 402 ? -25.178 -12.153 -1.421 1.00 25.56 402 GLY A CA 1
ATOM 3117 C C . GLY A 1 402 ? -24.597 -12.868 -2.635 1.00 25.56 402 GLY A C 1
ATOM 3118 O O . GLY A 1 402 ? -24.820 -14.059 -2.832 1.00 25.56 402 GLY A O 1
ATOM 3119 N N . VAL A 1 403 ? -23.713 -12.179 -3.351 1.00 20.97 403 VAL A N 1
ATOM 3120 C CA . VAL A 1 403 ? -22.567 -12.857 -3.960 1.00 20.97 403 VAL A CA 1
ATOM 3121 C C . VAL A 1 403 ? -21.328 -12.282 -3.294 1.00 20.97 403 VAL A C 1
ATOM 3123 O O . VAL A 1 403 ? -21.011 -11.103 -3.465 1.00 20.97 403 VAL A O 1
ATOM 3126 N N . ASP A 1 404 ? -20.694 -13.105 -2.461 1.00 23.05 404 ASP A N 1
ATOM 3127 C CA . ASP A 1 404 ? -19.321 -12.901 -2.025 1.00 23.05 404 ASP A CA 1
ATOM 3128 C C . ASP A 1 404 ? -18.442 -12.875 -3.271 1.00 23.05 404 ASP A C 1
ATOM 3130 O O . ASP A 1 404 ? -18.208 -13.887 -3.926 1.00 23.05 404 ASP A O 1
ATOM 3134 N N . SER A 1 405 ? -17.989 -11.683 -3.626 1.00 22.20 405 SER A N 1
ATOM 3135 C CA . SER A 1 405 ? -16.891 -11.479 -4.557 1.00 22.20 405 SER A CA 1
ATOM 3136 C C . SER A 1 405 ? -15.715 -10.952 -3.743 1.00 22.20 405 SER A C 1
ATOM 3138 O O . SER A 1 405 ? -15.409 -9.760 -3.770 1.00 22.20 405 SER A O 1
ATOM 3140 N N . GLY A 1 406 ? -15.128 -11.842 -2.945 1.00 20.91 406 GLY A N 1
ATOM 3141 C CA . GLY A 1 406 ? -13.798 -11.685 -2.374 1.00 20.91 406 GLY A CA 1
ATOM 3142 C C . GLY A 1 406 ? -12.846 -12.538 -3.198 1.00 20.91 406 GLY A C 1
ATOM 3143 O O . GLY A 1 406 ? -12.838 -13.754 -3.050 1.00 20.91 406 GLY A O 1
ATOM 3144 N N . MET A 1 407 ? -12.087 -11.924 -4.106 1.00 21.77 407 MET A N 1
ATOM 3145 C CA . MET A 1 407 ? -10.952 -12.613 -4.715 1.00 21.77 407 MET A CA 1
ATOM 3146 C C . MET A 1 407 ? -9.862 -12.743 -3.650 1.00 21.77 407 MET A C 1
ATOM 3148 O O . MET A 1 407 ? -9.189 -11.769 -3.319 1.00 21.77 407 MET A O 1
ATOM 3152 N N . VAL A 1 408 ? -9.734 -13.948 -3.103 1.00 22.77 408 VAL A N 1
ATOM 3153 C CA . VAL A 1 408 ? -8.478 -14.474 -2.573 1.00 22.77 408 VAL A CA 1
ATOM 3154 C C . VAL A 1 408 ? -7.748 -15.057 -3.779 1.00 22.77 408 VAL A C 1
ATOM 3156 O O . VAL A 1 408 ? -8.329 -15.840 -4.527 1.00 22.77 408 VAL A O 1
ATOM 3159 N N . VAL A 1 409 ? -6.517 -14.617 -4.022 1.00 24.27 409 VAL A N 1
ATOM 3160 C CA . VAL A 1 409 ? -5.653 -15.230 -5.034 1.00 24.27 409 VAL A CA 1
ATOM 3161 C C . VAL A 1 409 ? -4.907 -16.357 -4.325 1.00 24.27 409 VAL A C 1
ATOM 3163 O O . VAL A 1 409 ? -3.998 -16.084 -3.543 1.00 24.27 409 VAL A O 1
ATOM 3166 N N . ASP A 1 410 ? -5.335 -17.602 -4.536 1.00 22.75 410 ASP A N 1
ATOM 3167 C CA . ASP A 1 410 ? -4.562 -18.781 -4.128 1.00 22.75 410 ASP A CA 1
ATOM 3168 C C . ASP A 1 410 ? -3.303 -18.916 -5.014 1.00 22.75 410 ASP A C 1
ATOM 3170 O O . ASP A 1 410 ? -3.342 -18.561 -6.199 1.00 22.75 410 ASP A O 1
ATOM 3174 N N . PRO A 1 411 ? -2.172 -19.415 -4.479 1.00 26.00 411 PRO A N 1
ATOM 3175 C CA . PRO A 1 411 ? -0.995 -19.731 -5.284 1.00 26.00 411 PRO A CA 1
ATOM 3176 C C . PRO A 1 411 ? -1.272 -20.917 -6.234 1.00 26.00 411 PRO A C 1
ATOM 3178 O O . PRO A 1 411 ? -2.086 -21.785 -5.913 1.00 26.00 411 PRO A O 1
ATOM 3181 N N . PRO A 1 412 ? -0.599 -20.986 -7.399 1.00 27.94 412 PRO A N 1
ATOM 3182 C CA . PRO A 1 412 ? -0.836 -22.038 -8.387 1.00 27.94 412 PRO A CA 1
ATOM 3183 C C . PRO A 1 412 ? -0.426 -23.431 -7.867 1.00 27.94 412 PRO A C 1
ATOM 3185 O O . PRO A 1 412 ? 0.519 -23.529 -7.077 1.00 27.94 412 PRO A O 1
ATOM 3188 N N . PRO A 1 413 ? -1.066 -24.518 -8.346 1.00 22.20 413 PRO A N 1
ATOM 3189 C CA . PRO A 1 413 ? -0.565 -25.871 -8.133 1.00 22.20 413 PRO A CA 1
ATOM 3190 C C . PRO A 1 413 ? 0.783 -26.063 -8.854 1.00 22.20 413 PRO A C 1
ATOM 3192 O O . PRO A 1 413 ? 0.999 -25.474 -9.922 1.00 22.20 413 PRO A O 1
ATOM 3195 N N . PRO A 1 414 ? 1.699 -26.880 -8.305 1.00 26.11 414 PRO A N 1
ATOM 3196 C CA . PRO A 1 414 ? 2.886 -27.294 -9.033 1.00 26.11 414 PRO A CA 1
ATOM 3197 C C . PRO A 1 414 ? 2.432 -28.152 -10.222 1.00 26.11 414 PRO A C 1
ATOM 3199 O O . PRO A 1 414 ? 1.569 -29.013 -10.071 1.00 26.11 414 PRO A O 1
ATOM 3202 N N . ASP A 1 415 ? 3.007 -27.889 -11.395 1.00 30.00 415 ASP A N 1
ATOM 3203 C CA . ASP A 1 415 ? 2.892 -28.698 -12.619 1.00 30.00 415 ASP A CA 1
ATOM 3204 C C . ASP A 1 415 ? 1.785 -28.292 -13.617 1.00 30.00 415 ASP A C 1
ATOM 3206 O O . ASP A 1 415 ? 1.028 -29.116 -14.125 1.00 30.00 415 ASP A O 1
ATOM 3210 N N . ALA A 1 416 ? 1.761 -27.015 -14.016 1.00 26.23 416 ALA A N 1
ATOM 3211 C CA . ALA A 1 416 ? 1.304 -26.643 -15.359 1.00 26.23 416 ALA A CA 1
ATOM 3212 C C . ALA A 1 416 ? 2.519 -26.628 -16.302 1.00 26.23 416 ALA A C 1
ATOM 3214 O O . ALA A 1 416 ? 3.451 -25.843 -16.126 1.00 26.23 416 ALA A O 1
ATOM 3215 N N . GLY A 1 417 ? 2.525 -27.559 -17.258 1.00 23.64 417 GLY A N 1
ATOM 3216 C CA . GLY A 1 417 ? 3.652 -27.889 -18.128 1.00 23.64 417 GLY A CA 1
ATOM 3217 C C . GLY A 1 417 ? 4.373 -26.690 -18.745 1.00 23.64 417 GLY A C 1
ATOM 3218 O O . GLY A 1 417 ? 3.765 -25.798 -19.335 1.00 23.64 417 GLY A O 1
ATOM 3219 N N . MET A 1 418 ? 5.703 -26.730 -18.649 1.00 26.47 418 MET A N 1
ATOM 3220 C CA . MET A 1 418 ? 6.604 -25.846 -19.374 1.00 26.47 418 MET A CA 1
ATOM 3221 C C . MET A 1 418 ? 6.371 -25.968 -20.885 1.00 26.47 418 MET A C 1
ATOM 3223 O O . MET A 1 418 ? 6.759 -26.954 -21.510 1.00 26.47 418 MET A O 1
ATOM 3227 N N . MET A 1 419 ? 5.813 -24.922 -21.480 1.00 23.70 419 MET A N 1
ATOM 3228 C CA . MET A 1 419 ? 6.209 -24.494 -22.814 1.00 23.70 419 MET A CA 1
ATOM 3229 C C . MET A 1 419 ? 6.732 -23.064 -22.700 1.00 23.70 419 MET A C 1
ATOM 3231 O O . MET A 1 419 ? 6.083 -22.194 -22.132 1.00 23.70 419 MET A O 1
ATOM 3235 N N . ASP A 1 420 ? 7.958 -22.908 -23.184 1.00 28.03 420 ASP A N 1
ATOM 3236 C CA . ASP A 1 420 ? 8.870 -21.762 -23.195 1.00 28.03 420 ASP A CA 1
ATOM 3237 C C . ASP A 1 420 ? 8.215 -20.372 -23.380 1.00 28.03 420 ASP A C 1
ATOM 3239 O O . ASP A 1 420 ? 8.245 -19.776 -24.457 1.00 28.03 420 ASP A O 1
ATOM 3243 N N . ALA A 1 421 ? 7.629 -19.833 -22.308 1.00 24.36 421 ALA A N 1
ATOM 3244 C CA . ALA A 1 421 ? 7.239 -18.433 -22.180 1.00 24.36 421 ALA A CA 1
ATOM 3245 C C . ALA A 1 421 ? 7.995 -17.838 -20.985 1.00 24.36 421 ALA A C 1
ATOM 3247 O O . ALA A 1 421 ? 7.852 -18.296 -19.851 1.00 24.36 421 ALA A O 1
ATOM 3248 N N . GLY A 1 422 ? 8.846 -16.851 -21.272 1.00 26.61 422 GLY A N 1
ATOM 3249 C CA . GLY A 1 422 ? 9.824 -16.266 -20.356 1.00 26.61 422 GLY A CA 1
ATOM 3250 C C . GLY A 1 422 ? 9.314 -16.020 -18.933 1.00 26.61 422 GLY A C 1
ATOM 3251 O O . GLY A 1 422 ? 8.265 -15.417 -18.704 1.00 26.61 422 GLY A O 1
ATOM 3252 N N . THR A 1 423 ? 10.116 -16.467 -17.973 1.00 29.41 423 THR A N 1
ATOM 3253 C CA . THR A 1 423 ? 9.976 -16.272 -16.528 1.00 29.41 423 THR A CA 1
ATOM 3254 C C . THR A 1 423 ? 10.085 -14.790 -16.140 1.00 29.41 423 THR A C 1
ATOM 3256 O O . THR A 1 423 ? 11.119 -14.385 -15.625 1.00 29.41 423 THR A O 1
ATOM 3259 N N . ASP A 1 424 ? 9.058 -13.972 -16.390 1.00 37.19 424 ASP A N 1
ATOM 3260 C CA . ASP A 1 424 ? 9.123 -12.513 -16.153 1.00 37.19 424 ASP A CA 1
ATOM 3261 C C . ASP A 1 424 ? 7.834 -11.868 -15.598 1.00 37.19 424 ASP A C 1
ATOM 3263 O O . ASP A 1 424 ? 7.695 -10.643 -15.594 1.00 37.19 424 ASP A O 1
ATOM 3267 N N . ALA A 1 425 ? 6.886 -12.651 -15.081 1.00 31.44 425 ALA A N 1
ATOM 3268 C CA . ALA A 1 425 ? 5.710 -12.115 -14.390 1.00 31.44 425 ALA A CA 1
ATOM 3269 C C . ALA A 1 425 ? 5.765 -12.479 -12.899 1.00 31.44 425 ALA A C 1
ATOM 3271 O O . ALA A 1 425 ? 5.338 -13.556 -12.490 1.00 31.44 425 ALA A O 1
ATOM 3272 N N . GLY A 1 426 ? 6.339 -11.596 -12.078 1.00 30.53 426 GLY A N 1
ATOM 3273 C CA . GLY A 1 426 ? 6.133 -11.649 -10.630 1.00 30.53 426 GLY A CA 1
ATOM 3274 C C . GLY A 1 426 ? 4.744 -11.101 -10.315 1.00 30.53 426 GLY A C 1
ATOM 3275 O O . GLY A 1 426 ? 4.486 -9.950 -10.644 1.00 30.53 426 GLY A O 1
ATOM 3276 N N . MET A 1 427 ? 3.863 -11.913 -9.723 1.00 26.69 427 MET A N 1
ATOM 3277 C CA . MET A 1 427 ? 2.546 -11.457 -9.264 1.00 26.69 427 MET A CA 1
ATOM 3278 C C . MET A 1 427 ? 2.693 -10.388 -8.178 1.00 26.69 427 MET A C 1
ATOM 3280 O O . MET A 1 427 ? 3.351 -10.618 -7.160 1.00 26.69 427 MET A O 1
ATOM 3284 N N . VAL A 1 428 ? 2.005 -9.260 -8.344 1.00 30.11 428 VAL A N 1
ATOM 3285 C CA . VAL A 1 428 ? 1.714 -8.338 -7.245 1.00 30.11 428 VAL A CA 1
ATOM 3286 C C . VAL A 1 428 ? 0.497 -8.851 -6.474 1.00 30.11 428 VAL A C 1
ATOM 3288 O O . VAL A 1 428 ? -0.641 -8.754 -6.928 1.00 30.11 428 VAL A O 1
ATOM 3291 N N . VAL A 1 429 ? 0.733 -9.374 -5.272 1.00 29.45 429 VAL A N 1
ATOM 3292 C CA . VAL A 1 429 ? -0.324 -9.618 -4.284 1.00 29.45 429 VAL A CA 1
ATOM 3293 C C . VAL A 1 429 ? -0.197 -8.532 -3.221 1.00 29.45 429 VAL A C 1
ATOM 3295 O O . VAL A 1 429 ? 0.853 -8.408 -2.591 1.00 29.45 429 VAL A O 1
ATOM 3298 N N . ASP A 1 430 ? -1.249 -7.732 -3.023 1.00 31.06 430 ASP A N 1
ATOM 3299 C CA . ASP A 1 430 ? -1.402 -6.943 -1.794 1.00 31.06 430 ASP A CA 1
ATOM 3300 C C . ASP A 1 430 ? -1.335 -7.950 -0.633 1.00 31.06 430 ASP A C 1
ATOM 3302 O O . ASP A 1 430 ? -2.226 -8.803 -0.548 1.00 31.06 430 ASP A O 1
ATOM 3306 N N . PRO A 1 431 ? -0.312 -7.922 0.243 1.00 29.31 431 PRO A N 1
ATOM 3307 C CA . PRO A 1 431 ? -0.253 -8.891 1.320 1.00 29.31 431 PRO A CA 1
ATOM 3308 C C . PRO A 1 431 ? -1.492 -8.710 2.197 1.00 29.31 431 PRO A C 1
ATOM 3310 O O . PRO A 1 431 ? -1.794 -7.610 2.676 1.00 29.31 431 PRO A O 1
ATOM 3313 N N . ALA A 1 432 ? -2.216 -9.807 2.417 1.00 25.80 432 ALA A N 1
ATOM 3314 C CA . ALA A 1 432 ? -3.131 -9.882 3.540 1.00 25.80 432 ALA A CA 1
ATOM 3315 C C . ALA A 1 432 ? -2.344 -9.578 4.834 1.00 25.80 432 ALA A C 1
ATOM 3317 O O . ALA A 1 432 ? -1.141 -9.859 4.902 1.00 25.80 432 ALA A O 1
ATOM 3318 N N . PRO A 1 433 ? -2.978 -8.997 5.868 1.00 26.66 433 PRO A N 1
ATOM 3319 C CA . PRO A 1 433 ? -2.346 -8.873 7.177 1.00 26.66 433 PRO A CA 1
ATOM 3320 C C . PRO A 1 433 ? -1.787 -10.233 7.623 1.00 26.66 433 PRO A C 1
ATOM 3322 O O . PRO A 1 433 ? -2.452 -11.250 7.445 1.00 26.66 433 PRO A O 1
ATOM 3325 N N . ILE A 1 434 ? -0.597 -10.252 8.230 1.00 28.33 434 ILE A N 1
ATOM 3326 C CA . ILE A 1 434 ? 0.087 -11.455 8.759 1.00 28.33 434 ILE A CA 1
ATOM 3327 C C . ILE A 1 434 ? -0.632 -12.042 10.009 1.00 28.33 434 ILE A C 1
ATOM 3329 O O . ILE A 1 434 ? -0.037 -12.727 10.827 1.00 28.33 434 ILE A O 1
ATOM 3333 N N . ASP A 1 435 ? -1.944 -11.855 10.164 1.00 31.62 435 ASP A N 1
ATOM 3334 C CA . ASP A 1 435 ? -2.656 -12.134 11.421 1.00 31.62 435 ASP A CA 1
ATOM 3335 C C . ASP A 1 435 ? -3.692 -13.272 11.306 1.00 31.62 435 ASP A C 1
ATOM 3337 O O . ASP A 1 435 ? -4.832 -13.142 11.747 1.00 31.62 435 ASP A O 1
ATOM 3341 N N . ALA A 1 436 ? -3.290 -14.424 10.764 1.00 23.73 436 ALA A N 1
ATOM 3342 C CA . ALA A 1 436 ? -3.899 -15.705 11.134 1.00 23.73 436 ALA A CA 1
ATOM 3343 C C . ALA A 1 436 ? -2.879 -16.449 12.010 1.00 23.73 436 ALA A C 1
ATOM 3345 O O . ALA A 1 436 ? -1.883 -16.964 11.508 1.00 23.73 436 ALA A O 1
ATOM 3346 N N . GLY A 1 437 ? -3.085 -16.385 13.328 1.00 25.14 437 GLY A N 1
ATOM 3347 C CA . GLY A 1 437 ? -2.107 -16.730 14.361 1.00 25.14 437 GLY A CA 1
ATOM 3348 C C . GLY A 1 437 ? -1.328 -18.027 14.127 1.00 25.14 437 GLY A C 1
ATOM 3349 O O . GLY A 1 437 ? -1.905 -19.100 13.972 1.00 25.14 437 GLY A O 1
ATOM 3350 N N . MET A 1 438 ? -0.000 -17.924 14.182 1.00 24.98 438 MET A N 1
ATOM 3351 C CA . MET A 1 438 ? 0.875 -19.057 14.462 1.00 24.98 438 MET A CA 1
ATOM 3352 C C . MET A 1 438 ? 1.242 -19.023 15.942 1.00 24.98 438 MET A C 1
ATOM 3354 O O . MET A 1 438 ? 2.247 -18.434 16.320 1.00 24.98 438 MET A O 1
ATOM 3358 N N . ASP A 1 439 ? 0.419 -19.678 16.757 1.00 23.44 439 ASP A N 1
ATOM 3359 C CA . ASP A 1 439 ? 0.806 -20.158 18.081 1.00 23.44 439 ASP A CA 1
ATOM 3360 C C . ASP A 1 439 ? 0.548 -21.665 18.136 1.00 23.44 439 ASP A C 1
ATOM 3362 O O . ASP A 1 439 ? -0.582 -22.120 18.291 1.00 23.44 439 ASP A O 1
ATOM 3366 N N . ALA A 1 440 ? 1.621 -22.435 17.963 1.00 24.22 440 ALA A N 1
ATOM 3367 C CA . ALA A 1 440 ? 1.834 -23.758 18.546 1.00 24.22 440 ALA A CA 1
ATOM 3368 C C . ALA A 1 440 ? 3.267 -24.176 18.193 1.00 24.22 440 ALA A C 1
ATOM 3370 O O . ALA A 1 440 ? 3.543 -24.650 17.092 1.00 24.22 440 ALA A O 1
ATOM 3371 N N . GLY A 1 441 ? 4.205 -23.932 19.109 1.00 23.95 441 GLY A N 1
ATOM 3372 C CA . GLY A 1 441 ? 5.589 -24.350 18.925 1.00 23.95 441 GLY A CA 1
ATOM 3373 C C . GLY A 1 441 ? 5.712 -25.865 18.848 1.00 23.95 441 GLY A C 1
ATOM 3374 O O . GLY A 1 441 ? 5.003 -26.547 19.571 1.00 23.95 441 GLY A O 1
ATOM 3375 N N . PHE A 1 442 ? 6.635 -26.380 18.035 1.00 24.03 442 PHE A N 1
ATOM 3376 C CA . PHE A 1 442 ? 7.267 -27.676 18.279 1.00 24.03 442 PHE A CA 1
ATOM 3377 C C . PHE A 1 442 ? 8.615 -27.799 17.546 1.00 24.03 442 PHE A C 1
ATOM 3379 O O . PHE A 1 442 ? 8.711 -27.656 16.333 1.00 24.03 442 PHE A O 1
ATOM 3386 N N . ASP A 1 443 ? 9.610 -28.077 18.386 1.00 22.97 443 ASP A N 1
ATOM 3387 C CA . ASP A 1 443 ? 10.862 -28.824 18.241 1.00 22.97 443 ASP A CA 1
ATOM 3388 C C . ASP A 1 443 ? 11.914 -28.479 17.172 1.00 22.97 443 ASP A C 1
ATOM 3390 O O . ASP A 1 443 ? 11.791 -28.735 15.975 1.00 22.97 443 ASP A O 1
ATOM 3394 N N . ALA A 1 444 ? 13.057 -28.032 17.692 1.00 27.38 444 ALA A N 1
ATOM 3395 C CA . ALA A 1 444 ? 14.339 -28.070 17.023 1.00 27.38 444 ALA A CA 1
ATOM 3396 C C . ALA A 1 444 ? 14.862 -29.515 16.992 1.00 27.38 444 ALA A C 1
ATOM 3398 O O . ALA A 1 444 ? 15.009 -30.156 18.028 1.00 27.38 444 ALA A O 1
ATOM 3399 N N . GLY A 1 445 ? 15.247 -29.986 15.807 1.00 26.14 445 GLY A N 1
ATOM 3400 C CA . GLY A 1 445 ? 16.117 -31.151 15.664 1.00 26.14 445 GLY A CA 1
ATOM 3401 C C . GLY A 1 445 ? 15.440 -32.395 15.105 1.00 26.14 445 GLY A C 1
ATOM 3402 O O . GLY A 1 445 ? 15.154 -33.338 15.835 1.00 26.14 445 GLY A O 1
ATOM 3403 N N . ARG A 1 446 ? 15.320 -32.438 13.777 1.00 23.17 446 ARG A N 1
ATOM 3404 C CA . ARG A 1 446 ? 15.578 -33.622 12.946 1.00 23.17 446 ARG A CA 1
ATOM 3405 C C . ARG A 1 446 ? 15.837 -33.150 11.520 1.00 23.17 446 ARG A C 1
ATOM 3407 O O . ARG A 1 446 ? 15.039 -32.400 10.968 1.00 23.17 446 ARG A O 1
ATOM 3414 N N . ASP A 1 447 ? 16.953 -33.594 10.952 1.00 32.84 447 ASP A N 1
ATOM 3415 C CA . ASP A 1 447 ? 17.186 -33.562 9.512 1.00 32.84 447 ASP A CA 1
ATOM 3416 C C . ASP A 1 447 ? 15.953 -34.110 8.780 1.00 32.84 447 ASP A C 1
ATOM 3418 O O . ASP A 1 447 ? 15.561 -35.260 8.991 1.00 32.84 447 ASP A O 1
ATOM 3422 N N . ALA A 1 448 ? 15.369 -33.307 7.897 1.00 22.94 448 ALA A N 1
ATOM 3423 C CA . ALA A 1 448 ? 14.485 -33.787 6.848 1.00 22.94 448 ALA A CA 1
ATOM 3424 C C . ALA A 1 448 ? 15.163 -33.456 5.519 1.00 22.94 448 ALA A C 1
ATOM 3426 O O . ALA A 1 448 ? 15.012 -32.375 4.953 1.00 22.94 448 ALA A O 1
ATOM 3427 N N . GLY A 1 449 ? 16.000 -34.398 5.081 1.00 21.33 449 GLY A N 1
ATOM 3428 C CA . GLY A 1 449 ? 16.491 -34.445 3.716 1.00 21.33 449 GLY A CA 1
ATOM 3429 C C . GLY A 1 449 ? 15.342 -34.570 2.718 1.00 21.33 449 GLY A C 1
ATOM 3430 O O . GLY A 1 449 ? 14.208 -34.886 3.073 1.00 21.33 449 GLY A O 1
ATOM 3431 N N . MET A 1 450 ? 15.678 -34.315 1.457 1.00 23.02 450 MET A N 1
ATOM 3432 C CA . MET A 1 450 ? 14.797 -34.479 0.309 1.00 23.02 450 MET A CA 1
ATOM 3433 C C . MET A 1 450 ? 13.956 -35.758 0.401 1.00 23.02 450 MET A C 1
ATOM 3435 O O . MET A 1 450 ? 14.496 -36.864 0.361 1.00 23.02 450 MET A O 1
ATOM 3439 N N . VAL A 1 451 ? 12.636 -35.599 0.453 1.00 21.08 451 VAL A N 1
ATOM 3440 C CA . VAL A 1 451 ? 11.706 -36.639 0.022 1.00 21.08 451 VAL A CA 1
ATOM 3441 C C . VAL A 1 451 ? 11.412 -36.343 -1.440 1.00 21.08 451 VAL A C 1
ATOM 3443 O O . VAL A 1 451 ? 10.698 -35.406 -1.776 1.00 21.08 451 VAL A O 1
ATOM 3446 N N . VAL A 1 452 ? 12.081 -37.101 -2.303 1.00 23.44 452 VAL A N 1
ATOM 3447 C CA . VAL A 1 452 ? 11.751 -37.210 -3.721 1.00 23.44 452 VAL A CA 1
ATOM 3448 C C . VAL A 1 452 ? 10.549 -38.146 -3.785 1.00 23.44 452 VAL A C 1
ATOM 3450 O O . VAL A 1 452 ? 10.686 -39.315 -3.416 1.00 23.44 452 VAL A O 1
ATOM 3453 N N . ASP A 1 453 ? 9.385 -37.650 -4.199 1.00 24.12 453 ASP A N 1
ATOM 3454 C CA . ASP A 1 453 ? 8.252 -38.530 -4.483 1.00 24.12 453 ASP A CA 1
ATOM 3455 C C . ASP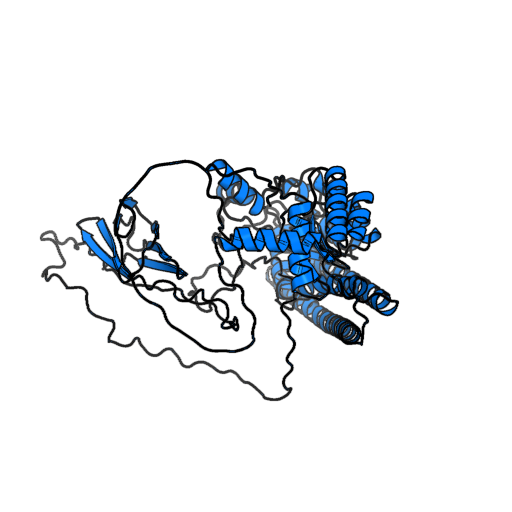 A 1 453 ? 8.610 -39.482 -5.643 1.00 24.12 453 ASP A C 1
ATOM 3457 O O . ASP A 1 453 ? 9.283 -39.077 -6.600 1.00 24.12 453 ASP A O 1
ATOM 3461 N N . PRO A 1 454 ? 8.209 -40.766 -5.573 1.00 23.22 454 PRO A N 1
ATOM 3462 C CA . PRO A 1 454 ? 8.382 -41.694 -6.682 1.00 23.22 454 PRO A CA 1
ATOM 3463 C C . PRO A 1 454 ? 7.538 -41.235 -7.887 1.00 23.22 454 PRO A C 1
ATOM 3465 O O . PRO A 1 454 ? 6.495 -40.608 -7.698 1.00 23.22 454 PRO A O 1
ATOM 3468 N N . PRO A 1 455 ? 7.948 -41.546 -9.132 1.00 24.77 455 PRO A N 1
ATOM 3469 C CA . PRO A 1 455 ? 7.179 -41.174 -10.317 1.00 24.77 455 PRO A CA 1
ATOM 3470 C C . PRO A 1 455 ? 5.750 -41.742 -10.249 1.00 24.77 455 PRO A C 1
ATOM 3472 O O . PRO A 1 455 ? 5.564 -42.841 -9.714 1.00 24.77 455 PRO A O 1
ATOM 3475 N N . PRO A 1 456 ? 4.746 -41.035 -10.801 1.00 28.03 456 PRO A N 1
ATOM 3476 C CA . PRO A 1 456 ? 3.366 -41.494 -10.771 1.00 28.03 456 PRO A CA 1
ATOM 3477 C C . PRO A 1 456 ? 3.229 -42.844 -11.481 1.00 28.03 456 PRO A C 1
ATOM 3479 O O . PRO A 1 456 ? 3.760 -43.061 -12.573 1.00 28.03 456 PRO A O 1
ATOM 3482 N N . SER A 1 457 ? 2.499 -43.757 -10.840 1.00 26.83 457 SER A N 1
ATOM 3483 C CA . SER A 1 457 ? 2.060 -45.018 -11.435 1.00 26.83 457 SER A CA 1
ATOM 3484 C C . SER A 1 457 ? 1.254 -44.747 -12.714 1.00 26.83 457 SER A C 1
ATOM 3486 O O . SER A 1 457 ? 0.517 -43.758 -12.763 1.00 26.83 457 SER A O 1
ATOM 3488 N N . PRO A 1 458 ? 1.353 -45.602 -13.750 1.00 27.62 458 PRO A N 1
ATOM 3489 C CA . PRO A 1 458 ? 0.521 -45.469 -14.940 1.00 27.62 458 PRO A CA 1
ATOM 3490 C C . PRO A 1 458 ? -0.967 -45.547 -14.561 1.00 27.62 458 PRO A C 1
ATOM 3492 O O . PRO A 1 458 ? -1.303 -46.201 -13.569 1.00 27.62 458 PRO A O 1
ATOM 3495 N N . PRO A 1 459 ? -1.855 -44.890 -15.330 1.00 32.25 459 PRO A N 1
ATOM 3496 C CA . PRO A 1 459 ? -3.278 -44.843 -15.024 1.00 32.25 459 PRO A CA 1
ATOM 3497 C C . PRO A 1 459 ? -3.847 -46.256 -14.891 1.00 32.25 459 PRO A C 1
ATOM 3499 O O . PRO A 1 459 ? -3.569 -47.124 -15.724 1.00 32.25 459 PRO A O 1
ATOM 3502 N N . ASP A 1 460 ? -4.654 -46.469 -13.850 1.00 28.09 460 ASP A N 1
ATOM 3503 C CA . ASP A 1 460 ? -5.454 -47.678 -13.704 1.00 28.09 460 ASP A CA 1
ATOM 3504 C C . ASP A 1 460 ? -6.237 -47.908 -15.000 1.00 28.09 460 ASP A C 1
ATOM 3506 O O . ASP A 1 460 ? -7.059 -47.094 -15.429 1.00 28.09 460 ASP A O 1
ATOM 3510 N N . ALA A 1 461 ? -5.971 -49.049 -15.630 1.00 31.38 461 ALA A N 1
ATOM 3511 C CA . ALA A 1 461 ? -6.524 -49.468 -16.911 1.00 31.38 461 ALA A CA 1
ATOM 3512 C C . ALA A 1 461 ? -8.037 -49.789 -16.865 1.00 31.38 461 ALA A C 1
ATOM 3514 O O . ALA A 1 461 ? -8.542 -50.496 -17.732 1.00 31.38 461 ALA A O 1
ATOM 3515 N N . SER A 1 462 ? -8.777 -49.293 -15.868 1.00 31.59 462 SER A N 1
ATOM 3516 C CA . SER A 1 462 ? -10.200 -49.589 -15.653 1.00 31.59 462 SER A CA 1
ATOM 3517 C C . SER A 1 462 ? -11.146 -48.404 -15.873 1.00 3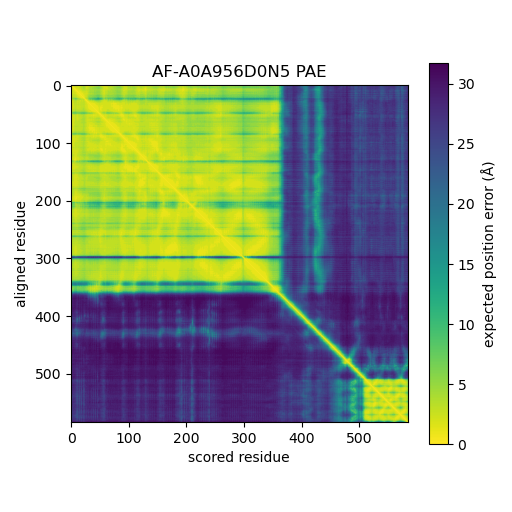1.59 462 SER A C 1
ATOM 3519 O O . SER A 1 462 ? -12.339 -48.546 -15.623 1.00 31.59 462 SER A O 1
ATOM 3521 N N . ALA A 1 463 ? -10.654 -47.247 -16.325 1.00 32.91 463 ALA A N 1
ATOM 3522 C CA . ALA A 1 463 ? -11.504 -46.117 -16.733 1.00 32.91 463 ALA A CA 1
ATOM 3523 C C . ALA A 1 463 ? -11.521 -45.880 -18.256 1.00 32.91 463 ALA A C 1
ATOM 3525 O O . ALA A 1 463 ? -12.221 -44.992 -18.741 1.00 32.91 463 ALA A O 1
ATOM 3526 N N . ALA A 1 464 ? -10.787 -46.696 -19.016 1.00 32.09 464 ALA A N 1
ATOM 3527 C CA . ALA A 1 464 ? -11.042 -46.872 -20.436 1.00 32.09 464 ALA A CA 1
ATOM 3528 C C . ALA A 1 464 ? -12.307 -47.730 -20.595 1.00 32.09 464 ALA A C 1
ATOM 3530 O O . ALA A 1 464 ? -12.407 -48.777 -19.962 1.00 32.09 464 ALA A O 1
ATOM 3531 N N . LEU A 1 465 ? -13.206 -47.306 -21.487 1.00 30.75 465 LEU A N 1
ATOM 3532 C CA . LEU A 1 465 ? -14.472 -47.941 -21.890 1.00 30.75 465 LEU A CA 1
ATOM 3533 C C . LEU A 1 465 ? -15.696 -47.502 -21.073 1.00 30.75 465 LEU A C 1
ATOM 3535 O O . LEU A 1 465 ? -15.926 -47.959 -19.960 1.00 30.75 465 LEU A O 1
ATOM 3539 N N . MET A 1 466 ? -16.500 -46.628 -21.686 1.00 31.19 466 MET A N 1
ATOM 3540 C CA . MET A 1 466 ? -17.903 -46.874 -22.075 1.00 31.19 466 MET A CA 1
ATOM 3541 C C . MET A 1 466 ? -18.359 -45.687 -22.945 1.00 31.19 466 MET A C 1
ATOM 3543 O O . MET A 1 466 ? -19.142 -44.838 -22.531 1.00 31.19 466 MET A O 1
ATOM 3547 N N . LEU A 1 467 ? -17.808 -45.599 -24.155 1.00 33.16 467 LEU A N 1
ATOM 3548 C CA . LEU A 1 467 ? -18.458 -44.931 -25.281 1.00 33.16 467 LEU A CA 1
ATOM 3549 C C . LEU A 1 467 ? -18.712 -46.048 -26.288 1.00 33.16 467 LEU A C 1
ATOM 3551 O O . LEU A 1 467 ? -17.762 -46.703 -26.709 1.00 33.16 467 LEU A O 1
ATOM 3555 N N . GLU A 1 468 ? -19.980 -46.327 -26.584 1.00 32.09 468 GLU A N 1
ATOM 3556 C CA . GLU A 1 468 ? -20.350 -47.308 -27.604 1.00 32.09 468 GLU A CA 1
ATOM 3557 C C . GLU A 1 468 ? -19.753 -46.863 -28.944 1.00 32.09 468 GLU A C 1
ATOM 3559 O O . GLU A 1 468 ? -20.140 -45.841 -29.515 1.00 32.09 468 GLU A O 1
ATOM 3564 N N . GLU A 1 469 ? -18.757 -47.612 -29.415 1.00 31.59 469 GLU A N 1
ATOM 3565 C CA . GLU A 1 469 ? -18.206 -47.462 -30.753 1.00 31.59 469 GLU A CA 1
ATOM 3566 C C . GLU A 1 469 ? -19.287 -47.859 -31.761 1.00 31.59 469 GLU A C 1
ATOM 3568 O O . GLU A 1 469 ? -19.729 -49.005 -31.806 1.00 31.59 469 GLU A O 1
ATOM 3573 N N . ALA A 1 470 ? -19.724 -46.909 -32.587 1.00 31.16 470 ALA A N 1
ATOM 3574 C CA . ALA A 1 470 ? -20.407 -47.251 -33.822 1.00 31.16 470 ALA A CA 1
ATOM 3575 C C . ALA A 1 470 ? -19.354 -47.806 -34.796 1.00 31.16 470 ALA A C 1
ATOM 3577 O O . ALA A 1 470 ? -18.471 -47.069 -35.244 1.00 31.16 470 ALA A O 1
ATOM 3578 N N . GLU A 1 471 ? -19.431 -49.105 -35.083 1.00 35.59 471 GLU A N 1
ATOM 3579 C CA . GLU A 1 471 ? -18.651 -49.768 -36.129 1.00 35.59 471 GLU A CA 1
ATOM 3580 C C . GLU A 1 471 ? -18.930 -49.092 -37.483 1.00 35.59 471 GLU A C 1
ATOM 3582 O O . GLU A 1 471 ? -20.057 -49.108 -37.976 1.00 35.59 471 GLU A O 1
ATOM 3587 N N . ASP A 1 472 ? -17.907 -48.481 -38.086 1.00 35.56 472 ASP A N 1
ATOM 3588 C CA . ASP A 1 472 ? -17.949 -48.042 -39.484 1.00 35.56 472 ASP A CA 1
ATOM 3589 C C . ASP A 1 472 ? -16.553 -48.219 -40.109 1.00 35.56 472 ASP A C 1
ATOM 3591 O O . ASP A 1 472 ? -15.649 -47.376 -39.957 1.00 35.56 472 ASP A O 1
ATOM 3595 N N . ASP A 1 473 ? -16.394 -49.374 -40.762 1.00 38.78 473 ASP A N 1
ATOM 3596 C CA . ASP A 1 473 ? -15.221 -49.887 -41.478 1.00 38.78 473 ASP A CA 1
ATOM 3597 C C . ASP A 1 473 ? -14.950 -49.090 -42.771 1.00 38.78 473 ASP A C 1
ATOM 3599 O O . ASP A 1 473 ? -15.268 -49.532 -43.869 1.00 38.78 473 ASP A O 1
ATOM 3603 N N . ALA A 1 474 ? -14.371 -47.888 -42.655 1.00 41.53 474 ALA A N 1
ATOM 3604 C CA . ALA A 1 474 ? -13.455 -47.281 -43.642 1.00 41.53 474 ALA A CA 1
ATOM 3605 C C . ALA A 1 474 ? -13.054 -45.856 -43.213 1.00 41.53 474 ALA A C 1
ATOM 3607 O O . ALA A 1 474 ? -13.897 -44.962 -43.082 1.00 41.53 474 ALA A O 1
ATOM 3608 N N . ALA A 1 475 ? -11.747 -45.618 -43.055 1.00 42.44 475 ALA A N 1
ATOM 3609 C CA . ALA A 1 475 ? -11.167 -44.325 -42.662 1.00 42.44 475 ALA A CA 1
ATOM 3610 C C . ALA A 1 475 ? -11.095 -43.275 -43.801 1.00 42.44 475 ALA A C 1
ATOM 3612 O O . ALA A 1 475 ? -10.738 -42.121 -43.557 1.00 42.44 475 ALA A O 1
ATOM 3613 N N . PHE A 1 476 ? -11.462 -43.646 -45.033 1.00 48.03 476 PHE A N 1
ATOM 3614 C CA . PHE A 1 476 ? -11.310 -42.817 -46.236 1.00 48.03 476 PHE A CA 1
ATOM 3615 C C . PHE A 1 476 ? -12.598 -42.788 -47.071 1.00 48.03 476 PHE A C 1
ATOM 3617 O O . PHE A 1 476 ? -13.379 -43.740 -47.041 1.00 48.03 476 PHE A O 1
ATOM 3624 N N . THR A 1 477 ? -12.834 -41.693 -47.800 1.00 54.06 477 THR A N 1
ATOM 3625 C CA . THR A 1 477 ? -13.840 -41.638 -48.879 1.00 54.06 477 THR A CA 1
ATOM 3626 C C . THR A 1 477 ? -13.328 -42.373 -50.128 1.00 54.06 477 THR A C 1
ATOM 3628 O O . THR A 1 477 ? -12.125 -42.618 -50.239 1.00 54.06 477 THR A O 1
ATOM 3631 N N . GLU A 1 478 ? -14.205 -42.713 -51.087 1.00 50.66 478 GLU A N 1
ATOM 3632 C CA . GLU A 1 478 ? -13.804 -43.343 -52.369 1.00 50.66 478 GLU A CA 1
ATOM 3633 C C . GLU A 1 478 ? -12.766 -42.507 -53.148 1.00 50.66 478 GLU A C 1
ATOM 3635 O O . GLU A 1 478 ? -11.986 -43.048 -53.930 1.00 50.66 478 GLU A O 1
ATOM 3640 N N . ASP A 1 479 ? -12.687 -41.207 -52.856 1.00 52.94 479 ASP A N 1
ATOM 3641 C CA . ASP A 1 479 ? -11.791 -40.242 -53.501 1.00 52.94 479 ASP A CA 1
ATOM 3642 C C . ASP A 1 479 ? -10.430 -40.101 -52.785 1.00 52.94 479 ASP A C 1
ATOM 3644 O O . ASP A 1 479 ? -9.603 -39.271 -53.164 1.00 52.94 479 ASP A O 1
ATOM 3648 N N . GLY A 1 480 ? -10.188 -40.876 -51.721 1.00 39.41 480 GLY A N 1
ATOM 3649 C CA . GLY A 1 480 ? -8.933 -40.865 -50.961 1.00 39.41 480 GLY A CA 1
ATOM 3650 C C . GLY A 1 480 ? -8.786 -39.719 -49.953 1.00 39.41 480 GLY A C 1
ATOM 3651 O O . GLY A 1 480 ? -7.701 -39.534 -49.398 1.00 39.41 480 GLY A O 1
ATOM 3652 N N . ALA A 1 481 ? -9.850 -38.959 -49.674 1.00 41.09 481 ALA A N 1
ATOM 3653 C CA . ALA A 1 481 ? -9.838 -37.957 -48.612 1.00 41.09 481 ALA A CA 1
ATOM 3654 C C . ALA A 1 481 ? -10.040 -38.619 -47.237 1.00 41.09 481 ALA A C 1
ATOM 3656 O O . ALA A 1 481 ? -10.895 -39.493 -47.061 1.00 41.09 481 ALA A O 1
ATOM 3657 N N . LEU A 1 482 ? -9.250 -38.191 -46.247 1.00 39.66 482 LEU A N 1
ATOM 3658 C CA . LEU A 1 482 ? -9.387 -38.628 -44.858 1.00 39.66 482 LEU A CA 1
ATOM 3659 C C . LEU A 1 482 ? -10.740 -38.147 -44.311 1.00 39.66 482 LEU A C 1
ATOM 3661 O O . LEU A 1 482 ? -11.014 -36.942 -44.317 1.00 39.66 482 LEU A O 1
ATOM 3665 N N . LYS A 1 483 ? -11.581 -39.056 -43.796 1.00 49.84 483 LYS A N 1
ATOM 3666 C CA . LYS A 1 483 ? -12.760 -38.644 -43.017 1.00 49.84 483 LYS A CA 1
ATOM 3667 C C . LYS A 1 483 ? -12.239 -37.949 -41.749 1.00 49.84 483 LYS A C 1
ATOM 3669 O O . LYS A 1 483 ? -11.777 -38.636 -40.845 1.00 49.84 483 LYS A O 1
ATOM 3674 N N . ARG A 1 484 ? -12.295 -36.608 -41.661 1.00 41.78 484 ARG A N 1
ATOM 3675 C CA . ARG A 1 484 ? -11.973 -35.857 -40.427 1.00 41.78 484 ARG A CA 1
ATOM 3676 C C . ARG A 1 484 ? -12.864 -36.368 -39.284 1.00 41.78 484 ARG A C 1
ATOM 3678 O O . ARG A 1 484 ? -14.053 -36.038 -39.193 1.00 41.78 484 ARG A O 1
ATOM 3685 N N . ARG A 1 485 ? -12.312 -37.226 -38.428 1.00 41.69 485 ARG A N 1
ATOM 3686 C CA . ARG A 1 485 ? -12.940 -37.663 -37.179 1.00 41.69 485 ARG A CA 1
ATOM 3687 C C . ARG A 1 485 ? -12.360 -36.794 -36.058 1.00 41.69 485 ARG A C 1
ATOM 3689 O O . ARG A 1 485 ? -11.166 -36.526 -36.049 1.00 41.69 485 ARG A O 1
ATOM 3696 N N . LEU A 1 486 ? -13.223 -36.317 -35.163 1.00 38.88 486 LEU A N 1
ATOM 3697 C CA . LEU A 1 486 ? -12.836 -35.704 -33.892 1.00 38.88 486 LEU A CA 1
ATOM 3698 C C . LEU A 1 486 ? -13.019 -36.771 -32.804 1.00 38.88 486 LEU A C 1
ATOM 3700 O O . LEU A 1 486 ? -14.055 -37.442 -32.794 1.00 38.88 486 LEU A O 1
ATOM 3704 N N . ARG A 1 487 ? -12.036 -36.950 -31.917 1.00 38.84 487 ARG A N 1
ATOM 3705 C CA . ARG A 1 487 ? -12.158 -37.752 -30.686 1.00 38.84 487 ARG A CA 1
ATOM 3706 C C . ARG A 1 487 ? -12.284 -36.813 -29.495 1.00 38.84 487 ARG A C 1
ATOM 3708 O O . ARG A 1 487 ? -11.759 -35.701 -29.492 1.00 38.84 487 ARG A O 1
ATOM 3715 N N . LEU A 1 488 ? -12.980 -37.287 -28.473 1.00 41.09 488 LEU A N 1
ATOM 3716 C CA . LEU A 1 488 ? -13.071 -36.644 -27.168 1.00 41.09 488 LEU A CA 1
ATOM 3717 C C . LEU A 1 488 ? -11.993 -37.272 -26.293 1.00 41.09 488 LEU A C 1
ATOM 3719 O O . LEU A 1 488 ? -12.076 -38.465 -26.008 1.00 41.09 488 LEU A O 1
ATOM 3723 N N . ALA A 1 489 ? -10.950 -36.507 -25.975 1.00 41.41 489 ALA A N 1
ATOM 3724 C CA . ALA A 1 489 ? -9.735 -37.076 -25.399 1.00 41.41 489 ALA A CA 1
ATOM 3725 C C . ALA A 1 489 ? -9.682 -37.016 -23.866 1.00 41.41 489 ALA A C 1
ATOM 3727 O O . ALA A 1 489 ? -9.221 -37.985 -23.283 1.00 41.41 489 ALA A O 1
ATOM 3728 N N . ASP A 1 490 ? -10.196 -35.977 -23.194 1.00 38.47 490 ASP A N 1
ATOM 3729 C CA . ASP A 1 490 ? -9.935 -35.803 -21.755 1.00 38.47 490 ASP A CA 1
ATOM 3730 C C . ASP A 1 490 ? -11.081 -35.115 -20.991 1.00 38.47 490 ASP A C 1
ATOM 3732 O O . ASP A 1 490 ? -11.676 -34.145 -21.469 1.00 38.47 490 ASP A O 1
ATOM 3736 N N . GLN A 1 491 ? -11.356 -35.596 -19.772 1.00 37.16 491 GLN A N 1
ATOM 3737 C CA . GLN A 1 491 ? -12.140 -34.897 -18.746 1.00 37.16 491 GLN A CA 1
ATOM 3738 C C . GLN A 1 491 ? -11.197 -34.494 -17.609 1.00 37.16 491 GLN A C 1
ATOM 3740 O O . GLN A 1 491 ? -10.542 -35.351 -17.017 1.00 37.16 491 GLN A O 1
ATOM 3745 N N . TRP A 1 492 ? -11.149 -33.203 -17.278 1.00 33.62 492 TRP A N 1
ATOM 3746 C CA . TRP A 1 492 ? -10.344 -32.683 -16.169 1.00 33.62 492 TRP A CA 1
ATOM 3747 C C . TRP A 1 492 ? -11.233 -32.107 -15.058 1.00 33.62 492 TRP A C 1
ATOM 3749 O O . TRP A 1 492 ? -12.255 -31.475 -15.345 1.00 33.62 492 TRP A O 1
ATOM 3759 N N . ARG A 1 493 ? -10.841 -32.337 -13.797 1.00 36.50 493 ARG A N 1
ATOM 3760 C CA . ARG A 1 493 ? -11.515 -31.875 -12.573 1.00 36.50 493 ARG A CA 1
ATOM 3761 C C . ARG A 1 493 ? -10.517 -31.086 -11.727 1.00 36.50 493 ARG A C 1
ATOM 3763 O O . ARG A 1 493 ? -9.518 -31.661 -11.305 1.00 36.50 493 ARG A O 1
ATOM 3770 N N . ASP A 1 494 ? -10.831 -29.830 -11.422 1.00 36.59 494 ASP A N 1
ATOM 3771 C CA . ASP A 1 494 ? -10.190 -29.106 -10.319 1.00 36.59 494 ASP A CA 1
ATOM 3772 C C . ASP A 1 494 ? -11.025 -29.280 -9.048 1.00 36.59 494 ASP A C 1
ATOM 3774 O O . ASP A 1 494 ? -12.242 -29.072 -9.065 1.00 36.59 494 ASP A O 1
ATOM 3778 N N . SER A 1 495 ? -10.400 -29.684 -7.947 1.00 37.91 495 SER A N 1
ATOM 3779 C CA . SER A 1 495 ? -11.076 -29.802 -6.651 1.00 37.91 495 SER A CA 1
ATOM 3780 C C . SER A 1 495 ? -10.180 -29.480 -5.455 1.00 37.91 495 SER A C 1
ATOM 3782 O O . SER A 1 495 ? -10.455 -29.960 -4.356 1.00 37.91 495 SER A O 1
ATOM 3784 N N . ALA A 1 496 ? -9.102 -28.713 -5.625 1.00 27.73 496 ALA A N 1
ATOM 3785 C CA . ALA A 1 496 ? -8.146 -28.496 -4.544 1.00 27.73 496 ALA A CA 1
ATOM 3786 C C . ALA A 1 496 ? -8.284 -27.122 -3.863 1.00 27.73 496 ALA A C 1
ATOM 3788 O O . ALA A 1 496 ? -8.170 -26.090 -4.512 1.00 27.73 496 ALA A O 1
ATOM 3789 N N . PRO A 1 497 ? -8.390 -27.104 -2.525 1.00 33.91 497 PRO A N 1
ATOM 3790 C CA . PRO A 1 497 ? -7.706 -26.149 -1.667 1.00 33.91 497 PRO A CA 1
ATOM 3791 C C . PRO A 1 497 ? -6.585 -26.903 -0.939 1.00 33.91 497 PRO A C 1
ATOM 3793 O O . PRO A 1 497 ? -6.860 -27.728 -0.065 1.00 33.91 497 PRO A O 1
ATOM 3796 N N . GLN A 1 498 ? -5.321 -26.665 -1.292 1.00 33.09 498 GLN A N 1
ATOM 3797 C CA . GLN A 1 498 ? -4.201 -27.287 -0.581 1.00 33.09 498 GLN A CA 1
ATOM 3798 C C . GLN A 1 498 ? -3.727 -26.368 0.552 1.00 33.09 498 GLN A C 1
ATOM 3800 O O . GLN A 1 498 ? -3.182 -25.298 0.307 1.00 33.09 498 GLN A O 1
ATOM 3805 N N . ASN A 1 499 ? -3.930 -26.836 1.790 1.00 30.19 499 ASN A N 1
ATOM 3806 C CA . ASN A 1 499 ? -3.453 -26.291 3.074 1.00 30.19 499 ASN A CA 1
ATOM 3807 C C . ASN A 1 499 ? -4.319 -25.252 3.805 1.00 30.19 499 ASN A C 1
ATOM 3809 O O . ASN A 1 499 ? -3.811 -24.268 4.336 1.00 30.19 499 ASN A O 1
ATOM 3813 N N . THR A 1 500 ? -5.607 -25.541 3.992 1.00 29.67 500 THR A N 1
ATOM 3814 C CA . THR A 1 500 ? -6.343 -25.028 5.162 1.00 29.67 500 THR A CA 1
ATOM 3815 C C . THR A 1 500 ? -6.745 -26.192 6.066 1.00 29.67 500 THR A C 1
ATOM 3817 O O . THR A 1 500 ? -7.448 -27.106 5.639 1.00 29.67 500 THR A O 1
ATOM 3820 N N . LEU A 1 501 ? -6.285 -26.179 7.322 1.00 33.81 501 LEU A N 1
ATOM 3821 C CA . LEU A 1 501 ? -6.854 -27.013 8.384 1.00 33.81 501 LEU A CA 1
ATOM 3822 C C . LEU A 1 501 ? -8.293 -26.532 8.606 1.00 33.81 501 LEU A C 1
ATOM 3824 O O . LEU A 1 501 ? -8.520 -25.458 9.158 1.00 33.81 501 LEU A O 1
ATOM 3828 N N . ARG A 1 502 ? -9.251 -27.293 8.075 1.00 40.44 502 ARG A N 1
ATOM 3829 C CA . ARG A 1 502 ? -10.685 -27.001 8.138 1.00 40.44 502 ARG A CA 1
ATOM 3830 C C . ARG A 1 502 ? -11.243 -27.447 9.486 1.00 40.44 502 ARG A C 1
ATOM 3832 O O . ARG A 1 502 ? -10.969 -28.562 9.919 1.00 40.44 502 ARG A O 1
ATOM 3839 N N . THR A 1 503 ? -12.021 -26.584 10.125 1.00 38.19 503 THR A N 1
ATOM 3840 C CA . THR A 1 503 ? -12.824 -26.926 11.301 1.00 38.19 503 THR A CA 1
ATOM 3841 C C . THR A 1 503 ? -14.185 -27.470 10.864 1.00 38.19 503 THR A C 1
ATOM 3843 O O . THR A 1 503 ? -14.725 -27.075 9.829 1.00 38.19 503 THR A O 1
ATOM 3846 N N . ASP A 1 504 ? -14.734 -28.400 11.645 1.00 35.84 504 ASP A N 1
ATOM 3847 C CA . ASP A 1 504 ? -15.939 -29.179 11.312 1.00 35.84 504 ASP A CA 1
ATOM 3848 C C . ASP A 1 504 ? -17.263 -28.377 11.365 1.00 35.84 504 ASP A C 1
ATOM 3850 O O . ASP A 1 504 ? -18.347 -28.944 11.241 1.00 35.84 504 ASP A O 1
ATOM 3854 N N . ASP A 1 505 ? -17.213 -27.058 11.569 1.00 38.03 505 ASP A N 1
ATOM 3855 C CA . ASP A 1 505 ? -18.364 -26.204 11.886 1.00 38.03 505 ASP A CA 1
ATOM 3856 C C . ASP A 1 505 ? -18.950 -25.420 10.691 1.00 38.03 505 ASP A C 1
ATOM 3858 O O . ASP A 1 505 ? -19.954 -24.721 10.851 1.00 38.03 505 ASP A O 1
ATOM 3862 N N . LEU A 1 506 ? -18.394 -25.568 9.479 1.00 37.66 506 LEU A N 1
ATOM 3863 C CA . LEU A 1 506 ? -18.880 -24.916 8.248 1.00 37.66 506 LEU A CA 1
ATOM 3864 C C . LEU A 1 506 ? -19.034 -25.909 7.077 1.00 37.66 506 LEU A C 1
ATOM 3866 O O . LEU A 1 506 ? -18.080 -26.149 6.331 1.00 37.66 506 LEU A O 1
ATOM 3870 N N . PRO A 1 507 ? -20.235 -26.470 6.840 1.00 37.03 507 PRO A N 1
ATOM 3871 C CA . PRO A 1 507 ? -20.421 -27.479 5.811 1.00 37.03 507 PRO A CA 1
ATOM 3872 C C . PRO A 1 507 ? -20.703 -26.856 4.430 1.00 37.03 507 PRO A C 1
ATOM 3874 O O . PRO A 1 507 ? -21.843 -26.817 3.978 1.00 37.03 507 PRO A O 1
ATOM 3877 N N . LEU A 1 508 ? -19.662 -26.426 3.710 1.00 41.03 508 LEU A N 1
ATOM 3878 C CA . LEU A 1 508 ? -19.686 -26.251 2.241 1.00 41.03 508 LEU A CA 1
ATOM 3879 C C . LEU A 1 508 ? -19.449 -27.619 1.564 1.00 41.03 508 LEU A C 1
ATOM 3881 O O . LEU A 1 508 ? -18.419 -27.844 0.932 1.00 41.03 508 LEU A O 1
ATOM 3885 N N . THR A 1 509 ? -20.325 -28.585 1.848 1.00 46.34 509 THR A N 1
ATOM 3886 C CA . THR A 1 509 ? -19.925 -29.994 2.033 1.00 46.34 509 THR A CA 1
ATOM 3887 C C . THR A 1 509 ? -19.882 -30.904 0.817 1.00 46.34 509 THR A C 1
ATOM 3889 O O . THR A 1 509 ? -19.374 -32.006 0.981 1.00 46.34 509 THR A O 1
ATOM 3892 N N . ASP A 1 510 ? -20.342 -30.525 -0.374 1.00 56.91 510 ASP A N 1
ATOM 3893 C CA . ASP A 1 510 ? -20.193 -31.431 -1.522 1.00 56.91 510 ASP A CA 1
ATOM 3894 C C . ASP A 1 510 ? -20.403 -30.678 -2.844 1.00 56.91 510 ASP A C 1
ATOM 3896 O O . ASP A 1 510 ? -21.544 -30.531 -3.305 1.00 56.91 510 ASP A O 1
ATOM 3900 N N . PRO A 1 511 ? -19.348 -30.110 -3.464 1.00 61.44 511 PRO A N 1
ATOM 3901 C CA . PRO A 1 511 ? -19.490 -29.600 -4.818 1.00 61.44 511 PRO A CA 1
ATOM 3902 C C . PRO A 1 511 ? -19.964 -30.752 -5.718 1.00 61.44 511 PRO A C 1
ATOM 3904 O O . PRO A 1 511 ? -19.503 -31.887 -5.564 1.00 61.44 511 PRO A O 1
ATOM 3907 N N . PRO A 1 512 ? -20.883 -30.491 -6.664 1.00 72.56 512 PRO A N 1
ATOM 3908 C CA . PRO A 1 512 ? -21.420 -31.551 -7.505 1.00 72.56 512 PRO A CA 1
ATOM 3909 C C . PRO A 1 512 ? -20.279 -32.254 -8.257 1.00 72.56 512 PRO A C 1
ATOM 3911 O O . PRO A 1 512 ? -19.237 -31.657 -8.519 1.00 72.56 512 PRO A O 1
ATOM 3914 N N . SER A 1 513 ? -20.478 -33.513 -8.654 1.00 80.25 513 SER A N 1
ATOM 3915 C CA . SER A 1 513 ? -19.519 -34.256 -9.492 1.00 80.25 513 SER A CA 1
ATOM 3916 C C . SER A 1 513 ? -20.043 -34.425 -10.927 1.00 80.25 513 SER A C 1
ATOM 3918 O O . SER A 1 513 ? -20.297 -35.557 -11.347 1.00 80.25 513 SER A O 1
ATOM 3920 N N . PRO A 1 514 ? -20.260 -33.322 -11.678 1.00 82.75 514 PRO A N 1
ATOM 3921 C CA . PRO A 1 514 ? -20.724 -33.403 -13.051 1.00 82.75 514 PRO A CA 1
ATOM 3922 C C . PRO A 1 514 ? -19.694 -34.101 -13.938 1.00 82.75 514 PRO A C 1
ATOM 3924 O O . PRO A 1 514 ? -18.486 -34.009 -13.726 1.00 82.75 514 PRO A O 1
ATOM 3927 N N . ARG A 1 515 ? -20.188 -34.761 -14.978 1.00 82.00 515 ARG A N 1
ATOM 3928 C CA . ARG A 1 515 ? -19.408 -35.256 -16.113 1.00 82.00 515 ARG A CA 1
ATOM 3929 C C . ARG A 1 515 ? -20.009 -34.697 -17.388 1.00 82.00 515 ARG A C 1
ATOM 3931 O O . ARG A 1 515 ? -21.222 -34.536 -17.474 1.00 82.00 515 ARG A O 1
ATOM 3938 N N . LEU A 1 516 ? -19.170 -34.418 -18.378 1.00 83.50 516 LEU A N 1
ATOM 3939 C CA . LEU A 1 516 ? -19.641 -34.023 -19.701 1.00 83.50 516 LEU A CA 1
ATOM 3940 C C . LEU A 1 516 ? -19.704 -35.253 -20.601 1.00 83.50 516 LEU A C 1
ATOM 3942 O O . LEU A 1 516 ? -18.687 -35.884 -20.884 1.00 83.50 516 LEU A O 1
ATOM 3946 N N . VAL A 1 517 ? -20.911 -35.594 -21.039 1.00 84.06 517 VAL A N 1
ATOM 3947 C CA . VAL A 1 517 ? -21.161 -36.617 -22.052 1.00 84.06 517 VAL A CA 1
ATOM 3948 C C . VAL A 1 517 ? -21.390 -35.898 -23.367 1.00 84.06 517 VAL A C 1
ATOM 3950 O O . VAL A 1 517 ? -22.225 -35.002 -23.439 1.00 84.06 517 VAL A O 1
ATOM 3953 N N . ALA A 1 518 ? -20.652 -36.281 -24.401 1.00 84.06 518 ALA A N 1
ATOM 3954 C CA . ALA A 1 518 ? -20.741 -35.630 -25.694 1.00 84.06 518 ALA A CA 1
ATOM 3955 C C . ALA A 1 518 ? -21.059 -36.627 -26.805 1.00 84.06 518 ALA A C 1
ATOM 3957 O O . ALA A 1 518 ? -20.486 -37.716 -26.861 1.00 84.06 518 ALA A O 1
ATOM 3958 N N . ARG A 1 519 ? -21.966 -36.235 -27.699 1.00 83.31 519 ARG A N 1
ATOM 3959 C CA . ARG A 1 519 ? -22.338 -36.984 -28.899 1.00 83.31 519 ARG A CA 1
ATOM 3960 C C . ARG A 1 519 ? -22.132 -36.100 -30.119 1.00 83.31 519 ARG A C 1
ATOM 3962 O O . ARG A 1 519 ? -22.583 -34.961 -30.151 1.00 83.31 519 ARG A O 1
ATOM 3969 N N . ARG A 1 520 ? -21.464 -36.631 -31.140 1.00 77.69 520 ARG A N 1
ATOM 3970 C CA . ARG A 1 520 ? -21.316 -35.931 -32.417 1.00 77.69 520 ARG A CA 1
ATOM 3971 C C . ARG A 1 520 ? -22.611 -36.020 -33.226 1.00 77.69 520 ARG A C 1
ATOM 3973 O O . ARG A 1 520 ? -23.124 -37.117 -33.440 1.00 77.69 520 ARG A O 1
ATOM 3980 N N . GLU A 1 521 ? -23.066 -34.880 -33.729 1.00 81.81 521 GLU A N 1
ATOM 3981 C CA . GLU A 1 521 ? -24.144 -34.740 -34.707 1.00 81.81 521 GLU A CA 1
ATOM 3982 C C . GLU A 1 521 ? -23.617 -33.893 -35.874 1.00 81.81 521 GLU A C 1
ATOM 3984 O O . GLU A 1 521 ? -23.566 -32.669 -35.803 1.00 81.81 521 GLU A O 1
ATOM 3989 N N . GLU A 1 522 ? -23.158 -34.555 -36.942 1.00 77.50 522 GLU A N 1
ATOM 3990 C CA . GLU A 1 522 ? -22.553 -33.908 -38.120 1.00 77.50 522 GLU A CA 1
ATOM 3991 C C . GLU A 1 522 ? -21.336 -33.012 -37.778 1.00 77.50 522 GLU A C 1
ATOM 3993 O O . GLU A 1 522 ? -20.266 -33.527 -37.420 1.00 77.50 522 GLU A O 1
ATOM 3998 N N . GLU A 1 523 ? -21.479 -31.689 -37.922 1.00 71.25 523 GLU A N 1
ATOM 3999 C CA . GLU A 1 523 ? -20.477 -30.661 -37.591 1.00 71.25 523 GLU A CA 1
ATOM 4000 C C . GLU A 1 523 ? -20.598 -30.143 -36.147 1.00 71.25 523 GLU A C 1
ATOM 4002 O O . GLU A 1 523 ? -19.748 -29.381 -35.689 1.00 71.25 523 GLU A O 1
ATOM 4007 N N . ARG A 1 524 ? -21.631 -30.572 -35.413 1.00 83.12 524 ARG A N 1
ATOM 4008 C CA . ARG A 1 524 ? -21.916 -30.160 -34.037 1.00 83.12 524 ARG A CA 1
ATOM 4009 C C . ARG A 1 524 ? -21.599 -31.280 -33.050 1.00 83.12 524 ARG A C 1
ATOM 4011 O O . ARG A 1 524 ? -21.593 -32.471 -33.372 1.00 83.12 524 ARG A O 1
ATOM 4018 N N . VAL A 1 525 ? -21.356 -30.887 -31.812 1.00 84.38 525 VAL A N 1
ATOM 4019 C CA . VAL A 1 525 ? -21.159 -31.764 -30.664 1.00 84.38 525 VAL A CA 1
ATOM 4020 C C . VAL A 1 525 ? -22.229 -31.411 -29.642 1.00 84.38 525 VAL A C 1
ATOM 4022 O O . VAL A 1 525 ? -22.202 -30.334 -29.055 1.00 84.38 525 VAL A O 1
ATOM 4025 N N . LEU A 1 526 ? -23.185 -32.308 -29.431 1.00 90.00 526 LEU A N 1
ATOM 4026 C CA . LEU A 1 526 ? -24.158 -32.176 -28.356 1.00 90.00 526 LEU A CA 1
ATOM 4027 C C . LEU A 1 526 ? -23.468 -32.545 -27.041 1.00 90.00 526 LEU A C 1
ATOM 4029 O O . LEU A 1 526 ? -23.012 -33.679 -26.893 1.00 90.00 526 LEU A O 1
ATOM 4033 N N . VAL A 1 527 ? -23.350 -31.595 -26.116 1.00 89.06 527 VAL A N 1
ATOM 4034 C CA . VAL A 1 527 ? -22.649 -31.741 -24.835 1.00 89.06 527 VAL A CA 1
ATOM 4035 C C . VAL A 1 527 ? -23.657 -31.646 -23.698 1.00 89.06 527 VAL A C 1
ATOM 4037 O O . VAL A 1 527 ? -24.289 -30.613 -23.502 1.00 89.06 527 VAL A O 1
ATOM 4040 N N . ARG A 1 528 ? -23.781 -32.723 -22.922 1.00 92.62 528 ARG A N 1
ATOM 4041 C CA . ARG A 1 528 ? -24.734 -32.867 -21.820 1.00 92.62 528 ARG A CA 1
ATOM 4042 C C . ARG A 1 528 ? -24.019 -33.079 -20.492 1.00 92.62 528 ARG A C 1
ATOM 4044 O O . ARG A 1 528 ? -23.055 -33.838 -20.407 1.00 92.62 528 ARG A O 1
ATOM 4051 N N . ILE A 1 529 ? -24.532 -32.447 -19.446 1.00 89.56 529 ILE A N 1
ATOM 4052 C CA . ILE A 1 529 ? -24.099 -32.639 -18.063 1.00 89.56 529 ILE A CA 1
ATOM 4053 C C . ILE A 1 529 ? -24.771 -33.891 -17.505 1.00 89.56 529 ILE A C 1
ATOM 4055 O O . ILE A 1 529 ? -25.995 -34.017 -17.526 1.00 89.56 529 ILE A O 1
ATOM 4059 N N . ASP A 1 530 ? -23.967 -34.799 -16.971 1.00 88.62 530 ASP A N 1
ATOM 4060 C CA . ASP A 1 530 ? -24.408 -36.023 -16.314 1.00 88.62 530 ASP A CA 1
ATOM 4061 C C . ASP A 1 530 ? -23.846 -36.113 -14.885 1.00 88.62 530 ASP A C 1
ATOM 4063 O O . ASP A 1 530 ? -22.882 -35.432 -14.538 1.00 88.62 530 ASP A O 1
ATOM 4067 N N . GLY A 1 531 ? -24.445 -36.946 -14.032 1.00 81.88 531 GLY A N 1
ATOM 4068 C CA . GLY A 1 531 ? -23.942 -37.218 -12.677 1.00 81.88 531 GLY A CA 1
ATOM 4069 C C . GLY A 1 531 ? -24.333 -36.215 -11.580 1.00 81.88 531 GLY A C 1
ATOM 4070 O O . GLY A 1 531 ? -23.928 -36.398 -10.433 1.00 81.88 531 GLY A O 1
ATOM 4071 N N . VAL A 1 532 ? -25.155 -35.201 -11.876 1.00 82.62 532 VAL A N 1
ATOM 4072 C CA . VAL A 1 532 ? -25.655 -34.225 -10.885 1.00 82.62 532 VAL A CA 1
ATOM 4073 C C . VAL A 1 532 ? -27.118 -34.520 -10.562 1.00 82.62 532 VAL A C 1
ATOM 4075 O O . VAL A 1 532 ? -27.977 -34.410 -11.432 1.00 82.62 532 VAL A O 1
ATOM 4078 N N . ARG A 1 533 ? -27.399 -34.933 -9.319 1.00 77.62 533 ARG A N 1
ATOM 4079 C CA . ARG A 1 533 ? -28.751 -35.337 -8.879 1.00 77.62 533 ARG A CA 1
ATOM 4080 C C . ARG A 1 533 ? -29.582 -34.190 -8.300 1.00 77.62 533 ARG A C 1
ATOM 4082 O O . ARG A 1 533 ? -30.806 -34.245 -8.362 1.00 77.62 533 ARG A O 1
ATOM 4089 N N . ASP A 1 534 ? -28.926 -33.175 -7.744 1.00 77.00 534 ASP A N 1
ATOM 4090 C CA . ASP A 1 534 ? -29.588 -32.008 -7.156 1.00 77.00 534 ASP A CA 1
ATOM 4091 C C . ASP A 1 534 ? -30.039 -31.008 -8.221 1.00 77.00 534 ASP A C 1
ATOM 4093 O O . ASP A 1 534 ? -29.540 -31.014 -9.340 1.00 77.00 534 ASP A O 1
ATOM 4097 N N . ALA A 1 535 ? -30.934 -30.084 -7.863 1.00 80.50 535 ALA A N 1
ATOM 4098 C CA . ALA A 1 535 ? -31.213 -28.931 -8.714 1.00 80.50 535 ALA A CA 1
ATOM 4099 C C . ALA A 1 535 ? -29.951 -28.062 -8.857 1.00 80.50 535 ALA A C 1
ATOM 4101 O O . ALA A 1 535 ? -29.354 -27.650 -7.855 1.00 80.50 535 ALA A O 1
ATOM 4102 N N . PHE A 1 536 ? -29.566 -27.763 -10.098 1.00 84.88 536 PHE A N 1
ATOM 4103 C CA . PHE A 1 536 ? -28.371 -26.986 -10.409 1.00 84.88 536 PHE A CA 1
ATOM 4104 C C . PHE A 1 536 ? -28.642 -25.880 -11.427 1.00 84.88 536 PHE A C 1
ATOM 4106 O O . PHE A 1 536 ? -29.593 -25.942 -12.204 1.00 84.88 536 PHE A O 1
ATOM 4113 N N . SER A 1 537 ? -27.776 -24.869 -11.432 1.00 83.25 537 SER A N 1
ATOM 4114 C CA . SER A 1 537 ? -27.665 -23.906 -12.527 1.00 83.25 537 SER A CA 1
ATOM 4115 C C . SER A 1 537 ? -26.335 -24.067 -13.254 1.00 83.25 537 SER A C 1
ATOM 4117 O O . SER A 1 537 ? -25.357 -24.573 -12.694 1.00 83.25 537 SER A O 1
ATOM 4119 N N . THR A 1 538 ? -26.312 -23.656 -14.519 1.00 88.00 538 THR A N 1
ATOM 4120 C CA . THR A 1 538 ? -25.179 -23.850 -15.427 1.00 88.00 538 THR A CA 1
ATOM 4121 C C . THR A 1 538 ? -24.706 -22.528 -15.997 1.00 88.00 538 THR A C 1
ATOM 4123 O O . THR A 1 538 ? -25.517 -21.664 -16.334 1.00 88.00 538 THR A O 1
ATOM 4126 N N . ARG A 1 539 ? -23.396 -22.401 -16.193 1.00 86.81 539 ARG A N 1
ATOM 4127 C CA . ARG A 1 539 ? -22.807 -21.353 -17.026 1.00 86.81 539 ARG A CA 1
ATOM 4128 C C . ARG A 1 539 ? -21.798 -21.979 -17.976 1.00 86.81 539 ARG A C 1
ATOM 4130 O O . ARG A 1 539 ? -20.792 -22.511 -17.516 1.00 86.81 539 ARG A O 1
ATOM 4137 N N . TRP A 1 540 ? -22.097 -21.912 -19.267 1.00 85.44 540 TRP A N 1
ATOM 4138 C CA . TRP A 1 540 ? -21.258 -22.444 -20.335 1.00 85.44 540 TRP A CA 1
ATOM 4139 C C . TRP A 1 540 ? -20.296 -21.381 -20.865 1.00 85.44 540 TRP A C 1
ATOM 4141 O O . TRP A 1 540 ? -20.636 -20.199 -20.926 1.00 85.44 540 TRP A O 1
ATOM 4151 N N . GLU A 1 541 ? -19.108 -21.819 -21.260 1.00 86.75 541 GLU A N 1
ATOM 4152 C CA . GLU A 1 541 ? -18.082 -21.028 -21.939 1.00 86.75 541 GLU A CA 1
ATOM 4153 C C . GLU A 1 541 ? -17.396 -21.930 -22.970 1.00 86.75 541 GLU A C 1
ATOM 4155 O O . GLU A 1 541 ? -17.054 -23.061 -22.638 1.00 86.75 541 GLU A O 1
ATOM 4160 N N . SER A 1 542 ? -17.196 -21.480 -24.210 1.00 86.38 542 SER A N 1
ATOM 4161 C CA . SER A 1 542 ? -16.491 -22.293 -25.208 1.00 86.38 542 SER A CA 1
ATOM 4162 C C . SER A 1 542 ? -15.618 -21.485 -26.150 1.00 86.38 542 SER A C 1
ATOM 4164 O O . SER A 1 542 ? -15.989 -20.382 -26.550 1.00 86.38 542 SER A O 1
ATOM 4166 N N . ASP A 1 543 ? -14.560 -22.129 -26.623 1.00 80.44 543 ASP A N 1
ATOM 4167 C CA . ASP A 1 543 ? -13.910 -21.822 -27.887 1.00 80.44 543 ASP A CA 1
ATOM 4168 C C . ASP A 1 543 ? -14.812 -22.394 -29.010 1.00 80.44 543 ASP A C 1
ATOM 4170 O O . ASP A 1 543 ? -15.070 -23.598 -29.055 1.00 80.44 543 ASP A O 1
ATOM 4174 N N . GLY A 1 544 ? -15.413 -21.537 -29.845 1.00 81.56 544 GLY A N 1
ATOM 4175 C CA . GLY A 1 544 ? -16.414 -21.930 -30.857 1.00 81.56 544 GLY A CA 1
ATOM 4176 C C . GLY A 1 544 ? -17.837 -21.427 -30.571 1.00 81.56 544 GLY A C 1
ATOM 4177 O O . GLY A 1 544 ? -18.056 -20.606 -29.681 1.00 81.56 544 GLY A O 1
ATOM 4178 N N . ALA A 1 545 ? -18.813 -21.873 -31.368 1.00 85.44 545 ALA A N 1
ATOM 4179 C CA . ALA A 1 545 ? -20.210 -21.444 -31.233 1.00 85.44 545 ALA A CA 1
ATOM 4180 C C . ALA A 1 545 ? -21.009 -22.408 -30.346 1.00 85.44 545 ALA A C 1
ATOM 4182 O O . ALA A 1 545 ? -20.906 -23.622 -30.508 1.00 85.44 545 ALA A O 1
ATOM 4183 N N . VAL A 1 546 ? -21.841 -21.873 -29.449 1.00 89.44 546 VAL A N 1
ATOM 4184 C CA . VAL A 1 546 ? -22.745 -22.657 -28.592 1.00 89.44 546 VAL A CA 1
ATOM 4185 C C . VAL A 1 546 ? -24.182 -22.226 -28.840 1.00 89.44 546 VAL A C 1
ATOM 4187 O O . VAL A 1 546 ? -24.499 -21.038 -28.793 1.00 89.44 546 VAL A O 1
ATOM 4190 N N . GLU A 1 547 ? -25.051 -23.200 -29.077 1.00 89.75 547 GLU A N 1
ATOM 4191 C CA . GLU A 1 547 ? -26.497 -23.033 -29.154 1.00 89.75 547 GLU A CA 1
ATOM 4192 C C . GLU A 1 547 ? -27.156 -23.822 -28.013 1.00 89.75 547 GLU A C 1
ATOM 4194 O O . GLU A 1 547 ? -26.896 -25.012 -27.839 1.00 89.75 547 GLU A O 1
ATOM 4199 N N . GLY A 1 548 ? -28.028 -23.165 -27.248 1.00 85.69 548 GLY A N 1
ATOM 4200 C CA . GLY A 1 548 ? -28.743 -23.766 -26.116 1.00 85.69 548 GLY A CA 1
ATOM 4201 C C . GLY A 1 548 ? -28.255 -23.288 -24.748 1.00 85.69 548 GLY A C 1
ATOM 4202 O O . GLY A 1 548 ? -27.304 -22.514 -24.634 1.00 85.69 548 GLY A O 1
ATOM 4203 N N . ASP A 1 549 ? -28.952 -23.734 -23.706 1.00 82.12 549 ASP A N 1
ATOM 4204 C CA . ASP A 1 549 ? -28.679 -23.428 -22.306 1.00 82.12 549 ASP A CA 1
ATOM 4205 C C . ASP A 1 549 ? -29.105 -24.582 -21.379 1.00 82.12 549 ASP A C 1
ATOM 4207 O O . ASP A 1 549 ? -29.665 -25.595 -21.795 1.00 82.12 549 ASP A O 1
ATOM 4211 N N . GLY A 1 550 ? -28.801 -24.452 -20.086 1.00 87.44 550 GLY A N 1
ATOM 4212 C CA . GLY A 1 550 ? -29.162 -25.464 -19.098 1.00 87.44 550 GLY A CA 1
ATOM 4213 C C . GLY A 1 550 ? -28.273 -26.718 -19.165 1.00 87.44 550 GLY A C 1
ATOM 4214 O O . GLY A 1 550 ? -27.055 -26.595 -19.317 1.00 87.44 550 GLY A O 1
ATOM 4215 N N . PRO A 1 551 ? -28.833 -27.928 -18.972 1.00 89.88 551 PRO A N 1
ATOM 4216 C CA . PRO A 1 551 ? -28.054 -29.153 -18.782 1.00 89.88 551 PRO A CA 1
ATOM 4217 C C . PRO A 1 551 ? -27.432 -29.716 -20.068 1.00 89.88 551 PRO A C 1
ATOM 4219 O O . PRO A 1 551 ? -26.624 -30.639 -19.980 1.00 89.88 551 PRO A O 1
ATOM 4222 N N . GLU A 1 552 ? -27.799 -29.203 -21.241 1.00 93.12 552 GLU A N 1
ATOM 4223 C CA . GLU A 1 552 ? -27.326 -29.677 -22.541 1.00 93.12 552 GLU A CA 1
ATOM 4224 C C . GLU A 1 552 ? -27.181 -28.506 -23.514 1.00 93.12 552 GLU A C 1
ATOM 4226 O O . GLU A 1 552 ? -28.041 -27.630 -23.564 1.00 93.12 552 GLU A O 1
ATOM 4231 N N . VAL A 1 553 ? -26.099 -28.492 -24.291 1.00 94.06 553 VAL A N 1
ATOM 4232 C CA . VAL A 1 553 ? -25.848 -27.480 -25.323 1.00 94.06 553 VAL A CA 1
ATOM 4233 C C . VAL A 1 553 ? -25.305 -28.117 -26.598 1.00 94.06 553 VAL A C 1
ATOM 4235 O O . VAL A 1 553 ? -24.622 -29.138 -26.552 1.00 94.06 553 VAL A O 1
ATOM 4238 N N . ALA A 1 554 ? -25.567 -27.498 -27.745 1.00 92.44 554 ALA A N 1
ATOM 4239 C CA . ALA A 1 554 ? -24.939 -27.846 -29.012 1.00 92.44 554 ALA A CA 1
ATOM 4240 C C . ALA A 1 554 ? -23.711 -26.957 -29.236 1.00 92.44 554 ALA A C 1
ATOM 4242 O O . ALA A 1 554 ? -23.825 -25.742 -29.380 1.00 92.44 554 ALA A O 1
ATOM 4243 N N . TRP A 1 555 ? -22.530 -27.563 -29.274 1.00 91.94 555 TRP A N 1
ATOM 4244 C CA . TRP A 1 555 ? -21.250 -26.889 -29.456 1.00 91.94 555 TRP A CA 1
ATOM 4245 C C . TRP A 1 555 ? -20.682 -27.152 -30.852 1.00 91.94 555 TRP A C 1
ATOM 4247 O O . TRP A 1 555 ? -20.632 -28.291 -31.306 1.00 91.94 555 TRP A O 1
ATOM 4257 N N . THR A 1 556 ? -20.244 -26.102 -31.539 1.00 89.25 556 THR A N 1
ATOM 4258 C CA . THR A 1 556 ? -19.557 -26.167 -32.835 1.00 89.25 556 THR A CA 1
ATOM 4259 C C . THR A 1 556 ? -18.122 -25.668 -32.638 1.00 89.25 556 THR A C 1
ATOM 4261 O O . THR A 1 556 ? -17.917 -24.448 -32.608 1.00 89.25 556 THR A O 1
ATOM 4264 N N . PRO A 1 557 ? -17.138 -26.573 -32.466 1.00 83.38 557 PRO A N 1
ATOM 4265 C CA . PRO A 1 557 ? -15.731 -26.198 -32.339 1.00 83.38 557 PRO A CA 1
ATOM 4266 C C . PRO A 1 557 ? -15.247 -25.474 -33.603 1.00 83.38 557 PRO A C 1
ATOM 4268 O O . PRO A 1 557 ? -15.544 -25.902 -34.719 1.00 83.38 557 PRO A O 1
ATOM 4271 N N . ALA A 1 558 ? -14.490 -24.392 -33.445 1.00 77.62 558 ALA A N 1
ATOM 4272 C CA . ALA A 1 558 ? -13.822 -23.684 -34.537 1.00 77.62 558 ALA A CA 1
ATOM 4273 C C . ALA A 1 558 ? -12.466 -24.318 -34.909 1.00 77.62 558 ALA A C 1
ATOM 4275 O O . ALA A 1 558 ? -12.010 -24.170 -36.046 1.00 77.62 558 ALA A O 1
ATOM 4276 N N . SER A 1 559 ? -11.830 -25.036 -33.979 1.00 76.12 559 SER A N 1
ATOM 4277 C CA . SER A 1 559 ? -10.580 -25.770 -34.187 1.00 76.12 559 SER A CA 1
ATOM 4278 C C . SER A 1 559 ? -10.559 -27.131 -33.478 1.00 76.12 559 SER A C 1
ATOM 4280 O O . SER A 1 559 ? -11.405 -27.448 -32.642 1.00 76.12 559 SER A O 1
ATOM 4282 N N . ASP A 1 560 ? -9.570 -27.956 -33.818 1.00 70.25 560 ASP A N 1
ATOM 4283 C CA . ASP A 1 560 ? -9.326 -29.284 -33.245 1.00 70.25 560 ASP A CA 1
ATOM 4284 C C . ASP A 1 560 ? -8.576 -29.255 -31.903 1.00 70.25 560 ASP A C 1
ATOM 4286 O O . ASP A 1 560 ? -8.148 -30.301 -31.417 1.00 70.25 560 ASP A O 1
ATOM 4290 N N . VAL A 1 561 ? -8.422 -28.074 -31.301 1.00 73.25 561 VAL A N 1
ATOM 4291 C CA . VAL A 1 561 ? -7.886 -27.888 -29.947 1.00 73.25 561 VAL A CA 1
ATOM 4292 C C . VAL A 1 561 ? -8.816 -27.075 -29.047 1.00 73.25 561 VAL A C 1
ATOM 4294 O O . VAL A 1 561 ? -8.432 -26.764 -27.921 1.00 73.25 561 VAL A O 1
ATOM 4297 N N . ASP A 1 562 ? -10.013 -26.743 -29.528 1.00 80.75 562 ASP A N 1
ATOM 4298 C CA . ASP A 1 562 ? -10.994 -25.930 -28.813 1.00 80.75 562 ASP A CA 1
ATOM 4299 C C . ASP A 1 562 ? -11.558 -26.651 -27.582 1.00 80.75 562 ASP A C 1
ATOM 4301 O O . ASP A 1 562 ? -11.640 -27.884 -27.527 1.00 80.75 562 ASP A O 1
ATOM 4305 N N . HIS A 1 563 ? -11.981 -25.866 -26.592 1.00 83.44 563 HIS A N 1
ATOM 4306 C CA . HIS A 1 563 ? -12.561 -26.362 -25.351 1.00 83.44 563 HIS A CA 1
ATOM 4307 C C . HIS A 1 563 ? -13.979 -25.837 -25.156 1.00 83.44 563 HIS A C 1
ATOM 4309 O O . HIS A 1 563 ? -14.294 -24.701 -25.498 1.00 83.44 563 HIS A O 1
ATOM 4315 N N . ILE A 1 564 ? -14.810 -26.627 -24.489 1.00 85.44 564 ILE A N 1
ATOM 4316 C CA . ILE A 1 564 ? -16.051 -26.167 -23.876 1.00 85.44 564 ILE A CA 1
ATOM 4317 C C . ILE A 1 564 ? -16.028 -26.481 -22.384 1.00 85.44 564 ILE A C 1
ATOM 4319 O O . ILE A 1 564 ? -15.655 -27.573 -21.959 1.00 85.44 564 ILE A O 1
ATOM 4323 N N . ARG A 1 565 ? -16.402 -25.496 -21.572 1.00 88.44 565 ARG A N 1
ATOM 4324 C CA . ARG A 1 565 ? -16.405 -25.533 -20.112 1.00 88.44 565 ARG A CA 1
ATOM 4325 C C . ARG A 1 565 ? -17.807 -25.268 -19.599 1.00 88.44 565 ARG A C 1
ATOM 4327 O O . ARG A 1 565 ? -18.550 -24.469 -20.171 1.00 88.44 565 ARG A O 1
ATOM 4334 N N . VAL A 1 566 ? -18.141 -25.888 -18.476 1.00 88.38 566 VAL A N 1
ATOM 4335 C CA . VAL A 1 566 ? -19.348 -25.553 -17.725 1.00 88.38 566 VAL A CA 1
ATOM 4336 C C . VAL A 1 566 ? -19.050 -25.427 -16.243 1.00 88.38 566 VAL A C 1
ATOM 4338 O O . VAL A 1 566 ? -18.419 -26.299 -15.648 1.00 88.38 566 VAL A O 1
ATOM 4341 N N . ALA A 1 567 ? -19.539 -24.346 -15.641 1.00 83.44 567 ALA A N 1
ATOM 4342 C CA . ALA A 1 567 ? -19.668 -24.231 -14.197 1.00 83.44 567 ALA A CA 1
ATOM 4343 C C . ALA A 1 567 ? -21.058 -24.724 -13.777 1.00 83.44 567 ALA A C 1
ATOM 4345 O O . ALA A 1 567 ? -22.072 -24.171 -14.209 1.00 83.44 567 ALA A O 1
ATOM 4346 N N . VAL A 1 568 ? -21.099 -25.749 -12.928 1.00 79.31 568 VAL A N 1
ATOM 4347 C CA . VAL A 1 568 ? -22.319 -26.317 -12.346 1.00 79.31 568 VAL A CA 1
ATOM 4348 C C . VAL A 1 568 ? -22.411 -25.901 -10.890 1.00 79.31 568 VAL A C 1
ATOM 4350 O O . VAL A 1 568 ? -21.520 -26.205 -10.097 1.00 79.31 568 VAL A O 1
ATOM 4353 N N . ARG A 1 569 ? -23.500 -25.225 -10.527 1.00 76.50 569 ARG A N 1
ATOM 4354 C CA . ARG A 1 569 ? -23.736 -24.743 -9.165 1.00 76.50 569 ARG A CA 1
ATOM 4355 C C . ARG A 1 569 ? -24.928 -25.452 -8.537 1.00 76.50 569 ARG A C 1
ATOM 4357 O O . ARG A 1 569 ? -26.036 -25.344 -9.054 1.00 76.50 569 ARG A O 1
ATOM 4364 N N . THR A 1 570 ? -24.712 -26.100 -7.395 1.00 77.81 570 THR A N 1
ATOM 4365 C CA . THR A 1 570 ? -25.771 -26.627 -6.515 1.00 77.81 570 THR A CA 1
ATOM 4366 C C . THR A 1 570 ? -25.799 -25.838 -5.201 1.00 77.81 570 THR A C 1
ATOM 4368 O O . THR A 1 570 ? -25.064 -24.863 -5.023 1.00 77.81 570 THR A O 1
ATOM 4371 N N . ARG A 1 571 ? -26.643 -26.256 -4.247 1.00 63.72 571 ARG A N 1
ATOM 4372 C CA . ARG A 1 571 ? -26.563 -25.775 -2.856 1.00 63.72 571 ARG A CA 1
ATOM 4373 C C . ARG A 1 571 ? -25.266 -26.206 -2.152 1.00 63.72 571 ARG A C 1
ATOM 4375 O O . ARG A 1 571 ? -24.860 -25.522 -1.221 1.00 63.72 571 ARG A O 1
ATOM 4382 N N . GLY A 1 572 ? -24.644 -27.306 -2.588 1.00 60.09 572 GLY A N 1
ATOM 4383 C CA . GLY A 1 572 ? -23.450 -27.901 -1.973 1.00 60.09 572 GLY A CA 1
ATOM 4384 C C . GLY A 1 572 ? -22.115 -27.318 -2.448 1.00 60.09 572 GLY A C 1
ATOM 4385 O O . GLY A 1 572 ? -21.103 -27.508 -1.779 1.00 60.09 572 GLY A O 1
ATOM 4386 N N . GLY A 1 573 ? -22.101 -26.575 -3.561 1.00 63.47 573 GLY A N 1
ATOM 4387 C CA . GLY A 1 573 ? -20.898 -25.919 -4.076 1.00 63.47 573 GLY A CA 1
ATOM 4388 C C . GLY A 1 573 ? -20.946 -25.645 -5.579 1.00 63.47 573 GLY A C 1
ATOM 4389 O O . GLY A 1 573 ? -22.000 -25.720 -6.217 1.00 63.47 573 GLY A O 1
ATOM 4390 N N . VAL A 1 574 ? -19.785 -25.314 -6.146 1.00 69.69 574 VAL A N 1
ATOM 4391 C CA . VAL A 1 574 ? -19.581 -25.125 -7.589 1.00 69.69 574 VAL A CA 1
ATOM 4392 C C . VAL A 1 574 ? -18.530 -26.120 -8.065 1.00 69.69 574 VAL A C 1
ATOM 4394 O O . VAL A 1 574 ? -17.503 -26.278 -7.412 1.00 69.69 574 VAL A O 1
ATOM 4397 N N . ALA A 1 575 ? -18.774 -26.761 -9.205 1.00 75.81 575 ALA A N 1
ATOM 4398 C CA . ALA A 1 575 ? -17.782 -27.563 -9.911 1.00 75.81 575 ALA A CA 1
ATOM 4399 C C . ALA A 1 575 ? -17.634 -27.068 -11.350 1.00 75.81 575 ALA A C 1
ATOM 4401 O O . ALA A 1 575 ? -18.627 -26.706 -11.984 1.00 75.81 575 ALA A O 1
ATOM 4402 N N . VAL A 1 576 ? -16.405 -27.063 -11.863 1.00 77.44 576 VAL A N 1
ATOM 4403 C CA . VAL A 1 576 ? -16.106 -26.703 -13.253 1.00 77.44 576 VAL A CA 1
ATOM 4404 C C . VAL A 1 576 ? -15.582 -27.936 -13.973 1.00 77.44 576 VAL A C 1
ATOM 4406 O O . VAL A 1 576 ? -14.650 -28.580 -13.498 1.00 77.44 576 VAL A O 1
ATOM 4409 N N . VAL A 1 577 ? -16.188 -28.264 -15.113 1.00 79.12 577 VAL A N 1
ATOM 4410 C CA . VAL A 1 577 ? -15.766 -29.389 -15.960 1.00 79.12 577 VAL A CA 1
ATOM 4411 C C . VAL A 1 577 ? -15.529 -28.880 -17.365 1.00 79.12 577 VAL A C 1
ATOM 4413 O O . VAL A 1 577 ? -16.304 -28.077 -17.885 1.00 79.12 577 VAL A O 1
ATOM 4416 N N . THR A 1 578 ? -14.440 -29.349 -17.961 1.00 81.88 578 THR A N 1
ATOM 4417 C CA . THR A 1 578 ? -14.020 -28.987 -19.314 1.00 81.88 578 THR A CA 1
ATOM 4418 C C . THR A 1 578 ? -14.024 -30.219 -20.206 1.00 81.88 578 THR A C 1
ATOM 4420 O O . THR A 1 578 ? -13.667 -31.312 -19.769 1.00 81.88 578 THR A O 1
ATOM 4423 N N . LEU A 1 579 ? -14.405 -30.016 -21.461 1.00 81.06 579 LEU A N 1
ATOM 4424 C CA . LEU A 1 579 ? -14.334 -30.973 -22.548 1.00 81.06 579 LEU A CA 1
ATOM 4425 C C . LEU A 1 579 ? -13.498 -30.363 -23.675 1.00 81.06 579 LEU A C 1
ATOM 4427 O O . LEU A 1 579 ? -13.735 -29.223 -24.070 1.00 81.06 579 LEU A O 1
ATOM 4431 N N . ARG A 1 580 ? -12.527 -31.114 -24.192 1.00 81.44 580 ARG A N 1
ATOM 4432 C CA . ARG A 1 580 ? -11.643 -30.675 -25.278 1.00 81.44 580 ARG A CA 1
ATOM 4433 C C . ARG A 1 580 ? -11.942 -31.442 -26.566 1.00 81.44 580 ARG A C 1
ATOM 4435 O O . ARG A 1 580 ? -12.052 -32.670 -26.539 1.00 81.44 580 ARG A O 1
ATOM 4442 N N . ALA A 1 581 ? -12.041 -30.731 -27.687 1.00 76.69 581 ALA A N 1
ATOM 4443 C CA . ALA A 1 581 ? -12.038 -31.336 -29.015 1.00 76.69 581 ALA A CA 1
ATOM 4444 C C . ALA A 1 581 ? -10.611 -31.777 -29.382 1.00 76.69 581 ALA A C 1
ATOM 4446 O O . ALA A 1 581 ? -9.649 -31.082 -29.070 1.00 76.69 581 ALA A O 1
ATOM 4447 N N . SER A 1 582 ? -10.464 -32.928 -30.039 1.00 63.50 582 SER A N 1
ATOM 4448 C CA . SER A 1 582 ? -9.175 -33.373 -30.585 1.00 63.50 582 SER A CA 1
ATOM 4449 C C . SER A 1 582 ? -9.346 -33.983 -31.972 1.00 63.50 582 SER A C 1
ATOM 4451 O O . SER A 1 582 ? -10.340 -34.670 -32.225 1.00 63.50 582 SER A O 1
ATOM 4453 N N . ALA A 1 583 ? -8.391 -33.748 -32.872 1.00 61.34 583 ALA A N 1
ATOM 4454 C CA . ALA A 1 583 ? -8.303 -34.465 -34.142 1.00 61.34 583 ALA A CA 1
ATOM 4455 C C . ALA A 1 583 ? -7.931 -35.941 -33.914 1.00 61.34 583 ALA A C 1
ATOM 4457 O O . ALA A 1 583 ? -7.157 -36.255 -33.010 1.00 61.34 583 ALA A O 1
ATOM 4458 N N . VAL A 1 584 ? -8.484 -36.841 -34.735 1.00 50.84 584 VAL A N 1
ATOM 4459 C CA . VAL A 1 584 ? -8.099 -38.266 -34.785 1.00 50.84 584 VAL A CA 1
ATOM 4460 C C . VAL A 1 584 ? -7.098 -38.518 -35.888 1.00 50.84 584 VAL A C 1
ATOM 4462 O O . VAL A 1 584 ? -7.398 -38.102 -37.032 1.00 50.84 584 VAL A O 1
#

Nearest PDB structures (foldseek):
  5ul3-assembly1_A  TM=5.300E-01  e=4.119E-10  Priestia megaterium
  9ccb-assembly1_A  TM=5.975E-01  e=1.222E-07  Methanothermobacter marburgensis
  6ia6-assembly1_A-2  TM=5.668E-01  e=5.756E-04  Dehalococcoides mccartyi BTF08
  8pty-assembly1_C  TM=5.208E-01  e=7.149E-04  Homo sapiens
  6qk7-assembly1_C  TM=5.557E-01  e=1.612E-03  Saccharomyces cerevisiae S288C

Secondary structure (DSSP, 8-state):
-B-----TT-HHHHHHHHHHHTT---SB----HHHHHHHHHHHHHHH-S-EEEE---S-SS-SSHHHHHHHHHHHHHHHHHTT--SEEEEEEE-GGG--HHHHHHHHHHTEEEEEE--B-SSHHHHHHTT-TTHHHHHHHHHHHHHHHT-EEEEEEEEE-TT--HHHHHHHHHHHHHTTTS-EEEEEPP--TTSHHHHHHHHHS--EEETTEEE---SSHHHHHHHHHHHHHSHHHHHSTT-HHHHHHHHHHHHHHHHHHT-HHHHHHHHHHHHHHHHHHHHHHHHHHHHHHHHHHH--S-HHHHHHHHHHHHHHHHHHHHHHHHHHHHHHHHHHHHHTS----------HHHHHHHHHHHHHTTSS------------------------------------------PPPPS--------S-------PPPS-S-------S--------PPPPPPPPTTS---S-------SB-TTS-B---EEEEEEEE-----S----TT---------EEEEEEETTEEEEEEES--S--EEEEEESSEEE--TTEEEEE-SSTT-EEEEEEE-SS-EEEEEEEEEE-